Protein AF-A0A0F2RFH8-F1 (afdb_monomer_lite)

Sequence (452 aa):
MGGPVAKTPRGRERRIPNQRERCQLGYNLLRQLLGRSDRSDLLKQLDGLNDIDDVLRFQPAYIPLLLNAAWELRGEAKFADLFVNAVTGQPVEARDEPIAPCGRTFNEVMQSHLYGAARLYFLRLEQDWAAARAREEQRRWKQQQAKKRATLGGRLSVGLKELTTKPKVFAPEDFRADYEGFGLYEAIKPYLEHEWQFRLVPLYARLSTRQAQAYDELIQFFRTPKEMETALMVRSEDVSMARGYSRAHAEALQGIQPSTNRRPPPDEDPAEAAARRSAALKDERRVFDLLLTRNLDCLEVLKAMGAGADGALRRLTTIFRDDVWSVVRNETYLRNALNCPDNIVAVLGPSCRAMPPEIATILGQIQNRILTRDLLTLAKERFPAKDLETYLSDPDRKPIWNQLPAKFNNNYNYQPDAPTDSGNAKNRDNLSMVCEGIFSSLKSGQVEKVKP

Foldseek 3Di:
DDDDDDDDPDDDQDPDPCPQVLVLLLVVVLLVVCVVVVVVVVNVVCPPVNGPLSCLQPPLLCVVVSLVVLVVCCPPPSSVLQQAACPPRGGDDDQCGQGPPRRDGSLRVLLVSLLSSLVNNLVVVLLVVLVVVQVVVVVVVVVVLVVLCVDPVSVVVVVVCPVPDDDDHRDSVVCSVVDQCRCLSVLCSVLSRDNLCSVCSVLSSLDGSLLSNLCRNVVNVQNDPVSSVLSSVDDSVLSNLLLLLQLLLLCLVLVHDDPPPDDDDPPDDPVVVVVSVVSSVVSSNVSSCCCSPPLVVLSVLLVVVPPCSSVLSSQLCNQQPVCSSVQSNDPQLSQQLVLADPLLCVQLRSLSSLAGNVLSVLLVLQPDSVLSNLLSNLVPVVDDSVLSSCLRNDPLNVVLSNCVNVVPVPQAQEDQPDDPPPPRYDHSVNSNVVSVQSSVCSVVSHDPPPPD

Radius of gyration: 34.82 Å; chains: 1; bounding box: 86×60×110 Å

pLDDT: mean 86.09, std 13.56, range [26.39, 97.12]

Structure (mmCIF, N/CA/C/O backbone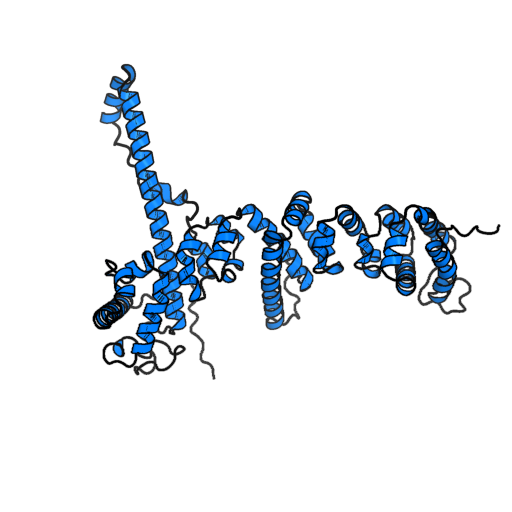):
data_AF-A0A0F2RFH8-F1
#
_entry.id   AF-A0A0F2RFH8-F1
#
loop_
_atom_site.group_PDB
_atom_site.id
_atom_site.type_symbol
_atom_site.label_atom_id
_atom_site.label_alt_id
_atom_site.label_comp_id
_atom_site.label_asym_id
_atom_site.label_entity_id
_atom_site.label_seq_id
_atom_site.pdbx_PDB_ins_code
_atom_site.Cartn_x
_atom_site.Cartn_y
_atom_site.Cartn_z
_atom_site.occupancy
_atom_site.B_iso_or_equiv
_atom_site.auth_seq_id
_atom_site.auth_comp_id
_atom_site.auth_asym_id
_atom_site.auth_atom_id
_atom_site.pdbx_PDB_model_num
ATOM 1 N N . MET A 1 1 ? -36.971 -4.981 -13.001 1.00 31.44 1 MET A N 1
ATOM 2 C CA . MET A 1 1 ? -37.107 -3.533 -12.736 1.00 31.44 1 MET A CA 1
ATOM 3 C C . MET A 1 1 ? -36.526 -3.261 -11.359 1.00 31.44 1 MET A C 1
ATOM 5 O O . MET A 1 1 ? -37.121 -3.676 -10.376 1.00 31.44 1 MET A O 1
ATOM 9 N N . GLY A 1 2 ? -35.319 -2.695 -11.294 1.00 32.84 2 GLY A N 1
ATOM 10 C CA . GLY A 1 2 ? -34.631 -2.409 -10.034 1.00 32.84 2 GLY A CA 1
ATOM 11 C C . GLY A 1 2 ? -35.089 -1.067 -9.476 1.00 32.84 2 GLY A C 1
ATOM 12 O O . GLY A 1 2 ? -34.859 -0.035 -10.103 1.00 32.84 2 GLY A O 1
ATOM 13 N N . GLY A 1 3 ? -35.767 -1.086 -8.329 1.00 26.39 3 GLY A N 1
ATOM 14 C CA . GLY A 1 3 ? -36.083 0.132 -7.587 1.00 26.39 3 GLY A CA 1
ATOM 15 C C . GLY A 1 3 ? -34.804 0.807 -7.070 1.00 26.39 3 GLY A C 1
ATOM 16 O O . GLY A 1 3 ? -33.810 0.122 -6.816 1.00 26.39 3 GLY A O 1
ATOM 17 N N . PRO A 1 4 ? -34.791 2.141 -6.924 1.00 31.55 4 PRO A N 1
ATOM 18 C CA . PRO A 1 4 ? -33.611 2.861 -6.476 1.00 31.55 4 PRO A CA 1
ATOM 19 C C . PRO A 1 4 ? -33.274 2.482 -5.030 1.00 31.55 4 PRO A C 1
ATOM 21 O O . PRO A 1 4 ? -34.081 2.665 -4.119 1.00 31.55 4 PRO A O 1
ATOM 24 N N . VAL A 1 5 ? -32.047 2.002 -4.816 1.00 36.28 5 VAL A N 1
ATOM 25 C CA . VAL A 1 5 ? -31.424 1.942 -3.490 1.00 36.28 5 VAL A CA 1
ATOM 26 C C . VAL A 1 5 ? -31.411 3.367 -2.946 1.00 36.28 5 VAL A C 1
ATOM 28 O O . VAL A 1 5 ? -30.807 4.259 -3.548 1.00 36.28 5 VAL A O 1
ATOM 31 N N . ALA A 1 6 ? -32.109 3.599 -1.836 1.00 30.52 6 ALA A N 1
ATOM 32 C CA . ALA A 1 6 ? -32.204 4.906 -1.204 1.00 30.52 6 ALA A CA 1
ATOM 33 C C . ALA A 1 6 ? -30.827 5.351 -0.679 1.00 30.52 6 ALA A C 1
ATOM 35 O O . ALA A 1 6 ? -30.482 5.155 0.483 1.00 30.52 6 ALA A O 1
ATOM 36 N N . LYS A 1 7 ? -30.023 5.979 -1.542 1.00 32.56 7 LYS A N 1
ATOM 37 C CA . LYS A 1 7 ? -28.852 6.753 -1.129 1.00 32.56 7 LYS A CA 1
ATOM 38 C C . LYS A 1 7 ? -29.349 8.061 -0.528 1.00 32.56 7 LYS A C 1
ATOM 40 O O . LYS A 1 7 ? -29.766 8.964 -1.250 1.00 32.56 7 LYS A O 1
ATOM 45 N N . THR A 1 8 ? -29.303 8.187 0.795 1.00 32.25 8 THR A N 1
ATOM 46 C CA . THR A 1 8 ? -29.510 9.487 1.439 1.00 32.25 8 THR A CA 1
ATOM 47 C C . THR A 1 8 ? -28.302 10.398 1.198 1.00 32.25 8 THR A C 1
ATOM 49 O O . THR A 1 8 ? -27.169 9.987 1.470 1.00 32.25 8 THR A O 1
ATOM 52 N N . PRO A 1 9 ? -28.512 11.644 0.744 1.00 36.16 9 PRO A N 1
ATOM 53 C CA . PRO A 1 9 ? -27.461 12.643 0.664 1.00 36.16 9 PRO A CA 1
ATOM 54 C C . PRO A 1 9 ? -27.092 13.105 2.084 1.00 36.16 9 PRO A C 1
ATOM 56 O O . PRO A 1 9 ? -27.957 13.479 2.868 1.00 36.16 9 PRO A O 1
ATOM 59 N N . ARG A 1 10 ? -25.792 13.102 2.403 1.00 33.81 10 ARG A N 1
ATOM 60 C CA . ARG A 1 10 ? -25.182 13.725 3.598 1.00 33.81 10 ARG A CA 1
ATOM 61 C C . ARG A 1 10 ? -25.646 13.191 4.975 1.00 33.81 10 ARG A C 1
ATOM 63 O O . ARG A 1 10 ? -26.446 13.794 5.677 1.00 33.81 10 ARG A O 1
ATOM 70 N N . GLY A 1 11 ? -24.966 12.145 5.448 1.00 36.72 11 GLY A N 1
ATOM 71 C CA . GLY A 1 11 ? -24.173 12.257 6.685 1.00 36.72 11 GLY A CA 1
ATOM 72 C C . GLY A 1 11 ? -24.856 12.285 8.061 1.00 36.72 11 GLY A C 1
ATOM 73 O O . GLY A 1 11 ? -24.204 12.704 9.016 1.00 36.72 11 GLY A O 1
ATOM 74 N N . ARG A 1 12 ? -26.098 11.819 8.232 1.00 33.31 12 ARG A N 1
ATOM 75 C CA . ARG A 1 12 ? -26.599 11.423 9.565 1.00 33.31 12 ARG A CA 1
ATOM 76 C C . ARG A 1 12 ? -27.341 10.094 9.481 1.00 33.31 12 ARG A C 1
ATOM 78 O O . ARG A 1 12 ? -28.392 10.016 8.855 1.00 33.31 12 ARG A O 1
ATOM 85 N N . GLU A 1 13 ? -26.792 9.061 10.124 1.00 43.19 13 GLU A N 1
ATOM 86 C CA . GLU A 1 13 ? -27.504 7.801 10.348 1.00 43.19 13 GLU A CA 1
ATOM 87 C C . GLU A 1 13 ? -28.837 8.101 11.042 1.00 43.19 13 GLU A C 1
ATOM 89 O O . GLU A 1 13 ? -28.880 8.742 12.097 1.00 43.19 13 GLU A O 1
ATOM 94 N N . ARG A 1 14 ? -29.941 7.660 10.435 1.00 46.00 14 ARG A N 1
ATOM 95 C CA . ARG A 1 14 ? -31.269 7.746 11.040 1.00 46.00 14 ARG A CA 1
ATOM 96 C C . ARG A 1 14 ? -31.230 6.893 12.313 1.00 46.00 14 ARG A C 1
ATOM 98 O O . ARG A 1 14 ? -31.098 5.677 12.224 1.00 46.00 14 ARG A O 1
ATOM 105 N N . ARG A 1 15 ? -31.285 7.519 13.495 1.00 53.94 15 ARG A N 1
ATOM 106 C CA . ARG A 1 15 ? -31.368 6.788 14.770 1.00 53.94 15 ARG A CA 1
ATOM 107 C C . ARG A 1 15 ? -32.687 6.024 14.788 1.00 53.94 15 ARG A C 1
ATOM 109 O O . ARG A 1 15 ? -33.741 6.630 14.961 1.00 53.94 15 ARG A O 1
ATOM 116 N N . ILE A 1 16 ? -32.623 4.717 14.570 1.00 62.12 16 ILE A N 1
ATOM 117 C CA . ILE A 1 16 ? -33.781 3.842 14.708 1.00 62.12 16 ILE A CA 1
ATOM 118 C C . ILE A 1 16 ? -33.991 3.608 16.211 1.00 62.12 16 ILE A C 1
ATOM 120 O O . ILE A 1 16 ? -33.060 3.147 16.882 1.00 62.12 16 ILE A O 1
ATOM 124 N N . PRO A 1 17 ? -35.161 3.960 16.771 1.00 61.22 17 PRO A N 1
ATOM 125 C CA . PRO A 1 17 ? -35.435 3.728 18.183 1.00 61.22 17 PRO A CA 1
ATOM 126 C C . PRO A 1 17 ? -35.305 2.234 18.525 1.00 61.22 17 PRO A C 1
ATOM 128 O O . PRO A 1 17 ? -35.647 1.364 17.726 1.00 61.22 17 PRO A O 1
ATOM 131 N N . ASN A 1 18 ? -34.768 1.949 19.713 1.00 74.56 18 ASN A N 1
ATOM 132 C CA . ASN A 1 18 ? -34.681 0.623 20.342 1.00 74.56 18 ASN A CA 1
ATOM 133 C C . ASN A 1 18 ? -33.798 -0.425 19.631 1.00 74.56 18 ASN A C 1
ATOM 135 O O . ASN A 1 18 ? -33.775 -1.587 20.032 1.00 74.56 18 ASN A O 1
ATOM 139 N N . GLN A 1 19 ? -33.006 -0.054 18.616 1.00 81.19 19 GLN A N 1
ATOM 140 C CA . GLN A 1 19 ? -32.112 -1.008 17.937 1.00 81.19 19 GLN A CA 1
ATOM 141 C C . GLN A 1 19 ? -31.080 -1.625 18.897 1.00 81.19 19 GLN A C 1
ATOM 143 O O . GLN A 1 19 ? -30.835 -2.828 18.861 1.00 81.19 19 GLN A O 1
ATOM 148 N N . ARG A 1 20 ? -30.519 -0.812 19.800 1.00 83.56 20 ARG A N 1
ATOM 149 C CA . ARG A 1 20 ? -29.556 -1.270 20.810 1.00 83.56 20 ARG A CA 1
ATOM 150 C C . ARG A 1 20 ? -30.178 -2.260 21.798 1.00 83.56 20 ARG A C 1
ATOM 152 O O . ARG A 1 20 ? -29.546 -3.253 22.136 1.00 83.56 20 ARG A O 1
ATOM 159 N N . GLU A 1 21 ? -31.418 -2.015 22.211 1.00 87.06 21 GLU A N 1
ATOM 160 C CA . GLU A 1 21 ? -32.166 -2.901 23.111 1.00 87.06 21 GLU A CA 1
ATOM 161 C C . GLU A 1 21 ? -32.450 -4.254 22.449 1.00 87.06 21 GLU A C 1
ATOM 163 O O . GLU A 1 21 ? -32.272 -5.290 23.082 1.00 87.06 21 GLU A O 1
ATOM 168 N N . ARG A 1 22 ? -32.802 -4.269 21.154 1.00 86.88 22 ARG A N 1
ATOM 169 C CA . ARG A 1 22 ? -32.990 -5.518 20.392 1.00 86.88 22 ARG A CA 1
ATOM 170 C C . ARG A 1 22 ? -31.683 -6.299 20.233 1.00 86.88 22 ARG A C 1
ATOM 172 O O . ARG A 1 22 ? -31.687 -7.515 20.413 1.00 86.88 22 ARG A O 1
ATOM 179 N N . CYS A 1 23 ? -30.560 -5.624 19.967 1.00 88.75 23 CYS A N 1
ATOM 180 C CA . CYS A 1 23 ? -29.246 -6.279 19.949 1.00 88.75 23 CYS A CA 1
ATOM 181 C C . CYS A 1 23 ? -28.898 -6.884 21.319 1.00 88.75 23 CYS A C 1
ATOM 183 O O . CYS A 1 23 ? -28.441 -8.024 21.389 1.00 88.75 23 CYS A O 1
ATOM 185 N N . GLN A 1 24 ? -29.158 -6.152 22.407 1.00 92.25 24 GLN A N 1
ATOM 186 C CA . GLN A 1 24 ? -28.941 -6.646 23.767 1.00 92.25 24 GLN A CA 1
ATOM 187 C C . GLN A 1 24 ? -29.845 -7.846 24.094 1.00 92.25 24 GLN A C 1
ATOM 189 O O . GLN A 1 24 ? -29.381 -8.810 24.700 1.00 92.25 24 GLN A O 1
ATOM 194 N N . LEU A 1 25 ? -31.112 -7.830 23.661 1.00 91.38 25 LEU A N 1
ATOM 195 C CA . LEU A 1 25 ? -32.028 -8.965 23.800 1.00 91.38 25 LEU A CA 1
ATOM 196 C C . LEU A 1 25 ? -31.458 -10.213 23.111 1.00 91.38 25 LEU A C 1
ATOM 198 O O . LEU A 1 25 ? -31.361 -11.267 23.739 1.00 91.38 25 LEU A O 1
ATOM 202 N N . GLY A 1 26 ? -31.033 -10.084 21.849 1.00 90.75 26 GLY A N 1
ATOM 203 C CA . GLY A 1 26 ? -30.423 -11.184 21.099 1.00 90.75 26 GLY A CA 1
ATOM 204 C C . GLY A 1 26 ? -29.167 -11.734 21.775 1.00 90.75 26 GLY A C 1
ATOM 205 O O . GLY A 1 26 ? -29.015 -12.948 21.907 1.00 90.75 26 GLY A O 1
ATOM 206 N N . TYR A 1 27 ? -28.306 -10.852 22.287 1.00 93.12 27 TYR A N 1
ATOM 207 C CA . TYR A 1 27 ? -27.121 -11.251 23.047 1.00 93.12 27 TYR A CA 1
ATOM 208 C C . TYR A 1 27 ? -27.479 -12.026 24.325 1.00 93.12 27 TYR A C 1
ATOM 210 O O . TYR A 1 27 ? -26.920 -13.094 24.580 1.00 93.12 27 TYR A O 1
ATOM 218 N N . ASN A 1 28 ? -28.457 -11.545 25.095 1.00 92.75 28 ASN A N 1
ATOM 219 C CA . ASN A 1 28 ? -28.919 -12.216 26.310 1.00 92.75 28 ASN A CA 1
ATOM 220 C C . ASN A 1 28 ? -29.486 -13.614 26.013 1.00 92.75 28 ASN A C 1
ATOM 222 O O . ASN A 1 28 ? -29.192 -14.564 26.742 1.00 92.75 28 ASN A O 1
ATOM 226 N N . LEU A 1 29 ? -30.259 -13.761 24.931 1.00 91.12 29 LEU A N 1
ATOM 227 C CA . LEU A 1 29 ? -30.794 -15.054 24.492 1.00 91.12 29 LEU A CA 1
ATOM 228 C C . LEU A 1 29 ? -29.677 -16.032 24.110 1.00 91.12 29 LEU A C 1
ATOM 230 O O . LEU A 1 29 ? -29.691 -17.180 24.558 1.00 91.12 29 LEU A O 1
ATOM 234 N N . LEU A 1 30 ? -28.676 -15.573 23.350 1.00 90.38 30 LEU A N 1
ATOM 235 C CA . LEU A 1 30 ? -27.511 -16.389 23.000 1.00 90.38 30 LEU A CA 1
ATOM 236 C C . LEU A 1 30 ? -26.735 -16.838 24.238 1.00 90.38 30 LEU A C 1
ATOM 238 O O . LEU A 1 30 ? -26.418 -18.020 24.357 1.00 90.38 30 LEU A O 1
ATOM 242 N N . ARG A 1 31 ? -26.469 -15.938 25.195 1.00 89.19 31 ARG A N 1
ATOM 243 C CA . ARG A 1 31 ? -25.789 -16.301 26.451 1.00 89.19 31 ARG A CA 1
ATOM 244 C C . ARG A 1 31 ? -26.550 -17.374 27.225 1.00 89.19 31 ARG A C 1
ATOM 246 O O . ARG A 1 31 ? -25.933 -18.312 27.724 1.00 89.19 31 ARG A O 1
ATOM 253 N N . GLN A 1 32 ? -27.878 -17.269 27.306 1.00 88.06 32 GLN A N 1
ATOM 254 C CA . GLN A 1 32 ? -28.707 -18.275 27.975 1.00 88.06 32 GLN A CA 1
ATOM 255 C C . GLN A 1 32 ? -28.635 -19.643 27.284 1.00 88.06 32 GLN A C 1
ATOM 257 O O . GLN A 1 32 ? -28.575 -20.664 27.967 1.00 88.06 32 GLN A O 1
ATOM 262 N N . LEU A 1 33 ? -28.630 -19.680 25.948 1.00 86.19 33 LEU A N 1
ATOM 263 C CA . LEU A 1 33 ? -28.493 -20.927 25.190 1.00 86.19 33 LEU A CA 1
ATOM 264 C C . LEU A 1 33 ? -27.097 -21.542 25.319 1.00 86.19 33 LEU A C 1
ATOM 266 O O . LEU A 1 33 ? -26.973 -22.753 25.507 1.00 86.19 33 LEU A O 1
ATOM 270 N N . LEU A 1 34 ? -26.048 -20.720 25.291 1.00 84.50 34 LEU A N 1
ATOM 271 C CA . LEU A 1 34 ? -24.677 -21.170 25.533 1.00 84.50 34 LEU A CA 1
ATOM 272 C C . LEU A 1 34 ? -24.540 -21.772 26.938 1.00 84.50 34 LEU A C 1
ATOM 274 O O . LEU A 1 34 ? -23.960 -22.843 27.086 1.00 84.50 34 LEU A O 1
ATOM 278 N N . GLY A 1 35 ? -25.175 -21.153 27.943 1.00 81.88 35 GLY A N 1
ATOM 279 C CA . GLY A 1 35 ? -25.283 -21.675 29.312 1.00 81.88 35 GLY A CA 1
ATOM 280 C C . GLY A 1 35 ? -25.897 -23.072 29.407 1.00 81.88 35 GLY A C 1
ATOM 281 O O . GLY A 1 35 ? -25.498 -23.863 30.253 1.00 81.88 35 GLY A O 1
ATOM 282 N N . ARG A 1 36 ? -26.855 -23.391 28.532 1.00 82.75 36 ARG A N 1
ATOM 283 C CA . ARG A 1 36 ? -27.566 -24.681 28.521 1.00 82.75 36 ARG A CA 1
ATOM 284 C C . ARG A 1 36 ? -26.868 -25.766 27.703 1.00 82.75 36 ARG A C 1
ATOM 286 O O . ARG A 1 36 ? -27.165 -26.936 27.899 1.00 82.75 36 ARG A O 1
ATOM 293 N N . SER A 1 37 ? -25.990 -25.387 26.776 1.00 76.31 37 SER A N 1
ATOM 294 C CA . SER A 1 37 ? -25.338 -26.297 25.819 1.00 76.31 37 SER A CA 1
ATOM 295 C C . SER A 1 37 ? -23.946 -26.767 26.258 1.00 76.31 37 SER A C 1
ATOM 297 O O . SER A 1 37 ? -23.227 -27.367 25.465 1.00 76.31 37 SER A O 1
ATOM 299 N N . ASP A 1 38 ? -23.558 -26.486 27.506 1.00 69.00 38 ASP A N 1
ATOM 300 C CA . ASP A 1 38 ? -22.271 -26.853 28.120 1.00 69.00 38 ASP A CA 1
ATOM 301 C C . ASP A 1 38 ? -21.022 -26.387 27.332 1.00 69.00 38 ASP A C 1
ATOM 303 O O . ASP A 1 38 ? -19.909 -26.890 27.496 1.00 69.00 38 ASP A O 1
ATOM 307 N N . ARG A 1 39 ? -21.179 -25.348 26.493 1.00 72.56 39 ARG A N 1
ATOM 308 C CA . ARG A 1 39 ? -20.091 -24.638 25.792 1.00 72.56 39 ARG A CA 1
ATOM 309 C C . ARG A 1 39 ? -19.361 -23.691 26.746 1.00 72.56 39 ARG A C 1
ATOM 311 O O . ARG A 1 39 ? -19.347 -22.467 26.588 1.00 72.56 39 ARG A O 1
ATOM 318 N N . SER A 1 40 ? -18.790 -24.284 27.792 1.00 73.12 40 SER A N 1
ATOM 319 C CA . SER A 1 40 ? -18.107 -23.586 28.883 1.00 73.12 40 SER A CA 1
ATOM 320 C C . SER A 1 40 ? -16.874 -22.803 28.417 1.00 73.12 40 SER A C 1
ATOM 322 O O . SER A 1 40 ? -16.491 -21.828 29.056 1.00 73.12 40 SER A O 1
ATOM 324 N N . ASP A 1 41 ? -16.276 -23.183 27.289 1.00 80.94 41 ASP A N 1
ATOM 325 C CA . ASP A 1 41 ? -15.159 -22.499 26.640 1.00 80.94 41 ASP A CA 1
ATOM 326 C C . ASP A 1 41 ? -15.526 -21.076 26.199 1.00 80.94 41 ASP A C 1
ATOM 328 O O . ASP A 1 41 ? -14.827 -20.121 26.542 1.00 80.94 41 ASP A O 1
ATOM 332 N N . LEU A 1 42 ? -16.647 -20.917 25.495 1.00 80.69 42 LEU A N 1
ATOM 333 C CA . LEU A 1 42 ? -17.083 -19.623 24.977 1.00 80.69 42 LEU A CA 1
ATOM 334 C C . LEU A 1 42 ? -17.724 -18.755 26.065 1.00 80.69 42 LEU A C 1
ATOM 336 O O . LEU A 1 42 ? -17.512 -17.545 26.094 1.00 80.69 42 LEU A O 1
ATOM 340 N N . LEU A 1 43 ? -18.441 -19.368 27.012 1.00 82.44 43 LEU A N 1
ATOM 341 C CA . LEU A 1 43 ? -18.967 -18.657 28.181 1.00 82.44 43 LEU A CA 1
ATOM 342 C C . LEU A 1 43 ? -17.861 -18.057 29.048 1.00 82.44 43 LEU A C 1
ATOM 344 O O . LEU A 1 43 ? -18.018 -16.930 29.503 1.00 82.44 43 LEU A O 1
ATOM 348 N N . LYS A 1 44 ? -16.738 -18.764 29.232 1.00 84.94 44 LYS A N 1
ATOM 349 C CA . LYS A 1 44 ? -15.566 -18.229 29.945 1.00 84.94 44 LYS A CA 1
ATOM 350 C C . LYS A 1 44 ? -15.000 -16.980 29.268 1.00 84.94 44 LYS A C 1
ATOM 352 O O . LYS A 1 44 ? -14.571 -16.063 29.953 1.00 84.94 44 LYS A O 1
ATOM 357 N N . GLN A 1 45 ? -15.005 -16.930 27.936 1.00 84.62 45 GLN A N 1
ATOM 358 C CA . GLN A 1 45 ? -14.511 -15.772 27.173 1.00 84.62 45 GLN A CA 1
ATOM 359 C C . GLN A 1 45 ? -15.466 -14.570 27.230 1.00 84.62 45 GLN A C 1
ATOM 361 O O . GLN A 1 45 ? -15.033 -13.431 27.064 1.00 84.62 45 GLN A O 1
ATOM 366 N N . LEU A 1 46 ? -16.756 -14.822 27.472 1.00 86.69 46 LEU A N 1
ATOM 367 C CA . LEU A 1 46 ? -17.794 -13.802 27.651 1.00 86.69 46 LEU A CA 1
ATOM 368 C C . LEU A 1 46 ? -18.069 -13.471 29.124 1.00 86.69 46 LEU A C 1
ATOM 370 O O . LEU A 1 46 ? -19.000 -12.717 29.424 1.00 86.69 46 LEU A O 1
ATOM 374 N N . ASP A 1 47 ? -17.309 -14.053 30.049 1.00 86.69 47 ASP A N 1
ATOM 375 C CA . ASP A 1 47 ? -17.534 -13.852 31.471 1.00 86.69 47 ASP A CA 1
ATOM 376 C C . ASP A 1 47 ? -17.310 -12.383 31.857 1.00 86.69 47 ASP A C 1
ATOM 378 O O . ASP A 1 47 ? -16.405 -11.711 31.360 1.00 86.69 47 ASP A O 1
ATOM 382 N N . GLY A 1 48 ? -18.198 -11.852 32.696 1.00 85.12 48 GLY A N 1
ATOM 383 C CA . GLY A 1 48 ? -18.223 -10.431 33.058 1.00 85.12 48 GLY A CA 1
ATOM 384 C C . GLY A 1 48 ? -18.665 -9.449 31.957 1.00 85.12 48 GLY A C 1
ATOM 385 O O . GLY A 1 48 ? -18.843 -8.272 32.265 1.00 85.12 48 GLY A O 1
ATOM 386 N N . LEU A 1 49 ? -18.900 -9.885 30.709 1.00 91.06 49 LEU A N 1
ATOM 387 C CA . LEU A 1 49 ? -19.352 -9.022 29.603 1.00 91.06 49 LEU A CA 1
ATOM 388 C C . LEU A 1 49 ? -20.883 -9.039 29.497 1.00 91.06 49 LEU A C 1
ATOM 390 O O . LEU A 1 49 ? -21.467 -9.794 28.715 1.00 91.06 49 LEU A O 1
ATOM 394 N N . ASN A 1 50 ? -21.551 -8.242 30.329 1.00 88.81 50 ASN A N 1
ATOM 395 C CA . ASN A 1 50 ? -23.014 -8.240 30.431 1.00 88.81 50 ASN A CA 1
ATOM 396 C C . ASN A 1 50 ? -23.710 -7.499 29.296 1.00 88.81 50 ASN A C 1
ATOM 398 O O . ASN A 1 50 ? -24.780 -7.938 28.868 1.00 88.81 50 ASN A O 1
ATOM 402 N N . ASP A 1 51 ? -23.063 -6.481 28.737 1.00 91.56 51 ASP A N 1
ATOM 403 C CA . ASP A 1 51 ? -23.606 -5.722 27.620 1.00 91.56 51 ASP A CA 1
ATOM 404 C C . ASP A 1 51 ? -22.934 -6.087 26.291 1.00 91.56 51 ASP A C 1
ATOM 406 O O . ASP A 1 51 ? -21.744 -6.401 26.225 1.00 91.56 51 ASP A O 1
ATOM 410 N N . ILE A 1 52 ? -23.684 -6.000 25.190 1.00 90.06 52 ILE A N 1
ATOM 411 C CA . ILE A 1 52 ? -23.141 -6.225 23.840 1.00 90.06 52 ILE A CA 1
ATOM 412 C C . ILE A 1 52 ? -22.018 -5.231 23.507 1.00 90.06 52 ILE A C 1
ATOM 414 O O . ILE A 1 52 ? -21.043 -5.579 22.840 1.00 90.06 52 ILE A O 1
ATOM 418 N N . ASP A 1 53 ? -22.115 -4.006 24.029 1.00 91.50 53 ASP A N 1
ATOM 419 C CA . ASP A 1 53 ? -21.073 -2.985 23.918 1.00 91.50 53 ASP A CA 1
ATOM 420 C C . ASP A 1 53 ? -19.774 -3.416 24.609 1.00 91.50 53 ASP A C 1
ATOM 422 O O . ASP A 1 53 ? -18.695 -3.057 24.133 1.00 91.50 53 ASP A O 1
ATOM 426 N N . ASP A 1 54 ? -19.851 -4.206 25.686 1.00 93.06 54 ASP A N 1
ATOM 427 C CA . ASP A 1 54 ? -18.666 -4.757 26.341 1.00 93.06 54 ASP A CA 1
ATOM 428 C C . ASP A 1 54 ? -18.006 -5.800 25.441 1.00 93.06 54 ASP A C 1
ATOM 430 O O . ASP A 1 54 ? -16.792 -5.774 25.255 1.00 93.06 54 ASP A O 1
ATOM 434 N N . VAL A 1 55 ? -18.779 -6.662 24.781 1.00 92.88 55 VAL A N 1
ATOM 435 C CA . VAL A 1 55 ? -18.209 -7.611 23.811 1.00 92.88 55 VAL A CA 1
ATOM 436 C C . VAL A 1 55 ? -17.543 -6.870 22.652 1.00 92.88 55 VAL A C 1
ATOM 438 O O . VAL A 1 55 ? -16.400 -7.169 22.311 1.00 92.88 55 VAL A O 1
ATOM 441 N N . LEU A 1 56 ? -18.196 -5.846 22.094 1.00 93.75 56 LEU A N 1
ATOM 442 C CA . LEU A 1 56 ? -17.621 -5.008 21.035 1.00 93.75 56 LEU A CA 1
ATOM 443 C C . LEU A 1 56 ? -16.321 -4.322 21.484 1.00 93.75 56 LEU A C 1
ATOM 445 O O . LEU A 1 56 ? -15.373 -4.211 20.706 1.00 93.75 56 LEU A O 1
ATOM 449 N N . ARG A 1 57 ? -16.272 -3.865 22.738 1.00 93.19 57 ARG A N 1
ATOM 450 C CA . ARG A 1 57 ? -15.143 -3.127 23.309 1.00 93.19 57 ARG A CA 1
ATOM 451 C C . ARG A 1 57 ? -13.989 -4.032 23.742 1.00 93.19 57 ARG A C 1
ATOM 453 O O . ARG A 1 57 ? -12.837 -3.633 23.601 1.00 93.19 57 ARG A O 1
ATOM 460 N N . PHE A 1 58 ? -14.261 -5.205 24.306 1.00 93.56 58 PHE A N 1
ATOM 461 C CA . PHE A 1 58 ? -13.257 -6.077 24.925 1.00 93.56 58 PHE A CA 1
ATOM 462 C C . PHE A 1 58 ? -12.903 -7.294 24.074 1.00 93.56 58 PHE A C 1
ATOM 464 O O . PHE A 1 58 ? -11.744 -7.699 24.077 1.00 93.56 58 PHE A O 1
ATOM 471 N N . GLN A 1 59 ? -13.860 -7.841 23.327 1.00 93.81 59 GLN A N 1
ATOM 472 C CA . GLN A 1 59 ? -13.740 -9.122 22.632 1.00 93.81 59 GLN A CA 1
ATOM 473 C C . GLN A 1 59 ? -14.305 -9.067 21.194 1.00 93.81 59 GLN A C 1
ATOM 475 O O . GLN A 1 59 ? -15.138 -9.897 20.816 1.00 93.81 59 GLN A O 1
ATOM 480 N N . PRO A 1 60 ? -13.846 -8.123 20.343 1.00 94.81 60 PRO A N 1
ATOM 481 C CA . PRO A 1 60 ? -14.425 -7.905 19.015 1.00 94.81 60 PRO A CA 1
ATOM 482 C C . PRO A 1 60 ? -14.345 -9.143 18.108 1.00 94.81 60 PRO A C 1
ATOM 484 O O . PRO A 1 60 ? -15.233 -9.363 17.290 1.00 94.81 60 PRO A O 1
ATOM 487 N N . ALA A 1 61 ? -13.332 -9.997 18.285 1.00 94.00 61 ALA A N 1
ATOM 488 C CA . ALA A 1 61 ? -13.138 -11.213 17.496 1.00 94.00 61 ALA A CA 1
ATOM 489 C C . ALA A 1 61 ? -14.288 -12.236 17.611 1.00 94.00 61 ALA A C 1
ATOM 491 O O . ALA A 1 61 ? -14.450 -13.058 16.712 1.00 94.00 61 ALA A O 1
ATOM 492 N N . TYR A 1 62 ? -15.091 -12.186 18.680 1.00 92.44 62 TYR A N 1
ATOM 493 C CA . TYR A 1 62 ? -16.196 -13.125 18.912 1.00 92.44 62 TYR A CA 1
ATOM 494 C C . TYR A 1 62 ? -17.534 -12.658 18.329 1.00 92.44 62 TYR A C 1
ATOM 496 O O . TYR A 1 62 ? -18.472 -13.446 18.231 1.00 92.44 62 TYR A O 1
ATOM 504 N N . ILE A 1 63 ? -17.635 -11.397 17.906 1.00 94.19 63 ILE A N 1
ATOM 505 C CA . ILE A 1 63 ? -18.877 -10.823 17.376 1.00 94.19 63 ILE A CA 1
ATOM 506 C C . ILE A 1 63 ? -19.395 -11.577 16.144 1.00 94.19 63 ILE A C 1
ATOM 508 O O . ILE A 1 63 ? -20.587 -11.893 16.130 1.00 94.19 63 ILE A O 1
ATOM 512 N N . PRO A 1 64 ? -18.561 -11.945 15.149 1.00 94.50 64 PRO A N 1
ATOM 513 C CA . PRO A 1 64 ? -19.050 -12.715 14.012 1.00 94.50 64 PRO A CA 1
ATOM 514 C C . PRO A 1 64 ? -19.633 -14.066 14.402 1.00 94.50 64 PRO A C 1
ATOM 516 O O . PRO A 1 64 ? -20.659 -14.477 13.872 1.00 94.50 64 PRO A O 1
ATOM 519 N N . LEU A 1 65 ? -19.012 -14.743 15.369 1.00 92.19 65 LEU A N 1
ATOM 520 C CA . LEU A 1 65 ? -19.491 -16.029 15.861 1.00 92.19 65 LEU A CA 1
ATOM 521 C C . LEU A 1 65 ? -20.864 -15.888 16.531 1.00 92.19 65 LEU A C 1
ATOM 523 O O . LEU A 1 65 ? -21.755 -16.688 16.260 1.00 92.19 65 LEU A O 1
ATOM 527 N N . LEU A 1 66 ? -21.059 -14.846 17.345 1.00 92.25 66 LEU A N 1
ATOM 528 C CA . LEU A 1 66 ? -22.348 -14.553 17.977 1.00 92.25 66 LEU A CA 1
ATOM 529 C C . LEU A 1 66 ? -23.426 -14.185 16.948 1.00 92.25 66 LEU A C 1
ATOM 531 O O . LEU A 1 66 ? -24.535 -14.708 17.012 1.00 92.25 66 LEU A O 1
ATOM 535 N N . LEU A 1 67 ? -23.108 -13.324 15.979 1.00 93.31 67 LEU A N 1
ATOM 536 C CA . LEU A 1 67 ? -24.057 -12.920 14.938 1.00 93.31 67 LEU A CA 1
ATOM 537 C C . LEU A 1 67 ? -24.441 -14.087 14.023 1.00 93.31 67 LEU A C 1
ATOM 539 O O . LEU A 1 67 ? -25.621 -14.253 13.722 1.00 93.31 67 LEU A O 1
ATOM 543 N N . ASN A 1 68 ? -23.477 -14.917 13.616 1.00 93.88 68 ASN A N 1
ATOM 544 C CA . ASN A 1 68 ? -23.755 -16.121 12.834 1.00 93.88 68 ASN A CA 1
ATOM 545 C C . ASN A 1 68 ? -24.581 -17.132 13.647 1.00 93.88 68 ASN A C 1
ATOM 547 O O . ASN A 1 68 ? -25.523 -17.700 13.110 1.00 93.88 68 ASN A O 1
ATOM 551 N N . ALA A 1 69 ? -24.314 -17.309 14.945 1.00 91.38 69 ALA A N 1
ATOM 552 C CA . ALA A 1 69 ? -25.146 -18.164 15.794 1.00 91.38 69 ALA A CA 1
ATOM 553 C C . ALA A 1 69 ? -26.595 -17.650 15.892 1.00 91.38 69 ALA A C 1
ATOM 555 O O . ALA A 1 69 ? -27.529 -18.431 15.736 1.00 91.38 69 ALA A O 1
ATOM 556 N N . ALA A 1 70 ? -26.800 -16.341 16.087 1.00 91.75 70 ALA A N 1
ATOM 557 C CA . ALA A 1 70 ? -28.142 -15.752 16.067 1.00 91.75 70 ALA A CA 1
ATOM 558 C C . ALA A 1 70 ? -28.843 -15.960 14.716 1.00 91.75 70 ALA A C 1
ATOM 560 O O . ALA A 1 70 ? -30.039 -16.236 14.687 1.00 91.75 70 ALA A O 1
ATOM 561 N N . TRP A 1 71 ? -28.101 -15.850 13.612 1.00 92.62 71 TRP A N 1
ATOM 562 C CA . TRP A 1 71 ? -28.622 -16.079 12.266 1.00 92.62 71 TRP A CA 1
ATOM 563 C C . TRP A 1 71 ? -29.100 -17.517 12.047 1.00 92.62 71 TRP A C 1
ATOM 565 O O . TRP A 1 71 ? -30.172 -17.733 11.480 1.00 92.62 71 TRP A O 1
ATOM 575 N N . GLU A 1 72 ? -28.333 -18.509 12.498 1.00 91.94 72 GLU A N 1
ATOM 576 C CA . GLU A 1 72 ? -28.737 -19.917 12.399 1.00 91.94 72 GLU A CA 1
ATOM 577 C C . GLU A 1 72 ? -29.982 -20.208 13.250 1.00 91.94 72 GLU A C 1
ATOM 579 O O . GLU A 1 72 ? -30.862 -20.959 12.836 1.00 91.94 72 GLU A O 1
ATOM 584 N N . LEU A 1 73 ? -30.113 -19.542 14.400 1.00 90.31 73 LEU A N 1
ATOM 585 C CA . LEU A 1 73 ? -31.249 -19.696 15.310 1.00 90.31 73 LEU A CA 1
ATOM 586 C C . LEU A 1 73 ? -32.478 -18.866 14.914 1.00 90.31 73 LEU A C 1
ATOM 588 O O . LEU A 1 73 ? -33.489 -18.926 15.607 1.00 90.31 73 LEU A O 1
ATOM 592 N N . ARG A 1 74 ? -32.439 -18.104 13.812 1.00 91.19 74 ARG A N 1
ATOM 593 C CA . ARG A 1 74 ? -33.501 -17.149 13.436 1.00 91.19 74 ARG A CA 1
ATOM 594 C C . ARG A 1 74 ? -34.902 -17.759 13.306 1.00 91.19 74 ARG A C 1
ATOM 596 O O . ARG A 1 74 ? -35.881 -17.052 13.500 1.00 91.19 74 ARG A O 1
ATOM 603 N N . GLY A 1 75 ? -34.998 -19.052 12.987 1.00 85.69 75 GLY A N 1
ATOM 604 C CA . GLY A 1 75 ? -36.271 -19.776 12.891 1.00 85.69 75 GLY A CA 1
ATOM 605 C C . GLY A 1 75 ? -36.847 -20.221 14.240 1.00 85.69 75 GLY A C 1
ATOM 606 O O . GLY A 1 75 ? -37.998 -20.649 14.304 1.00 85.69 75 GLY A O 1
ATOM 607 N N . GLU A 1 76 ? -36.081 -20.135 15.330 1.00 88.62 76 GLU A N 1
ATOM 608 C CA . GLU A 1 76 ? -36.580 -20.460 16.661 1.00 88.62 76 GLU A CA 1
ATOM 609 C C . GLU A 1 76 ? -37.506 -19.361 17.186 1.00 88.62 76 GLU A C 1
ATOM 611 O O . GLU A 1 76 ? -37.225 -18.171 17.047 1.00 88.62 76 GLU A O 1
ATOM 616 N N . ALA A 1 77 ? -38.565 -19.751 17.902 1.00 86.50 77 ALA A N 1
ATOM 617 C CA . ALA A 1 77 ? -39.572 -18.823 18.428 1.00 86.50 77 ALA A CA 1
ATOM 618 C C . ALA A 1 77 ? -38.985 -17.664 19.259 1.00 86.50 77 ALA A C 1
ATOM 620 O O . ALA A 1 77 ? -39.555 -16.582 19.303 1.00 86.50 77 ALA A O 1
ATOM 621 N N . LYS A 1 78 ? -37.832 -17.872 19.911 1.00 86.50 78 LYS A N 1
ATOM 622 C CA . LYS A 1 78 ? -37.157 -16.838 20.712 1.00 86.50 78 LYS A CA 1
ATOM 623 C C . LYS A 1 78 ? -36.381 -15.813 19.878 1.00 86.50 78 LYS A C 1
ATOM 625 O O . LYS A 1 78 ? -36.135 -14.719 20.373 1.00 86.50 78 LYS A O 1
ATOM 630 N N . PHE A 1 79 ? -35.969 -16.165 18.661 1.00 87.19 79 PHE A N 1
ATOM 631 C CA . PHE A 1 79 ? -35.159 -15.321 17.775 1.00 87.19 79 PHE A CA 1
ATOM 632 C C . PHE A 1 79 ? -35.943 -14.789 16.573 1.00 87.19 79 PHE A C 1
ATOM 634 O O . PHE A 1 79 ? -35.508 -13.802 15.985 1.00 87.19 79 PHE A O 1
ATOM 641 N N . ALA A 1 80 ? -37.092 -15.382 16.236 1.00 86.25 80 ALA A N 1
ATOM 642 C CA . ALA A 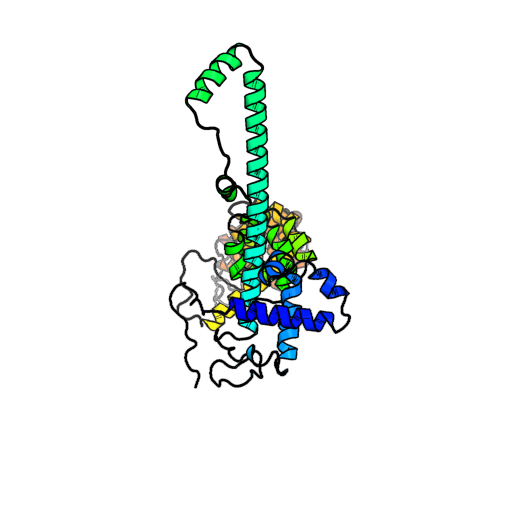1 80 ? -37.923 -14.981 15.100 1.00 86.25 80 ALA A CA 1
ATOM 643 C C . ALA A 1 80 ? -38.230 -13.471 15.091 1.00 86.25 80 ALA A C 1
ATOM 645 O O . ALA A 1 80 ? -38.033 -12.802 14.078 1.00 86.25 80 ALA A O 1
ATOM 646 N N . ASP A 1 81 ? -38.578 -12.900 16.248 1.00 87.88 81 ASP A N 1
ATOM 647 C CA . ASP A 1 81 ? -38.881 -11.469 16.391 1.00 87.88 81 ASP A CA 1
ATOM 648 C C . ASP A 1 81 ? -37.669 -10.547 16.164 1.00 87.88 81 ASP A C 1
ATOM 650 O O . ASP A 1 81 ? -37.826 -9.333 16.001 1.00 87.88 81 ASP A O 1
ATOM 654 N N . LEU A 1 82 ? -36.445 -11.080 16.180 1.00 88.38 82 LEU A N 1
ATOM 655 C CA . LEU A 1 82 ? -35.217 -10.331 15.897 1.00 88.38 82 LEU A CA 1
ATOM 656 C C . LEU A 1 82 ? -34.868 -10.321 14.405 1.00 88.38 82 LEU A C 1
ATOM 658 O O . LEU A 1 82 ? -34.149 -9.426 13.963 1.00 88.38 82 LEU A O 1
ATOM 662 N N . PHE A 1 83 ? -35.396 -11.274 13.636 1.00 91.56 83 PHE A N 1
ATOM 663 C CA . PHE A 1 83 ? -35.122 -11.455 12.212 1.00 91.56 83 PHE A CA 1
ATOM 664 C C . PHE A 1 83 ? -36.421 -11.408 11.412 1.00 91.56 83 PHE A C 1
ATOM 666 O O . PHE A 1 83 ? -36.788 -12.359 10.729 1.00 91.56 83 PHE A O 1
ATOM 673 N N . VAL A 1 84 ? -37.113 -10.274 11.497 1.00 92.31 84 VAL A N 1
ATOM 674 C CA . VAL A 1 84 ? -38.328 -9.996 10.723 1.00 92.31 84 VAL A CA 1
ATOM 675 C C . VAL A 1 84 ? -37.959 -9.162 9.503 1.00 92.31 84 VAL A C 1
ATOM 677 O O . VAL A 1 84 ? -37.238 -8.178 9.631 1.00 92.31 84 VAL A O 1
ATOM 680 N N . ASN A 1 85 ? -38.442 -9.523 8.324 1.00 92.25 85 ASN A N 1
ATOM 681 C CA . ASN A 1 85 ? -38.202 -8.803 7.086 1.00 92.25 85 ASN A CA 1
ATOM 682 C C . ASN A 1 85 ? -38.894 -7.432 7.145 1.00 92.25 85 ASN A C 1
ATOM 684 O O . ASN A 1 85 ? -40.082 -7.323 7.456 1.00 92.25 85 ASN A O 1
ATOM 688 N N . ALA A 1 86 ? -38.144 -6.369 6.849 1.00 88.56 86 ALA A N 1
ATOM 689 C CA . ALA A 1 86 ? -38.606 -4.985 6.963 1.00 88.56 86 ALA A CA 1
ATOM 690 C C . ALA A 1 86 ? -39.757 -4.628 6.011 1.00 88.56 86 ALA A C 1
ATOM 692 O O . ALA A 1 86 ? -40.461 -3.650 6.261 1.00 88.56 86 ALA A O 1
ATOM 693 N N . VAL A 1 87 ? -39.935 -5.389 4.929 1.00 89.38 87 VAL A N 1
ATOM 694 C CA . VAL A 1 87 ? -40.957 -5.148 3.904 1.00 89.38 87 VAL A CA 1
ATOM 695 C C . VAL A 1 87 ? -42.181 -6.028 4.132 1.00 89.38 87 VAL A C 1
ATOM 697 O O . VAL A 1 87 ? -43.303 -5.531 4.094 1.00 89.38 87 VAL A O 1
ATOM 700 N N . THR A 1 88 ? -41.979 -7.328 4.357 1.00 89.06 88 THR A N 1
ATOM 701 C CA . THR A 1 88 ? -43.080 -8.306 4.408 1.00 89.06 88 THR A CA 1
ATOM 702 C C . THR A 1 88 ? -43.612 -8.552 5.817 1.00 89.06 88 THR A C 1
ATOM 704 O O . THR A 1 88 ? -44.714 -9.078 5.965 1.00 89.06 88 THR A O 1
ATOM 707 N N . GLY A 1 89 ? -42.846 -8.207 6.858 1.00 85.69 89 GLY A N 1
ATOM 708 C CA . GLY A 1 89 ? -43.186 -8.534 8.244 1.00 85.69 89 GLY A CA 1
ATOM 709 C C . GLY A 1 89 ? -43.096 -10.030 8.574 1.00 85.69 89 GLY A C 1
ATOM 710 O O . GLY A 1 89 ? -43.482 -10.424 9.670 1.00 85.69 89 GLY A O 1
ATOM 711 N N . GLN A 1 90 ? -42.602 -10.855 7.647 1.00 89.00 90 GLN A N 1
ATOM 712 C CA . GLN A 1 90 ? -42.379 -12.293 7.832 1.00 89.00 90 GLN A CA 1
ATOM 713 C C . GLN A 1 90 ? -40.950 -12.569 8.319 1.00 89.00 90 GLN A C 1
ATOM 715 O O . GLN A 1 90 ? -40.105 -11.680 8.206 1.00 89.00 90 GLN A O 1
ATOM 720 N N . PRO A 1 91 ? -40.639 -13.762 8.854 1.00 89.69 91 PRO A N 1
ATOM 721 C CA . PRO A 1 91 ? -39.264 -14.136 9.174 1.00 89.69 91 PRO A CA 1
ATOM 722 C C . PRO A 1 91 ? -38.339 -14.005 7.959 1.00 89.69 91 PRO A C 1
ATOM 724 O O . PRO A 1 91 ? -38.731 -14.307 6.836 1.00 89.69 91 PRO A O 1
ATOM 727 N N . VAL A 1 92 ? -37.112 -13.547 8.188 1.00 91.50 92 VAL A N 1
ATOM 728 C CA . VAL A 1 92 ? -36.096 -13.395 7.142 1.00 91.50 92 VAL A CA 1
ATOM 729 C C . VAL A 1 92 ? -35.538 -14.761 6.745 1.00 91.50 92 VAL A C 1
ATOM 731 O O . VAL A 1 92 ? -35.022 -15.500 7.591 1.00 91.50 92 VAL A O 1
ATOM 734 N N . GLU A 1 93 ? -35.569 -15.078 5.451 1.00 90.12 93 GLU A N 1
ATOM 735 C CA . GLU A 1 93 ? -35.079 -16.363 4.942 1.00 90.12 93 GLU A CA 1
ATOM 736 C C . GLU A 1 93 ? -33.626 -16.274 4.459 1.00 90.12 93 GLU A C 1
ATOM 738 O O . GLU A 1 93 ? -32.814 -17.137 4.823 1.00 90.12 93 GLU A O 1
ATOM 743 N N . ALA A 1 94 ? -33.278 -15.211 3.722 1.00 91.44 94 ALA A N 1
ATOM 744 C CA . ALA A 1 94 ? -31.962 -15.006 3.114 1.00 91.44 94 ALA A CA 1
ATOM 745 C C . ALA A 1 94 ? -31.170 -13.808 3.686 1.00 91.44 94 ALA A C 1
ATOM 747 O O . ALA A 1 94 ? -31.723 -12.838 4.197 1.00 91.44 94 ALA A O 1
ATOM 748 N N . ARG A 1 95 ? -29.828 -13.868 3.613 1.00 92.44 95 ARG A N 1
ATOM 749 C CA . ARG A 1 95 ? -28.913 -12.867 4.221 1.00 92.44 95 ARG A CA 1
ATOM 750 C C . ARG A 1 95 ? -28.952 -11.488 3.555 1.00 92.44 95 ARG A C 1
ATOM 752 O O . ARG A 1 95 ? -28.521 -10.512 4.170 1.00 92.44 95 ARG A O 1
ATOM 759 N N . ASP A 1 96 ? -29.397 -11.427 2.309 1.00 93.12 96 ASP A N 1
ATOM 760 C CA . ASP A 1 96 ? -29.539 -10.225 1.487 1.00 93.12 96 ASP A CA 1
ATOM 761 C C . ASP A 1 96 ? -30.906 -9.543 1.648 1.00 93.12 96 ASP A C 1
ATOM 763 O O . ASP A 1 96 ? -31.114 -8.446 1.131 1.00 93.12 96 ASP A O 1
ATOM 767 N N . GLU A 1 97 ? -31.818 -10.137 2.415 1.00 93.44 97 GLU A N 1
ATOM 768 C CA . GLU A 1 97 ? -33.086 -9.509 2.761 1.00 93.44 97 GLU A CA 1
ATOM 769 C C . GLU A 1 97 ? -32.928 -8.449 3.869 1.00 93.44 97 GLU A C 1
ATOM 771 O O . GLU A 1 97 ? -32.129 -8.609 4.800 1.00 93.44 97 GLU A O 1
ATOM 776 N N . PRO A 1 98 ? -33.707 -7.355 3.816 1.00 93.19 98 PRO A N 1
ATOM 777 C CA . PRO A 1 98 ? -33.635 -6.285 4.803 1.00 93.19 98 PRO A CA 1
ATOM 778 C C . PRO A 1 98 ? -34.306 -6.680 6.129 1.00 93.19 98 PRO A C 1
ATOM 780 O O . PRO A 1 98 ? -35.474 -7.062 6.157 1.00 93.19 98 PRO A O 1
ATOM 783 N N . ILE A 1 99 ? -33.603 -6.495 7.249 1.00 90.94 99 ILE A N 1
ATOM 784 C CA . ILE A 1 99 ? -34.064 -6.848 8.600 1.00 90.94 99 ILE A CA 1
ATOM 785 C C . ILE A 1 99 ? -34.717 -5.635 9.287 1.00 90.94 99 ILE A C 1
ATOM 787 O O . ILE A 1 99 ? -34.144 -4.546 9.371 1.00 90.94 99 ILE A O 1
ATOM 791 N N . ALA A 1 100 ? -35.924 -5.804 9.820 1.00 87.38 100 ALA A N 1
ATOM 792 C CA . ALA A 1 100 ? -36.637 -4.820 10.624 1.00 87.38 100 ALA A CA 1
ATOM 793 C C . ALA A 1 100 ? -35.993 -4.664 12.018 1.00 87.38 100 ALA A C 1
ATOM 795 O O . ALA A 1 100 ? -35.555 -5.642 12.617 1.00 87.38 100 ALA A O 1
ATOM 796 N N . PRO A 1 101 ? -35.970 -3.454 12.605 1.00 85.19 101 PRO A N 1
ATOM 797 C CA . PRO A 1 101 ? -36.529 -2.204 12.097 1.00 85.19 101 PRO A CA 1
ATOM 798 C C . PRO A 1 101 ? -35.505 -1.379 11.300 1.00 85.19 101 PRO A C 1
ATOM 800 O O . PRO A 1 101 ? -35.819 -0.275 10.864 1.00 85.19 101 PRO A O 1
ATOM 803 N N . CYS A 1 102 ? -34.265 -1.861 11.160 1.00 84.56 102 CYS A N 1
ATOM 804 C CA . CYS A 1 102 ? -33.171 -1.072 10.602 1.00 84.56 102 CYS A CA 1
ATOM 805 C C . CYS A 1 102 ? -33.134 -1.039 9.073 1.00 84.56 102 CYS A C 1
ATOM 807 O O . CYS A 1 102 ? -32.479 -0.162 8.513 1.00 84.56 102 CYS A O 1
ATOM 809 N N . GLY A 1 103 ? -33.827 -1.967 8.411 1.00 88.00 103 GLY A N 1
ATOM 810 C CA . GLY A 1 103 ? -33.831 -2.120 6.959 1.00 88.00 103 GLY A CA 1
ATOM 811 C C . GLY A 1 103 ? -32.481 -2.554 6.385 1.00 88.00 103 GLY A C 1
ATOM 812 O O . GLY A 1 103 ? -32.298 -2.460 5.178 1.00 88.00 103 GLY A O 1
ATOM 813 N N . ARG A 1 104 ? -31.538 -2.986 7.235 1.00 91.25 104 ARG A N 1
ATOM 814 C CA . ARG A 1 104 ? -30.201 -3.443 6.837 1.00 91.25 104 ARG A CA 1
ATOM 815 C C . ARG A 1 104 ? -30.219 -4.943 6.573 1.00 91.25 104 ARG A C 1
ATOM 817 O O . ARG A 1 104 ? -30.889 -5.680 7.292 1.00 91.25 104 ARG A O 1
ATOM 824 N N . THR A 1 105 ? -29.451 -5.389 5.592 1.00 93.88 105 THR A N 1
ATOM 825 C CA . THR A 1 105 ? -29.169 -6.814 5.361 1.00 93.88 105 THR A CA 1
ATOM 826 C C . THR A 1 105 ? -28.285 -7.386 6.470 1.00 93.88 105 THR A C 1
ATOM 828 O O . THR A 1 105 ? -27.647 -6.639 7.220 1.00 93.88 105 THR A O 1
ATOM 831 N N . PHE A 1 106 ? -28.182 -8.713 6.574 1.00 92.81 106 PHE A N 1
ATOM 832 C CA . PHE A 1 106 ? -27.310 -9.341 7.574 1.00 92.81 106 PHE A CA 1
ATOM 833 C C . PHE A 1 106 ? -25.844 -8.898 7.423 1.00 92.81 106 PHE A C 1
ATOM 835 O O . PHE A 1 106 ? -25.172 -8.598 8.412 1.00 92.81 106 PHE A O 1
ATOM 842 N N . ASN A 1 107 ? -25.362 -8.781 6.182 1.00 91.94 107 ASN A N 1
ATOM 843 C CA . ASN A 1 107 ? -23.994 -8.345 5.894 1.00 91.94 107 ASN A CA 1
ATOM 844 C C . ASN A 1 107 ? -23.761 -6.881 6.305 1.00 91.94 107 ASN A C 1
ATOM 846 O O . ASN A 1 107 ? -22.733 -6.559 6.900 1.00 91.94 107 ASN A O 1
ATOM 850 N N . GLU A 1 108 ? -24.734 -5.998 6.073 1.00 92.81 108 GLU A N 1
ATOM 851 C CA . GLU A 1 108 ? -24.666 -4.605 6.532 1.00 92.81 108 GLU A CA 1
ATOM 852 C C . GLU A 1 108 ? -24.723 -4.506 8.064 1.00 92.81 108 GLU A C 1
ATOM 854 O O . GLU A 1 108 ? -24.044 -3.666 8.661 1.00 92.81 108 GLU A O 1
ATOM 859 N N . VAL A 1 109 ? -25.499 -5.369 8.732 1.00 92.50 109 VAL A N 1
ATOM 860 C CA . VAL A 1 109 ? -25.509 -5.474 10.199 1.00 92.50 109 VAL A CA 1
ATOM 861 C C . VAL A 1 109 ? -24.138 -5.918 10.713 1.00 92.50 109 VAL A C 1
ATOM 863 O O . VAL A 1 109 ? -23.618 -5.290 11.638 1.00 92.50 109 VAL A O 1
ATOM 866 N N . MET A 1 110 ? -23.524 -6.934 10.102 1.00 94.00 110 MET A N 1
ATOM 867 C CA . MET A 1 110 ? -22.171 -7.396 10.430 1.00 94.00 110 MET A CA 1
ATOM 868 C C . MET A 1 110 ? -21.144 -6.261 10.291 1.00 94.00 110 MET A C 1
ATOM 870 O O . MET A 1 110 ? -20.396 -5.979 11.228 1.00 94.00 110 MET A O 1
ATOM 874 N N . GLN A 1 111 ? -21.162 -5.538 9.167 1.00 94.31 111 GLN A N 1
ATOM 875 C CA . GLN A 1 111 ? -20.278 -4.393 8.928 1.00 94.31 111 GLN A CA 1
ATOM 876 C C . GLN A 1 111 ? -20.502 -3.259 9.942 1.00 94.31 111 GLN A C 1
ATOM 878 O O . GLN A 1 111 ? -19.555 -2.667 10.457 1.00 94.31 111 GLN A O 1
ATOM 883 N N . SER A 1 112 ? -21.757 -2.993 10.305 1.00 93.00 112 SER A N 1
ATOM 884 C CA . SER A 1 112 ? -22.096 -1.989 11.321 1.00 93.00 112 SER A CA 1
ATOM 885 C C . SER A 1 112 ? -21.519 -2.338 12.694 1.00 93.00 112 SER A C 1
ATOM 887 O O . SER A 1 112 ? -21.041 -1.457 13.411 1.00 93.00 112 SER A O 1
ATOM 889 N N . HIS A 1 113 ? -21.531 -3.623 13.057 1.00 94.88 113 HIS A N 1
ATOM 890 C CA . HIS A 1 113 ? -20.894 -4.095 14.282 1.00 94.88 113 HIS A CA 1
ATOM 891 C C . HIS A 1 113 ? -19.368 -4.028 14.192 1.00 94.88 113 HIS A C 1
ATOM 893 O O . HIS A 1 113 ? -18.739 -3.732 15.201 1.00 94.88 113 HIS A O 1
ATOM 899 N N . LEU A 1 114 ? -18.765 -4.218 13.013 1.00 96.56 114 LEU A N 1
ATOM 900 C CA . LEU A 1 114 ? -17.322 -4.038 12.820 1.00 96.56 114 LEU A CA 1
ATOM 901 C C . LEU A 1 114 ? -16.915 -2.581 13.061 1.00 96.56 114 LEU A C 1
ATOM 903 O O . LEU A 1 114 ? -15.962 -2.318 13.795 1.00 96.56 114 LEU A O 1
ATOM 907 N N . TYR A 1 115 ? -17.676 -1.629 12.515 1.00 96.25 115 TYR A N 1
ATOM 908 C CA . TYR A 1 115 ? -17.488 -0.203 12.792 1.00 96.25 115 TYR A CA 1
ATOM 909 C C . TYR A 1 115 ? -17.652 0.115 14.281 1.00 96.25 115 TYR A C 1
ATOM 911 O O . TYR A 1 115 ? -16.818 0.813 14.861 1.00 96.25 115 TYR A O 1
ATOM 919 N N . GLY A 1 116 ? -18.700 -0.421 14.915 1.00 95.06 116 GLY A N 1
ATOM 920 C CA . GLY A 1 116 ? -18.943 -0.265 16.349 1.00 95.06 116 GLY A CA 1
ATOM 921 C C . GLY A 1 116 ? -17.803 -0.822 17.205 1.00 95.06 116 GLY A C 1
ATOM 922 O O . GLY A 1 116 ? -17.302 -0.122 18.084 1.00 95.06 116 GLY A O 1
ATOM 923 N N . ALA A 1 117 ? -17.353 -2.039 16.903 1.00 96.62 117 ALA A N 1
ATOM 924 C CA . ALA A 1 117 ? -16.245 -2.721 17.560 1.00 96.62 117 ALA A CA 1
ATOM 925 C C . ALA A 1 117 ? -14.948 -1.918 17.453 1.00 96.62 117 ALA A C 1
ATOM 927 O O . ALA A 1 117 ? -14.350 -1.580 18.472 1.00 96.62 117 ALA A O 1
ATOM 928 N N . ALA A 1 118 ? -14.544 -1.548 16.234 1.00 97.12 118 ALA A N 1
ATOM 929 C CA . ALA A 1 118 ? -13.333 -0.765 16.008 1.00 97.12 118 ALA A CA 1
ATOM 930 C C . ALA A 1 118 ? -13.384 0.576 16.753 1.00 97.12 118 ALA A C 1
ATOM 932 O O . ALA A 1 118 ? -12.457 0.914 17.488 1.00 97.12 118 ALA A O 1
ATOM 933 N N . ARG A 1 119 ? -14.500 1.308 16.644 1.00 96.88 119 ARG A N 1
ATOM 934 C CA . ARG A 1 119 ? -14.679 2.595 17.325 1.00 96.88 119 ARG A CA 1
ATOM 935 C C . ARG A 1 119 ? -14.576 2.465 18.842 1.00 96.88 119 ARG A C 1
ATOM 937 O O . ARG A 1 119 ? -13.854 3.239 19.465 1.00 96.88 119 ARG A O 1
ATOM 944 N N . LEU A 1 120 ? -15.312 1.526 19.440 1.00 95.94 120 LEU A N 1
ATOM 945 C CA . LEU A 1 120 ? -15.338 1.342 20.893 1.00 95.94 120 LEU A CA 1
ATOM 946 C C . LEU A 1 120 ? -13.990 0.854 21.427 1.00 95.94 120 LEU A C 1
ATOM 948 O O . LEU A 1 120 ? -13.552 1.327 22.474 1.00 95.94 120 LEU A O 1
ATOM 952 N N . TYR A 1 121 ? -13.327 -0.051 20.706 1.00 96.62 121 TYR A N 1
ATOM 953 C CA . TYR A 1 121 ? -12.019 -0.574 21.085 1.00 96.62 121 TYR A CA 1
ATOM 954 C C . TYR A 1 121 ? -10.941 0.519 21.039 1.00 96.62 121 TYR A C 1
ATOM 956 O O . TYR A 1 121 ? -10.187 0.678 22.000 1.00 96.62 121 TYR A O 1
ATOM 964 N N . PHE A 1 122 ? -10.887 1.311 19.959 1.00 96.00 122 PHE A N 1
ATOM 965 C CA . PHE A 1 122 ? -9.886 2.376 19.802 1.00 96.00 122 PHE A CA 1
ATOM 966 C C . PHE A 1 122 ? -10.113 3.506 20.808 1.00 96.00 122 PHE A C 1
ATOM 968 O O . PHE A 1 122 ? -9.173 3.936 21.469 1.00 96.00 122 PHE A O 1
ATOM 975 N N . LEU A 1 123 ? -11.369 3.931 20.989 1.00 94.44 123 LEU A N 1
ATOM 976 C CA . LEU A 1 123 ? -11.721 4.981 21.944 1.00 94.44 123 LEU A CA 1
ATOM 977 C C . LEU A 1 123 ? -11.408 4.575 23.388 1.00 94.44 123 LEU A C 1
ATOM 979 O O . LEU A 1 123 ? -10.953 5.413 24.161 1.00 94.44 123 LEU A O 1
ATOM 983 N N . ARG A 1 124 ? -11.598 3.298 23.752 1.00 94.69 124 ARG A N 1
ATOM 984 C CA . ARG A 1 124 ? -11.176 2.795 25.067 1.00 94.69 124 ARG A CA 1
ATOM 985 C C . ARG A 1 124 ? -9.669 2.965 25.255 1.00 94.69 124 ARG A C 1
ATOM 987 O O . ARG A 1 124 ? -9.253 3.530 26.256 1.00 94.69 124 ARG A O 1
ATOM 994 N N . LEU A 1 125 ? -8.861 2.503 24.300 1.00 94.94 125 LEU A N 1
ATOM 995 C CA . LEU A 1 125 ? -7.401 2.589 24.410 1.00 94.94 125 LEU A CA 1
ATOM 996 C C . LEU A 1 125 ? -6.904 4.035 24.474 1.00 94.94 125 LEU A C 1
ATOM 998 O O . LEU A 1 125 ? -6.022 4.345 25.272 1.00 94.94 125 LEU A O 1
ATOM 1002 N N . GLU A 1 126 ? -7.507 4.919 23.684 1.00 94.38 126 GLU A N 1
ATOM 1003 C CA . GLU A 1 126 ? -7.239 6.355 23.729 1.00 94.38 126 GLU A CA 1
ATOM 1004 C C . GLU A 1 126 ? -7.556 6.945 25.115 1.00 94.38 126 GLU A C 1
ATOM 1006 O O . GLU A 1 126 ? -6.739 7.667 25.687 1.00 94.38 126 GLU A O 1
ATOM 1011 N N . GLN A 1 127 ? -8.720 6.614 25.687 1.00 93.88 127 GLN A N 1
ATOM 1012 C CA . GLN A 1 127 ? -9.128 7.073 27.019 1.00 93.88 127 GLN A CA 1
ATOM 1013 C C . GLN A 1 127 ? -8.229 6.521 28.129 1.00 93.88 127 GLN A C 1
ATOM 1015 O O . GLN A 1 127 ? -7.836 7.271 29.025 1.00 93.88 127 GLN A O 1
ATOM 1020 N N . ASP A 1 128 ? -7.874 5.239 28.061 1.00 94.88 128 ASP A N 1
ATOM 1021 C CA . ASP A 1 128 ? -6.993 4.586 29.029 1.00 94.88 128 ASP A CA 1
ATOM 1022 C C . ASP A 1 128 ? -5.596 5.223 29.014 1.00 94.88 128 ASP A C 1
ATOM 1024 O O . ASP A 1 128 ? -5.035 5.536 30.072 1.00 94.88 128 ASP A O 1
ATOM 1028 N N . TRP A 1 129 ? -5.056 5.487 27.820 1.00 95.94 129 TRP A N 1
ATOM 1029 C CA . TRP A 1 129 ? -3.781 6.179 27.644 1.00 95.94 129 TRP A CA 1
ATOM 1030 C C . TRP A 1 129 ? -3.836 7.611 28.192 1.00 95.94 129 TRP A C 1
ATOM 1032 O O . TRP A 1 129 ? -2.977 8.011 28.984 1.00 95.94 129 TRP A O 1
ATOM 1042 N N . ALA A 1 130 ? -4.880 8.366 27.846 1.00 94.44 130 ALA A N 1
ATOM 1043 C CA . ALA A 1 130 ? -5.052 9.748 28.280 1.00 94.44 130 ALA A CA 1
ATOM 1044 C C . ALA A 1 130 ? -5.201 9.856 29.809 1.00 94.44 130 ALA A C 1
ATOM 1046 O O . ALA A 1 130 ? -4.591 10.715 30.451 1.00 94.44 130 ALA A O 1
ATOM 1047 N N . ALA A 1 131 ? -5.942 8.928 30.423 1.00 94.69 131 ALA A N 1
ATOM 1048 C CA . ALA A 1 131 ? -6.074 8.834 31.872 1.00 94.69 131 ALA A CA 1
ATOM 1049 C C . ALA A 1 131 ? -4.740 8.483 32.552 1.00 94.69 131 ALA A C 1
ATOM 1051 O O . ALA A 1 131 ? -4.411 9.050 33.601 1.00 94.69 131 ALA A O 1
ATOM 1052 N N . ALA A 1 132 ? -3.951 7.574 31.972 1.00 94.62 132 ALA A N 1
ATOM 1053 C CA . ALA A 1 132 ? -2.618 7.252 32.472 1.00 94.62 132 ALA A CA 1
ATOM 1054 C C . ALA A 1 132 ? -1.681 8.470 32.406 1.00 94.62 132 ALA A C 1
ATOM 1056 O O . ALA A 1 132 ? -1.000 8.773 33.392 1.00 94.62 132 ALA A O 1
ATOM 1057 N N . ARG A 1 133 ? -1.712 9.220 31.297 1.00 94.69 133 ARG A N 1
ATOM 1058 C CA . ARG A 1 133 ? -0.894 10.422 31.096 1.00 94.69 133 ARG A CA 1
ATOM 1059 C C . ARG A 1 133 ? -1.260 11.547 32.064 1.00 94.69 133 ARG A C 1
ATOM 1061 O O . ARG A 1 133 ? -0.373 12.111 32.708 1.00 94.69 133 ARG A O 1
ATOM 1068 N N . ALA A 1 134 ? -2.554 11.793 32.269 1.00 92.81 134 ALA A N 1
ATOM 1069 C CA . ALA A 1 134 ? -3.042 12.753 33.258 1.00 92.81 134 ALA A CA 1
ATOM 1070 C C . ALA A 1 134 ? -2.579 12.405 34.685 1.00 92.81 134 ALA A C 1
ATOM 1072 O O . ALA A 1 134 ? -2.112 13.274 35.427 1.00 92.81 134 ALA A O 1
ATOM 1073 N N . ARG A 1 135 ? -2.634 11.120 35.073 1.00 93.81 135 ARG A N 1
ATOM 1074 C CA . ARG A 1 135 ? -2.128 10.652 36.378 1.00 93.81 135 ARG A CA 1
ATOM 1075 C C . ARG A 1 135 ? -0.618 10.849 36.514 1.00 93.81 135 ARG A C 1
ATOM 1077 O O . ARG A 1 135 ? -0.152 11.197 37.602 1.00 93.81 135 ARG A O 1
ATOM 1084 N N . GLU A 1 136 ? 0.147 10.620 35.451 1.00 93.19 136 GLU A N 1
ATOM 1085 C CA . GLU A 1 136 ? 1.598 10.810 35.449 1.00 93.19 136 GLU A CA 1
ATOM 1086 C C . GLU A 1 136 ? 1.978 12.287 35.624 1.00 93.19 136 GLU A C 1
ATOM 1088 O O . GLU A 1 136 ? 2.773 12.617 36.507 1.00 93.19 136 GLU A O 1
ATOM 1093 N N . GLU A 1 137 ? 1.363 13.190 34.860 1.00 92.38 137 GLU A N 1
ATOM 1094 C CA . GLU A 1 137 ? 1.614 14.632 34.972 1.00 92.38 137 GLU A CA 1
ATOM 1095 C C . GLU A 1 137 ? 1.157 15.190 36.328 1.00 92.38 137 GLU A C 1
ATOM 1097 O O . GLU A 1 137 ? 1.877 15.967 36.964 1.00 92.38 137 GLU A O 1
ATOM 1102 N N . GLN A 1 138 ? 0.038 14.697 36.868 1.00 91.62 138 GLN A N 1
ATOM 1103 C CA . GLN A 1 138 ? -0.388 15.023 38.229 1.00 91.62 138 GLN A CA 1
ATOM 1104 C C . GLN A 1 138 ? 0.661 14.608 39.275 1.00 91.62 138 GLN A C 1
ATOM 1106 O O . GLN A 1 138 ? 0.910 15.351 40.232 1.00 91.62 138 GLN A O 1
ATOM 1111 N N . ARG A 1 139 ? 1.288 13.432 39.120 1.00 90.75 139 ARG A N 1
ATOM 1112 C CA . ARG A 1 139 ? 2.364 12.957 40.009 1.00 90.75 139 ARG A CA 1
ATOM 1113 C C . ARG A 1 139 ? 3.621 13.816 39.869 1.00 90.75 139 ARG A C 1
ATOM 1115 O O . ARG A 1 139 ? 4.157 14.247 40.891 1.00 90.75 139 ARG A O 1
ATOM 1122 N N . ARG A 1 140 ? 4.053 14.121 38.640 1.00 90.69 140 ARG A N 1
ATOM 1123 C CA . ARG A 1 140 ? 5.207 14.998 38.360 1.00 90.69 140 ARG A CA 1
ATOM 1124 C C . ARG A 1 140 ? 5.011 16.386 38.970 1.00 90.69 140 ARG A C 1
ATOM 1126 O O . ARG A 1 140 ? 5.901 16.887 39.656 1.00 90.69 140 ARG A O 1
ATOM 1133 N N . TRP A 1 141 ? 3.825 16.973 38.811 1.00 87.69 141 TRP A N 1
ATOM 1134 C CA . TRP A 1 141 ? 3.488 18.267 39.405 1.00 87.69 141 TRP A CA 1
ATOM 1135 C C . TRP A 1 141 ? 3.531 18.230 40.937 1.00 87.69 141 TRP A C 1
ATOM 1137 O O . TRP A 1 141 ? 4.165 19.090 41.551 1.00 87.69 141 TRP A O 1
ATOM 1147 N N . LYS A 1 142 ? 2.941 17.204 41.571 1.00 87.56 142 LYS A N 1
ATOM 1148 C CA . LYS A 1 142 ? 3.003 17.028 43.035 1.00 87.56 142 LYS A CA 1
ATOM 1149 C C . LYS A 1 142 ? 4.445 16.896 43.538 1.00 87.56 142 LYS A C 1
ATOM 1151 O O . LYS A 1 142 ? 4.795 17.515 44.539 1.00 87.56 142 LYS A O 1
ATOM 1156 N N . GLN A 1 143 ? 5.298 16.152 42.833 1.00 88.62 143 GLN A N 1
ATOM 1157 C CA . GLN A 1 143 ? 6.719 16.020 43.179 1.00 88.62 143 GLN A CA 1
ATOM 1158 C C . GLN A 1 143 ? 7.479 17.345 43.037 1.00 88.62 143 GLN A C 1
ATOM 1160 O O . GLN A 1 143 ? 8.276 17.691 43.907 1.00 88.62 143 GLN A O 1
ATOM 1165 N N . GLN A 1 144 ? 7.223 18.116 41.977 1.00 86.25 144 GLN A N 1
ATOM 1166 C CA . GLN A 1 144 ? 7.822 19.443 41.806 1.00 86.25 144 GLN A CA 1
ATOM 1167 C C . GLN A 1 144 ? 7.382 20.413 42.909 1.00 86.25 144 GLN A C 1
ATOM 1169 O O . GLN A 1 144 ? 8.212 21.158 43.426 1.00 86.25 144 GLN A O 1
ATOM 1174 N N . GLN A 1 145 ? 6.106 20.384 43.305 1.00 82.56 145 GLN A N 1
ATOM 1175 C CA . GLN A 1 145 ? 5.608 21.186 44.424 1.00 82.56 145 GLN A CA 1
ATOM 1176 C C . GLN A 1 145 ? 6.245 20.768 45.751 1.00 82.56 145 GLN A C 1
ATOM 1178 O O . GLN A 1 145 ? 6.697 21.625 46.505 1.00 82.56 145 GLN A O 1
ATOM 1183 N N . ALA A 1 146 ? 6.369 19.465 46.015 1.00 83.38 146 ALA A N 1
ATOM 1184 C CA . ALA A 1 146 ? 7.053 18.961 47.205 1.00 83.38 146 ALA A CA 1
ATOM 1185 C C . ALA A 1 146 ? 8.527 19.406 47.255 1.00 83.38 146 ALA A C 1
ATOM 1187 O O . ALA A 1 146 ? 8.981 19.896 48.287 1.00 83.38 146 ALA A O 1
ATOM 1188 N N . LYS A 1 147 ? 9.254 19.331 46.128 1.00 83.56 147 LYS A N 1
ATOM 1189 C CA . LYS A 1 147 ? 10.637 19.832 46.015 1.00 83.56 147 LYS A CA 1
ATOM 1190 C C . LYS A 1 147 ? 10.731 21.342 46.248 1.00 83.56 147 LYS A C 1
ATOM 1192 O O . LYS A 1 147 ? 11.625 21.789 46.957 1.00 83.56 147 LYS A O 1
ATOM 1197 N N . LYS A 1 148 ? 9.800 22.134 45.703 1.00 78.69 148 LYS A N 1
ATOM 1198 C CA . LYS A 1 148 ? 9.747 23.587 45.943 1.00 78.69 148 LYS A CA 1
ATOM 1199 C C . LYS A 1 148 ? 9.463 23.901 47.412 1.00 78.69 148 LYS A C 1
ATOM 1201 O O . LYS A 1 148 ? 10.153 24.720 47.994 1.00 78.69 148 LYS A O 1
ATOM 1206 N N . ARG A 1 149 ? 8.528 23.199 48.054 1.00 75.81 149 ARG A N 1
ATOM 1207 C CA . ARG A 1 149 ? 8.234 23.350 49.493 1.00 75.81 149 ARG A CA 1
ATOM 1208 C C . ARG A 1 149 ? 9.374 22.877 50.413 1.00 75.81 149 ARG A C 1
ATOM 1210 O O . ARG A 1 149 ? 9.369 23.199 51.602 1.00 75.81 149 ARG A O 1
ATOM 1217 N N . ALA A 1 150 ? 10.341 22.115 49.904 1.00 75.75 150 ALA A N 1
ATOM 1218 C CA . ALA A 1 150 ? 11.506 21.687 50.675 1.00 75.75 150 ALA A CA 1
ATOM 1219 C C . ALA A 1 150 ? 12.550 22.807 50.861 1.00 75.75 150 ALA A C 1
ATOM 1221 O O . ALA A 1 150 ? 13.342 22.734 51.796 1.00 75.75 150 ALA A O 1
ATOM 1222 N N . THR A 1 151 ? 12.540 23.859 50.031 1.00 78.56 151 THR A N 1
ATOM 1223 C CA . THR A 1 151 ? 13.469 24.994 50.158 1.00 78.56 151 THR A CA 1
ATOM 1224 C C . THR A 1 151 ? 12.857 26.138 50.974 1.00 78.56 151 THR A C 1
ATOM 1226 O O . THR A 1 151 ? 11.655 26.401 50.905 1.00 78.56 151 THR A O 1
ATOM 1229 N N . LEU A 1 152 ? 13.681 26.853 51.750 1.00 66.12 152 LEU A N 1
ATOM 1230 C CA . LEU A 1 152 ? 13.243 27.940 52.645 1.00 66.12 152 LEU A CA 1
ATOM 1231 C C . LEU A 1 152 ? 12.510 29.071 51.890 1.00 66.12 152 LEU A C 1
ATOM 1233 O O . LEU A 1 152 ? 11.415 29.464 52.285 1.00 66.12 152 LEU A O 1
ATOM 1237 N N . GLY A 1 153 ? 13.044 29.516 50.744 1.00 70.12 153 GLY A N 1
ATOM 1238 C CA . GLY A 1 153 ? 12.378 30.495 49.865 1.00 70.12 153 GLY A CA 1
ATOM 1239 C C . GLY A 1 153 ? 11.162 29.938 49.108 1.00 70.12 153 GLY A C 1
ATOM 1240 O O . GLY A 1 153 ? 10.245 30.674 48.732 1.00 70.12 153 GLY A O 1
ATOM 1241 N N . GLY A 1 154 ? 11.103 28.621 48.915 1.00 65.88 154 GLY A N 1
ATOM 1242 C CA . GLY A 1 154 ? 9.961 27.954 48.304 1.00 65.88 154 GLY A CA 1
ATOM 1243 C C . GLY A 1 154 ? 8.759 27.819 49.242 1.00 65.88 154 GLY A C 1
ATOM 1244 O O . GLY A 1 154 ? 7.627 27.932 48.785 1.00 65.88 154 GLY A O 1
ATOM 1245 N N . ARG A 1 155 ? 8.964 27.675 50.560 1.00 66.62 155 ARG A N 1
ATOM 1246 C CA . ARG A 1 155 ? 7.866 27.638 51.551 1.00 66.62 155 ARG A CA 1
ATOM 1247 C C . ARG A 1 155 ? 7.058 28.938 51.592 1.00 66.62 155 ARG A C 1
ATOM 1249 O O . ARG A 1 155 ? 5.832 28.884 51.567 1.00 66.62 155 ARG A O 1
ATOM 1256 N N . LEU A 1 156 ? 7.736 30.088 51.592 1.00 64.56 156 LEU A N 1
ATOM 1257 C CA . LEU A 1 156 ? 7.094 31.411 51.601 1.00 64.56 156 LEU A CA 1
ATOM 1258 C C . LEU A 1 156 ? 6.347 31.706 50.290 1.00 64.56 156 LEU A C 1
ATOM 1260 O O . LEU A 1 156 ? 5.211 32.172 50.310 1.00 64.56 156 LEU A O 1
ATOM 1264 N N . SER A 1 157 ? 6.952 31.386 49.144 1.00 65.06 157 SER A N 1
ATOM 1265 C CA . SER A 1 157 ? 6.356 31.658 47.827 1.00 65.06 157 SER A CA 1
ATOM 1266 C C . SER A 1 157 ? 5.211 30.709 47.454 1.00 65.06 157 SER A C 1
ATOM 1268 O O . SER A 1 157 ? 4.256 31.132 46.800 1.00 65.06 157 SER A O 1
ATOM 1270 N N . VAL A 1 158 ? 5.270 29.439 47.871 1.00 62.41 158 VAL A N 1
ATOM 1271 C CA . VAL A 1 158 ? 4.194 28.461 47.639 1.00 62.41 158 VAL A CA 1
ATOM 1272 C C . VAL A 1 158 ? 2.983 28.755 48.529 1.00 62.41 158 VAL A C 1
ATOM 1274 O O . VAL A 1 158 ? 1.865 28.727 48.023 1.00 62.41 158 VAL A O 1
ATOM 1277 N N . GLY A 1 159 ? 3.187 29.138 49.797 1.00 61.25 159 GLY A N 1
ATOM 1278 C CA . GLY A 1 159 ? 2.094 29.545 50.690 1.00 61.25 159 GLY A CA 1
ATOM 1279 C C . GLY A 1 159 ? 1.314 30.764 50.177 1.00 61.25 159 GLY A C 1
ATOM 1280 O O . GLY A 1 159 ? 0.086 30.768 50.215 1.00 61.25 159 GLY A O 1
ATOM 1281 N N . LEU A 1 160 ? 2.005 31.760 49.604 1.00 60.66 160 LEU A N 1
ATOM 1282 C CA . LEU A 1 160 ? 1.359 32.941 49.012 1.00 60.66 160 LEU A CA 1
ATOM 1283 C C . LEU A 1 160 ? 0.597 32.617 47.708 1.00 60.66 160 LEU A C 1
ATOM 1285 O O . LEU A 1 160 ? -0.475 33.166 47.449 1.00 60.66 160 LEU A O 1
ATOM 1289 N N . LYS A 1 161 ? 1.138 31.711 46.877 1.00 61.16 161 LYS A N 1
ATOM 1290 C CA . LYS A 1 161 ? 0.499 31.276 45.620 1.00 61.16 161 LYS A CA 1
ATOM 1291 C C . LYS A 1 161 ? -0.697 30.353 45.837 1.00 61.16 161 LYS A C 1
ATOM 1293 O O . LYS A 1 161 ? -1.632 30.402 45.044 1.00 61.16 161 LYS A O 1
ATOM 1298 N N . GLU A 1 162 ? -0.702 29.529 46.878 1.00 61.66 162 GLU A N 1
ATOM 1299 C CA . GLU A 1 162 ? -1.819 28.616 47.170 1.00 61.66 162 GLU A CA 1
ATOM 1300 C C . GLU A 1 162 ? -3.069 29.335 47.679 1.00 61.66 162 GLU A C 1
ATOM 1302 O O . GLU A 1 162 ? -4.177 28.873 47.427 1.00 61.66 162 GLU A O 1
ATOM 1307 N N . LEU A 1 163 ? -2.907 30.505 48.302 1.00 58.50 163 LEU A N 1
ATOM 1308 C CA . LEU A 1 163 ? -4.023 31.373 48.693 1.00 58.50 163 LEU A CA 1
ATOM 1309 C C . LEU A 1 163 ? -4.692 32.077 47.498 1.00 58.50 163 LEU A C 1
ATOM 1311 O O . LEU A 1 163 ? -5.819 32.546 47.618 1.00 58.50 163 LEU A O 1
ATOM 1315 N N . THR A 1 164 ? -4.018 32.151 46.346 1.00 57.97 164 THR A N 1
ATOM 1316 C CA . THR A 1 164 ? -4.470 32.913 45.166 1.00 57.97 164 THR A CA 1
ATOM 1317 C C . THR A 1 164 ? -4.736 32.050 43.932 1.00 57.97 164 THR A C 1
ATOM 1319 O O . THR A 1 164 ? -5.469 32.471 43.038 1.00 57.97 164 THR A O 1
ATOM 1322 N N . THR A 1 165 ? -4.195 30.830 43.867 1.00 62.09 165 THR A N 1
ATOM 1323 C CA . THR A 1 165 ? -4.246 29.986 42.664 1.00 62.09 165 THR A CA 1
ATOM 1324 C C . THR A 1 165 ? -4.918 28.651 42.969 1.00 62.09 165 THR A C 1
ATOM 1326 O O . THR A 1 165 ? -4.440 27.886 43.806 1.00 62.09 165 THR A O 1
ATOM 1329 N N . LYS A 1 166 ? -6.009 28.332 42.258 1.00 65.94 166 LYS A N 1
ATOM 1330 C CA . LYS A 1 166 ? -6.641 27.004 42.330 1.00 65.94 166 LYS A CA 1
ATOM 1331 C C . LYS A 1 166 ? -5.625 25.909 41.956 1.00 65.94 166 LYS A C 1
ATOM 1333 O O . LYS A 1 166 ? -4.792 26.137 41.071 1.00 65.94 166 LYS A O 1
ATOM 1338 N N . PRO A 1 167 ? -5.675 24.724 42.594 1.00 67.75 167 PRO A N 1
ATOM 1339 C CA . PRO A 1 167 ? -4.776 23.624 42.264 1.00 67.75 167 PRO A CA 1
ATOM 1340 C C . PRO A 1 167 ? -4.918 23.251 40.786 1.00 67.75 167 PRO A C 1
ATOM 1342 O O . PRO A 1 167 ? -6.028 23.167 40.262 1.00 67.75 167 PRO A O 1
ATOM 1345 N N . LYS A 1 168 ? -3.785 23.028 40.110 1.00 77.94 168 LYS A N 1
ATOM 1346 C CA . LYS A 1 168 ? -3.777 22.617 38.704 1.00 77.94 168 LYS A CA 1
ATOM 1347 C C . LYS A 1 168 ? -4.364 21.206 38.600 1.00 77.94 168 LYS A C 1
ATOM 1349 O O . LYS A 1 168 ? -3.799 20.267 39.163 1.00 77.94 168 LYS A O 1
ATOM 1354 N N . VAL A 1 169 ? -5.490 21.083 37.902 1.00 81.75 169 VAL A N 1
ATOM 1355 C CA . VAL A 1 169 ? -6.126 19.808 37.554 1.00 81.75 169 VAL A CA 1
ATOM 1356 C C . VAL A 1 169 ? -5.674 19.435 36.147 1.00 81.75 169 VAL A C 1
ATOM 1358 O O . VAL A 1 169 ? -5.673 20.286 35.263 1.00 81.75 169 VAL A O 1
ATOM 1361 N N . PHE A 1 170 ? -5.256 18.187 35.960 1.00 87.31 170 PHE A N 1
ATOM 1362 C CA . PHE A 1 170 ? -4.905 17.638 34.651 1.00 87.31 170 PHE A CA 1
ATOM 1363 C C . PHE A 1 170 ? -6.056 16.741 34.195 1.00 87.31 170 PHE A C 1
ATOM 1365 O O . PHE A 1 170 ? -6.244 15.660 34.760 1.00 87.31 170 PHE A O 1
ATOM 1372 N N . ALA A 1 171 ? -6.856 17.208 33.236 1.00 88.12 171 ALA A N 1
ATOM 1373 C CA . ALA A 1 171 ? -7.980 16.443 32.709 1.00 88.12 171 ALA A CA 1
ATOM 1374 C C . ALA A 1 171 ? -7.477 15.458 31.634 1.00 88.12 171 ALA A C 1
ATOM 1376 O O . ALA A 1 171 ? -6.625 15.840 30.831 1.00 88.12 171 ALA A O 1
ATOM 1377 N N . PRO A 1 172 ? -7.951 14.196 31.590 1.00 89.88 172 PRO A N 1
ATOM 1378 C CA . PRO A 1 172 ? -7.584 13.255 30.528 1.00 89.88 172 PRO A CA 1
ATOM 1379 C C . PRO A 1 172 ? -7.817 13.817 29.120 1.00 89.88 172 PRO A C 1
ATOM 1381 O O . PRO A 1 172 ? -7.020 13.583 28.217 1.00 89.88 172 PRO A O 1
ATOM 1384 N N . GLU A 1 173 ? -8.879 14.598 28.935 1.00 90.12 173 GLU A N 1
ATOM 1385 C CA . GLU A 1 173 ? -9.267 15.195 27.658 1.00 90.12 173 GLU A CA 1
ATOM 1386 C C . GLU A 1 173 ? -8.165 16.068 27.048 1.00 90.12 173 GLU A C 1
ATOM 1388 O O . GLU A 1 173 ? -8.002 16.050 25.829 1.00 90.12 173 GLU A O 1
ATOM 1393 N N . ASP A 1 174 ? -7.373 16.746 27.884 1.00 89.56 174 ASP A N 1
ATOM 1394 C CA . ASP A 1 174 ? -6.281 17.628 27.454 1.00 89.56 174 ASP A CA 1
ATOM 1395 C C . ASP A 1 174 ? -5.142 16.861 26.766 1.00 89.56 174 ASP A C 1
ATOM 1397 O O . ASP A 1 174 ? -4.387 17.441 25.991 1.00 89.56 174 ASP A O 1
ATOM 1401 N N . PHE A 1 175 ? -5.013 15.558 27.036 1.00 91.19 175 PHE A N 1
ATOM 1402 C CA . PHE A 1 175 ? -3.931 14.727 26.504 1.00 91.19 175 PHE A CA 1
ATOM 1403 C C . PHE A 1 175 ? -4.338 13.945 25.262 1.00 91.19 175 PHE A C 1
ATOM 1405 O O . PHE A 1 175 ? -3.470 13.488 24.532 1.00 91.19 175 PHE A O 1
ATOM 1412 N N . ARG A 1 176 ? -5.637 13.770 24.992 1.00 89.75 176 ARG A N 1
ATOM 1413 C CA . ARG A 1 176 ? -6.118 12.866 23.929 1.00 89.75 176 ARG A CA 1
ATOM 1414 C C . ARG A 1 176 ? -5.483 13.140 22.563 1.00 89.75 176 ARG A C 1
ATOM 1416 O O . ARG A 1 176 ? -5.164 12.193 21.855 1.00 89.75 176 ARG A O 1
ATOM 1423 N N . ALA A 1 177 ? -5.268 14.411 22.225 1.00 90.81 177 ALA A N 1
ATOM 1424 C CA . ALA A 1 177 ? -4.662 14.825 20.959 1.00 90.81 177 ALA A CA 1
ATOM 1425 C C . ALA A 1 177 ? -3.194 14.379 20.791 1.00 90.81 177 ALA A C 1
ATOM 1427 O O . ALA A 1 177 ? -2.728 14.262 19.661 1.00 90.81 177 ALA A O 1
ATOM 1428 N N . ASP A 1 178 ? -2.488 14.103 21.891 1.00 91.31 178 ASP A N 1
ATOM 1429 C CA . ASP A 1 178 ? -1.095 13.640 21.888 1.00 91.31 178 ASP A CA 1
ATOM 1430 C C . ASP A 1 178 ? -0.981 12.119 21.673 1.00 91.31 178 ASP A C 1
ATOM 1432 O O . ASP A 1 178 ? 0.120 11.598 21.481 1.00 91.31 178 ASP A O 1
ATOM 1436 N N . TYR A 1 179 ? -2.095 11.379 21.723 1.00 92.69 179 TYR A N 1
ATOM 1437 C CA . TYR A 1 179 ? -2.098 9.941 21.474 1.00 92.69 179 TYR A CA 1
ATOM 1438 C C . TYR A 1 179 ? -1.834 9.656 19.990 1.00 92.69 179 TYR A C 1
ATOM 1440 O O . TYR A 1 179 ? -2.534 10.161 19.116 1.00 92.69 179 TYR A O 1
ATOM 1448 N N . GLU A 1 180 ? -0.870 8.785 19.680 1.00 92.19 180 GLU A N 1
ATOM 1449 C CA . GLU A 1 180 ? -0.506 8.470 18.287 1.00 92.19 180 GLU A CA 1
ATOM 1450 C C . GLU A 1 180 ? -1.659 7.868 17.467 1.00 92.19 180 GLU A C 1
ATOM 1452 O O . GLU A 1 180 ? -1.692 8.021 16.245 1.00 92.19 180 GLU A O 1
ATOM 1457 N N . GLY A 1 181 ? -2.600 7.191 18.132 1.00 92.12 181 GLY A N 1
ATOM 1458 C CA . GLY A 1 181 ? -3.820 6.645 17.535 1.00 92.12 181 GLY A CA 1
ATOM 1459 C C . GLY A 1 181 ? -5.012 7.610 17.558 1.00 92.12 181 GLY A C 1
ATOM 1460 O O . GLY A 1 181 ? -6.140 7.196 17.285 1.00 92.12 181 GLY A O 1
ATOM 1461 N N . PHE A 1 182 ? -4.822 8.886 17.908 1.00 93.81 182 PHE A N 1
ATOM 1462 C CA . PHE A 1 182 ? -5.902 9.871 17.881 1.00 93.81 182 PHE A CA 1
ATOM 1463 C C . PHE A 1 182 ? -6.430 10.032 16.447 1.00 93.81 182 PHE A C 1
ATOM 1465 O O . PHE A 1 182 ? -5.677 10.326 15.517 1.00 93.81 182 PHE A O 1
ATOM 1472 N N . GLY A 1 183 ? -7.730 9.799 16.248 1.00 93.38 183 GLY A N 1
ATOM 1473 C CA . GLY A 1 183 ? -8.359 9.810 14.920 1.00 93.38 183 GLY A CA 1
ATOM 1474 C C . GLY A 1 183 ? -8.164 8.533 14.087 1.00 93.38 183 GLY A C 1
ATOM 1475 O O . GLY A 1 183 ? -8.636 8.479 12.952 1.00 93.38 183 GLY A O 1
ATOM 1476 N N . LEU A 1 184 ? -7.543 7.484 14.640 1.00 95.56 184 LEU A N 1
ATOM 1477 C CA . LEU A 1 184 ? -7.269 6.221 13.942 1.00 95.56 184 LEU A CA 1
ATOM 1478 C C . LEU A 1 184 ? -8.529 5.556 13.373 1.00 95.56 184 LEU A C 1
ATOM 1480 O O . LEU A 1 184 ? -8.505 5.012 12.271 1.00 95.56 184 LEU A O 1
ATOM 1484 N N . TYR A 1 185 ? -9.644 5.620 14.106 1.00 96.25 185 TYR A N 1
ATOM 1485 C CA . TYR A 1 185 ? -10.914 5.055 13.647 1.00 96.25 185 TYR A CA 1
ATOM 1486 C C . TYR A 1 185 ? -11.362 5.676 12.322 1.00 96.25 185 TYR A C 1
ATOM 1488 O O . TYR A 1 185 ? -11.712 4.942 11.407 1.00 96.25 185 TYR A O 1
ATOM 1496 N N . GLU A 1 186 ? -11.310 7.003 12.191 1.00 95.31 186 GLU A N 1
ATOM 1497 C CA . GLU A 1 186 ? -11.740 7.678 10.962 1.00 95.31 186 GLU A CA 1
ATOM 1498 C C . GLU A 1 186 ? -10.809 7.364 9.783 1.00 95.31 186 GLU A C 1
ATOM 1500 O O . GLU A 1 186 ? -11.278 7.276 8.652 1.00 95.31 186 GLU A O 1
ATOM 1505 N N . ALA A 1 187 ? -9.519 7.122 10.043 1.00 94.69 187 ALA A N 1
ATOM 1506 C CA . ALA A 1 187 ? -8.565 6.702 9.017 1.00 94.69 187 ALA A CA 1
ATOM 1507 C C . ALA A 1 187 ? -8.819 5.268 8.515 1.00 94.69 187 ALA A C 1
ATOM 1509 O O . ALA A 1 187 ? -8.668 4.999 7.329 1.00 94.69 187 ALA A O 1
ATOM 1510 N N . ILE A 1 188 ? -9.208 4.345 9.401 1.00 94.94 188 ILE A N 1
ATOM 1511 C CA . ILE A 1 188 ? -9.373 2.919 9.064 1.00 94.94 188 ILE A CA 1
ATOM 1512 C C . ILE A 1 188 ? -10.797 2.580 8.608 1.00 94.94 188 ILE A C 1
ATOM 1514 O O . ILE A 1 188 ? -10.982 1.671 7.802 1.00 94.94 188 ILE A O 1
ATOM 1518 N N . LYS A 1 189 ? -11.811 3.301 9.098 1.00 95.56 189 LYS A N 1
ATOM 1519 C CA . LYS A 1 189 ? -13.237 3.038 8.846 1.00 95.56 189 LYS A CA 1
ATOM 1520 C C . LYS A 1 189 ? -13.593 2.793 7.370 1.00 95.56 189 LYS A C 1
ATOM 1522 O O . LYS A 1 189 ? -14.362 1.857 7.145 1.00 95.56 189 LYS A O 1
ATOM 1527 N N . PRO A 1 190 ? -13.076 3.549 6.376 1.00 94.56 190 PRO A N 1
ATOM 1528 C CA . PRO A 1 190 ? -13.381 3.294 4.966 1.00 94.56 190 PRO A CA 1
ATOM 1529 C C . PRO A 1 190 ? -12.978 1.894 4.488 1.00 94.56 190 PRO A C 1
ATOM 1531 O O . PRO A 1 190 ? -13.583 1.386 3.559 1.00 94.56 190 PRO A O 1
ATOM 1534 N N . TYR A 1 191 ? -12.002 1.263 5.145 1.00 93.69 191 TYR A N 1
ATOM 1535 C CA . TYR A 1 191 ? -11.417 -0.023 4.754 1.00 93.69 191 TYR A CA 1
ATOM 1536 C C . TYR A 1 191 ? -11.949 -1.207 5.572 1.00 93.69 191 TYR A C 1
ATOM 1538 O O . TYR A 1 191 ? -11.482 -2.336 5.408 1.00 93.69 191 TYR A O 1
ATOM 1546 N N . LEU A 1 192 ? -12.897 -0.968 6.485 1.00 94.69 192 LEU A N 1
ATOM 1547 C CA . LEU A 1 192 ? -13.534 -1.998 7.308 1.00 94.69 192 LEU A CA 1
ATOM 1548 C C . LEU A 1 192 ? -14.779 -2.556 6.597 1.00 94.69 192 LEU A C 1
ATOM 1550 O O . LEU A 1 192 ? -15.906 -2.105 6.806 1.00 94.69 192 LEU A O 1
ATOM 1554 N N . GLU A 1 193 ? -14.569 -3.546 5.739 1.00 92.50 193 GLU A N 1
ATOM 1555 C CA . GLU A 1 193 ? -15.598 -4.112 4.858 1.00 92.50 193 GLU A CA 1
ATOM 1556 C C . GLU A 1 193 ? -15.882 -5.597 5.106 1.00 92.50 193 GLU A C 1
ATOM 1558 O O . GLU A 1 193 ? -16.900 -6.120 4.653 1.00 92.50 193 GLU A O 1
ATOM 1563 N N . HIS A 1 194 ? -15.007 -6.304 5.821 1.00 93.06 194 HIS A N 1
ATOM 1564 C CA . HIS A 1 194 ? -15.020 -7.761 5.849 1.00 93.06 194 HIS A CA 1
ATOM 1565 C C . HIS A 1 194 ? -15.057 -8.350 7.259 1.00 93.06 194 HIS A C 1
ATOM 1567 O O . HIS A 1 194 ? -14.357 -7.912 8.167 1.00 93.06 194 HIS A O 1
ATOM 1573 N N . GLU A 1 195 ? -15.801 -9.446 7.417 1.00 93.75 195 GLU A N 1
ATOM 1574 C CA . GLU A 1 195 ? -15.966 -10.169 8.687 1.00 93.75 195 GLU A CA 1
ATOM 1575 C C . GLU A 1 195 ? -14.634 -10.606 9.320 1.00 93.75 195 GLU A C 1
ATOM 1577 O O . GLU A 1 195 ? -14.428 -10.501 10.528 1.00 93.75 195 GLU A O 1
ATOM 1582 N N . TRP A 1 196 ? -13.666 -11.046 8.517 1.00 93.75 196 TRP A N 1
ATOM 1583 C CA . TRP A 1 196 ? -12.372 -11.474 9.046 1.00 93.75 196 TRP A CA 1
ATOM 1584 C C . TRP A 1 196 ? -11.583 -10.336 9.710 1.00 93.75 196 TRP A C 1
ATOM 1586 O O . TRP A 1 196 ? -10.609 -10.622 10.397 1.00 93.75 196 TRP A O 1
ATOM 1596 N N . GLN A 1 197 ? -11.975 -9.067 9.550 1.00 96.19 197 GLN A N 1
ATOM 1597 C CA . GLN A 1 197 ? -11.300 -7.922 10.168 1.00 96.19 197 GLN A CA 1
ATOM 1598 C C . GLN A 1 197 ? -11.603 -7.776 11.661 1.00 96.19 197 GLN A C 1
ATOM 1600 O O . GLN A 1 197 ? -10.816 -7.147 12.366 1.00 96.19 197 GLN A O 1
ATOM 1605 N N . PHE A 1 198 ? -12.660 -8.407 12.186 1.00 96.75 198 PHE A N 1
ATOM 1606 C CA . PHE A 1 198 ? -12.947 -8.394 13.627 1.00 96.75 198 PHE A CA 1
ATOM 1607 C C . PHE A 1 198 ? -11.772 -8.925 14.462 1.00 96.75 198 PHE A C 1
ATOM 1609 O O . PHE A 1 198 ? -11.445 -8.359 15.505 1.00 96.75 198 PHE A O 1
ATOM 1616 N N . ARG A 1 199 ? -11.072 -9.959 13.971 1.00 95.50 199 ARG A N 1
ATOM 1617 C CA . ARG A 1 199 ? -9.876 -10.518 14.634 1.00 95.50 199 ARG A CA 1
ATOM 1618 C C . ARG A 1 199 ? -8.652 -9.601 14.567 1.00 95.50 199 ARG A C 1
ATOM 1620 O O . ARG A 1 199 ? -7.694 -9.810 15.300 1.00 95.50 199 ARG A O 1
ATOM 1627 N N . LEU A 1 200 ? -8.675 -8.610 13.679 1.00 96.56 200 LEU A N 1
ATOM 1628 C CA . LEU A 1 200 ? -7.580 -7.669 13.468 1.00 96.56 200 LEU A CA 1
ATOM 1629 C C . LEU A 1 200 ? -7.803 -6.341 14.181 1.00 96.56 200 LEU A C 1
ATOM 1631 O O . LEU A 1 200 ? -6.842 -5.599 14.323 1.00 96.56 200 LEU A O 1
ATOM 1635 N N . VAL A 1 201 ? -9.007 -6.053 14.691 1.00 96.75 201 VAL A N 1
ATOM 1636 C CA . VAL A 1 201 ? -9.292 -4.822 15.452 1.00 96.75 201 VAL A CA 1
ATOM 1637 C C . VAL A 1 201 ? -8.243 -4.562 16.548 1.00 96.75 201 VAL A C 1
ATOM 1639 O O . VAL A 1 201 ? -7.700 -3.456 16.576 1.00 96.75 201 VAL A O 1
ATOM 1642 N N . PRO A 1 202 ? -7.848 -5.542 17.390 1.00 95.94 202 PRO A N 1
ATOM 1643 C CA . PRO A 1 202 ? -6.790 -5.317 18.377 1.00 95.94 202 PRO A CA 1
ATOM 1644 C C . PRO A 1 202 ? -5.427 -4.947 17.774 1.00 95.94 202 PRO A C 1
ATOM 1646 O O . PRO A 1 202 ? -4.669 -4.206 18.394 1.00 95.94 202 PRO A O 1
ATOM 1649 N N . LEU A 1 203 ? -5.108 -5.449 16.578 1.00 96.31 203 LEU A N 1
ATOM 1650 C CA . LEU A 1 203 ? -3.856 -5.159 15.876 1.00 96.31 203 LEU A CA 1
ATOM 1651 C C . LEU A 1 203 ? -3.907 -3.818 15.150 1.00 96.31 203 LEU A C 1
ATOM 1653 O O . LEU A 1 203 ? -2.942 -3.064 15.210 1.00 96.31 203 LEU A O 1
ATOM 1657 N N . TYR A 1 204 ? -5.039 -3.478 14.535 1.00 96.31 204 TYR A N 1
ATOM 1658 C CA . TYR A 1 204 ? -5.269 -2.155 13.966 1.00 96.31 204 TYR A CA 1
ATOM 1659 C C . TYR A 1 204 ? -5.104 -1.069 15.019 1.00 96.31 204 TYR A C 1
ATOM 1661 O O . TYR A 1 204 ? -4.463 -0.067 14.741 1.00 96.31 204 TYR A O 1
ATOM 1669 N N . ALA A 1 205 ? -5.576 -1.304 16.245 1.00 95.44 205 ALA A N 1
ATOM 1670 C CA . ALA A 1 205 ? -5.438 -0.360 17.349 1.00 95.44 205 ALA A CA 1
ATOM 1671 C C . ALA A 1 205 ? -3.984 -0.062 17.764 1.00 95.44 205 ALA A C 1
ATOM 1673 O O . ALA A 1 205 ? -3.746 0.867 18.531 1.00 95.44 205 ALA A O 1
ATOM 1674 N N . ARG A 1 206 ? -3.017 -0.867 17.305 1.00 95.44 206 ARG A N 1
ATOM 1675 C CA . ARG A 1 206 ? -1.583 -0.656 17.549 1.00 95.44 206 ARG A CA 1
ATOM 1676 C C . ARG A 1 206 ? -0.929 0.231 16.490 1.00 95.44 206 ARG A C 1
ATOM 1678 O O . ARG A 1 206 ? 0.228 0.596 16.665 1.00 95.44 206 ARG A O 1
ATOM 1685 N N . LEU A 1 207 ? -1.628 0.544 15.398 1.00 95.00 207 LEU A N 1
ATOM 1686 C CA . LEU A 1 207 ? -1.153 1.501 14.407 1.00 95.00 207 LEU A CA 1
ATOM 1687 C C . LEU A 1 207 ? -1.233 2.920 14.966 1.00 95.00 207 LEU A C 1
ATOM 1689 O O . LEU A 1 207 ? -2.214 3.295 15.607 1.00 95.00 207 LEU A O 1
ATOM 1693 N N . SER A 1 208 ? -0.255 3.747 14.612 1.00 94.50 208 SER A N 1
ATOM 1694 C CA . SER A 1 208 ? -0.452 5.197 14.646 1.00 94.50 208 SER A CA 1
ATOM 1695 C C . SER A 1 208 ? -1.398 5.635 13.520 1.00 94.50 208 SER A C 1
ATOM 1697 O O . SER A 1 208 ? -1.460 5.012 12.454 1.00 94.50 208 SER A O 1
ATOM 1699 N N . THR A 1 209 ? -2.087 6.762 13.700 1.00 94.94 209 THR A N 1
ATOM 1700 C CA . THR A 1 209 ? -2.945 7.348 12.657 1.00 94.94 209 THR A CA 1
ATOM 1701 C C . THR A 1 209 ? -2.155 7.636 11.376 1.00 94.94 209 THR A C 1
ATOM 1703 O O . THR A 1 209 ? -2.658 7.406 10.279 1.00 94.94 209 THR A O 1
ATOM 1706 N N . ARG A 1 210 ? -0.883 8.048 11.496 1.00 93.38 210 ARG A N 1
ATOM 1707 C CA . ARG A 1 210 ? 0.014 8.266 10.347 1.00 93.38 210 ARG A CA 1
ATOM 1708 C C . ARG A 1 210 ? 0.338 6.973 9.603 1.00 93.38 210 ARG A C 1
ATOM 1710 O O . ARG A 1 210 ? 0.338 6.976 8.378 1.00 93.38 210 ARG A O 1
ATOM 1717 N N . GLN A 1 211 ? 0.599 5.869 10.309 1.00 92.56 211 GLN A N 1
ATOM 1718 C CA . GLN A 1 211 ? 0.798 4.567 9.660 1.00 92.56 211 GLN A CA 1
ATOM 1719 C C . GLN A 1 211 ? -0.475 4.106 8.948 1.00 92.56 211 GLN A C 1
ATOM 1721 O O . GLN A 1 211 ? -0.394 3.657 7.810 1.00 92.56 211 GLN A O 1
ATOM 1726 N N . ALA A 1 212 ? -1.645 4.252 9.576 1.00 93.94 212 ALA A N 1
ATOM 1727 C CA . ALA A 1 212 ? -2.913 3.898 8.943 1.00 93.94 212 ALA A CA 1
ATOM 1728 C C . ALA A 1 212 ? -3.172 4.720 7.668 1.00 93.94 212 ALA A C 1
ATOM 1730 O O . ALA A 1 212 ? -3.555 4.154 6.652 1.00 93.94 212 ALA A O 1
ATOM 1731 N N . GLN A 1 213 ? -2.890 6.026 7.690 1.00 93.25 213 GLN A N 1
ATOM 1732 C CA . GLN A 1 213 ? -2.966 6.893 6.506 1.00 93.25 213 GLN A CA 1
ATOM 1733 C C . GLN A 1 213 ? -1.931 6.533 5.433 1.00 93.25 213 GLN A C 1
ATOM 1735 O O . GLN A 1 213 ? -2.212 6.660 4.246 1.00 93.25 213 GLN A O 1
ATOM 1740 N N . ALA A 1 214 ? -0.739 6.083 5.832 1.00 90.75 214 ALA A N 1
ATOM 1741 C CA . ALA A 1 214 ? 0.281 5.635 4.893 1.00 90.75 214 ALA A CA 1
ATOM 1742 C C . ALA A 1 214 ? -0.147 4.340 4.177 1.00 90.75 214 ALA A C 1
ATOM 1744 O O . ALA A 1 214 ? -0.001 4.247 2.958 1.00 90.75 214 ALA A O 1
ATOM 1745 N N . TYR A 1 215 ? -0.710 3.371 4.913 1.00 90.19 215 TYR A N 1
ATOM 1746 C CA . TYR A 1 215 ? -1.238 2.122 4.350 1.00 90.19 215 TYR A CA 1
ATOM 1747 C C . TYR A 1 215 ? -2.510 2.330 3.522 1.00 90.19 215 TYR A C 1
ATOM 1749 O O . TYR A 1 215 ? -2.605 1.783 2.425 1.00 90.19 215 TYR A O 1
ATOM 1757 N N . ASP A 1 216 ? -3.459 3.128 4.019 1.00 90.44 216 ASP A N 1
ATOM 1758 C CA . ASP A 1 216 ? -4.670 3.542 3.299 1.00 90.44 216 ASP A CA 1
ATOM 1759 C C . ASP A 1 216 ? -5.460 2.334 2.745 1.00 90.44 216 ASP A C 1
ATOM 1761 O O . ASP A 1 216 ? -5.683 1.365 3.471 1.00 90.44 216 ASP A O 1
ATOM 1765 N N . GLU A 1 217 ? -5.829 2.327 1.456 1.00 88.62 217 GLU A N 1
ATOM 1766 C CA . GLU A 1 217 ? -6.494 1.198 0.787 1.00 88.62 217 GLU A CA 1
ATOM 1767 C C . GLU A 1 217 ? -5.736 -0.137 0.896 1.00 88.62 217 GLU A C 1
ATOM 1769 O O . GLU A 1 217 ? -6.340 -1.191 0.702 1.00 88.62 217 GLU A O 1
ATOM 1774 N N . LEU A 1 218 ? -4.438 -0.152 1.234 1.00 88.25 218 LEU A N 1
ATOM 1775 C CA . LEU A 1 218 ? -3.704 -1.407 1.418 1.00 88.25 218 LEU A CA 1
ATOM 1776 C C . LEU A 1 218 ? -4.116 -2.166 2.686 1.00 88.25 218 LEU A C 1
ATOM 1778 O O . LEU A 1 218 ? -3.858 -3.372 2.776 1.00 88.25 218 LEU A O 1
ATOM 1782 N N . ILE A 1 219 ? -4.776 -1.492 3.640 1.00 90.00 219 ILE A N 1
ATOM 1783 C CA . ILE A 1 219 ? -5.236 -2.091 4.901 1.00 90.00 219 ILE A CA 1
ATOM 1784 C C . ILE A 1 219 ? -6.152 -3.293 4.643 1.00 90.00 219 ILE A C 1
ATOM 1786 O O . ILE A 1 219 ? -6.049 -4.311 5.328 1.00 90.00 219 ILE A O 1
ATOM 1790 N N . GLN A 1 220 ? -6.995 -3.223 3.608 1.00 89.06 220 GLN A N 1
ATOM 1791 C CA . GLN A 1 220 ? -7.951 -4.282 3.264 1.00 89.06 220 GLN A CA 1
ATOM 1792 C C . GLN A 1 220 ? -7.293 -5.604 2.821 1.00 89.06 220 GLN A C 1
ATOM 1794 O O . GLN A 1 220 ? -7.955 -6.641 2.772 1.00 89.06 220 GLN A O 1
ATOM 1799 N N . PHE A 1 221 ? -5.996 -5.594 2.493 1.00 88.12 221 PHE A N 1
ATOM 1800 C CA . PHE A 1 221 ? -5.283 -6.790 2.040 1.00 88.12 221 PHE A CA 1
ATOM 1801 C C . PHE A 1 221 ? -4.589 -7.561 3.169 1.00 88.12 221 PHE A C 1
ATOM 1803 O O . PHE A 1 221 ? -4.225 -8.714 2.952 1.00 88.12 221 PHE A O 1
ATOM 1810 N N . PHE A 1 222 ? -4.431 -6.987 4.369 1.00 90.19 222 PHE A N 1
ATOM 1811 C CA . PHE A 1 222 ? -3.874 -7.717 5.515 1.00 90.19 222 PHE A CA 1
ATOM 1812 C C . PHE A 1 222 ? -4.937 -8.645 6.094 1.00 90.19 222 PHE A C 1
ATOM 1814 O O . PHE A 1 222 ? -5.738 -8.232 6.924 1.00 90.19 222 PHE A O 1
ATOM 1821 N N . ARG A 1 223 ? -4.976 -9.903 5.658 1.00 91.62 223 ARG A N 1
ATOM 1822 C CA . ARG A 1 223 ? -6.041 -10.841 6.034 1.00 91.62 223 ARG A CA 1
ATOM 1823 C C . ARG A 1 223 ? -5.757 -11.557 7.339 1.00 91.62 223 ARG A C 1
ATOM 1825 O O . ARG A 1 223 ? -6.697 -12.030 7.983 1.00 91.62 223 ARG A O 1
ATOM 1832 N N . THR A 1 224 ? -4.494 -11.674 7.731 1.00 91.50 224 THR A N 1
ATOM 1833 C CA . THR A 1 224 ? -4.070 -12.470 8.885 1.00 91.50 224 THR A CA 1
ATOM 1834 C C . THR A 1 224 ? -3.398 -11.623 9.970 1.00 91.50 224 THR A C 1
ATOM 1836 O O . THR A 1 224 ? -2.780 -10.600 9.667 1.00 91.50 224 THR A O 1
ATOM 1839 N N . PRO A 1 225 ? -3.457 -12.062 11.245 1.00 92.81 225 PRO A N 1
ATOM 1840 C CA . PRO A 1 225 ? -2.726 -11.416 12.333 1.00 92.81 225 PRO A CA 1
ATOM 1841 C C . PRO A 1 225 ? -1.231 -11.239 12.043 1.00 92.81 225 PRO A C 1
ATOM 1843 O O . PRO A 1 225 ? -0.693 -10.158 12.242 1.00 92.81 225 PRO A O 1
ATOM 1846 N N . LYS A 1 226 ? -0.585 -12.268 11.483 1.00 90.12 226 LYS A N 1
ATOM 1847 C CA . LYS A 1 226 ? 0.850 -12.272 11.162 1.00 90.12 226 LYS A CA 1
ATOM 1848 C C . LYS A 1 226 ? 1.238 -11.210 10.126 1.00 90.12 226 LYS A C 1
ATOM 1850 O O . LYS A 1 226 ? 2.268 -10.551 10.264 1.00 90.12 226 LYS A O 1
ATOM 1855 N N . GLU A 1 227 ? 0.426 -11.041 9.084 1.00 88.25 227 GLU A N 1
ATOM 1856 C CA . GLU A 1 227 ? 0.646 -9.999 8.073 1.00 88.25 227 GLU A CA 1
ATOM 1857 C C . GLU A 1 227 ? 0.532 -8.604 8.698 1.00 88.25 227 GLU A C 1
ATOM 1859 O O . GLU A 1 227 ? 1.386 -7.750 8.464 1.00 88.25 227 GLU A O 1
ATOM 1864 N N . MET A 1 228 ? -0.477 -8.394 9.549 1.00 91.38 228 MET A N 1
ATOM 1865 C CA . MET A 1 228 ? -0.676 -7.120 10.237 1.00 91.38 228 MET A CA 1
ATOM 1866 C C . MET A 1 228 ? 0.437 -6.833 11.257 1.00 91.38 228 MET A C 1
ATOM 1868 O O . MET A 1 228 ? 0.901 -5.704 11.368 1.00 91.38 228 MET A O 1
ATOM 1872 N N . GLU A 1 229 ? 0.927 -7.846 11.972 1.00 90.94 229 GLU A N 1
ATOM 1873 C CA . GLU A 1 229 ? 2.079 -7.719 12.873 1.00 90.94 229 GLU A CA 1
ATOM 1874 C C . GLU A 1 229 ? 3.354 -7.319 12.137 1.00 90.94 229 GLU A C 1
ATOM 1876 O O . GLU A 1 229 ? 4.103 -6.478 12.628 1.00 90.94 229 GLU A O 1
ATOM 1881 N N . THR A 1 230 ? 3.574 -7.865 10.941 1.00 86.75 230 THR A N 1
ATOM 1882 C CA . THR A 1 230 ? 4.701 -7.467 10.089 1.00 86.75 230 THR A CA 1
ATOM 1883 C C . THR A 1 230 ? 4.558 -6.005 9.663 1.00 86.75 230 THR A C 1
ATOM 1885 O O . THR A 1 230 ? 5.514 -5.238 9.753 1.00 86.75 230 THR A O 1
ATOM 1888 N N . ALA A 1 231 ? 3.343 -5.590 9.294 1.00 86.69 231 ALA A N 1
ATOM 1889 C CA . ALA A 1 231 ? 3.034 -4.212 8.929 1.00 86.69 231 ALA A CA 1
ATOM 1890 C C . ALA A 1 231 ? 3.240 -3.217 10.092 1.00 86.69 231 ALA A C 1
ATOM 1892 O O . ALA A 1 231 ? 3.691 -2.090 9.878 1.00 86.69 231 ALA A O 1
ATOM 1893 N N . LEU A 1 232 ? 2.967 -3.621 11.336 1.00 90.00 232 LEU A N 1
ATOM 1894 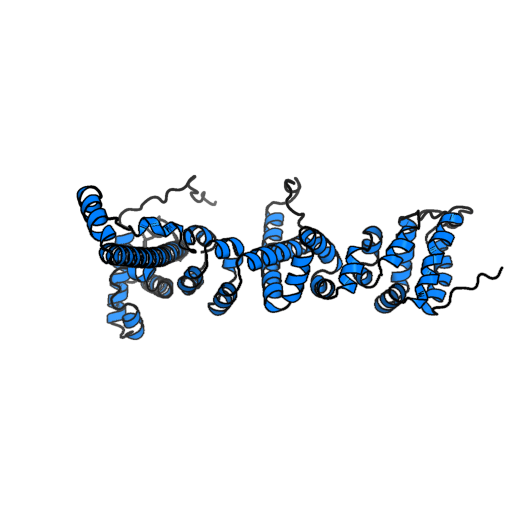C CA . LEU A 1 232 ? 3.172 -2.776 12.520 1.00 90.00 232 LEU A CA 1
ATOM 1895 C C . LEU A 1 232 ? 4.646 -2.425 12.771 1.00 90.00 232 LEU A C 1
ATOM 1897 O O . LEU A 1 232 ? 4.923 -1.397 13.387 1.00 90.00 232 LEU A O 1
ATOM 1901 N N . MET A 1 233 ? 5.585 -3.249 12.297 1.00 88.88 233 MET A N 1
ATOM 1902 C CA . MET A 1 233 ? 7.024 -3.034 12.500 1.00 88.88 233 MET A CA 1
ATOM 1903 C C . MET A 1 233 ? 7.626 -2.001 11.536 1.00 88.88 233 MET A C 1
ATOM 1905 O O . MET A 1 233 ? 8.768 -1.582 11.724 1.00 88.88 233 MET A O 1
ATOM 1909 N N . VAL A 1 234 ? 6.880 -1.579 10.511 1.00 87.06 234 VAL A N 1
ATOM 1910 C CA . VAL A 1 234 ? 7.360 -0.653 9.477 1.00 87.06 234 VAL A CA 1
ATOM 1911 C C . VAL A 1 234 ? 6.974 0.783 9.833 1.00 87.06 234 VAL A C 1
ATOM 1913 O O . VAL A 1 234 ? 5.830 1.072 10.197 1.00 87.06 234 VAL A O 1
ATOM 1916 N N . ARG A 1 235 ? 7.927 1.715 9.726 1.00 89.25 235 ARG A N 1
ATOM 1917 C CA . ARG A 1 235 ? 7.695 3.141 10.013 1.00 89.25 235 ARG A CA 1
ATOM 1918 C C . ARG A 1 235 ? 6.763 3.760 8.968 1.00 89.25 235 ARG A C 1
ATOM 1920 O O . ARG A 1 235 ? 6.828 3.411 7.795 1.00 89.25 235 ARG A O 1
ATOM 1927 N N . SER A 1 236 ? 5.938 4.734 9.362 1.00 89.50 236 SER A N 1
ATOM 1928 C CA . SER A 1 236 ? 4.983 5.398 8.450 1.00 89.50 236 SER A CA 1
ATOM 1929 C C . SER A 1 236 ? 5.639 6.066 7.240 1.00 89.50 236 SER A C 1
ATOM 1931 O O . SER A 1 236 ? 5.033 6.135 6.172 1.00 89.50 236 SER A O 1
ATOM 1933 N N . GLU A 1 237 ? 6.861 6.570 7.409 1.00 89.31 237 GLU A N 1
ATOM 1934 C CA . GLU A 1 237 ? 7.641 7.200 6.339 1.00 89.31 237 GLU A CA 1
ATOM 1935 C C . GLU A 1 237 ? 8.059 6.163 5.292 1.00 89.31 237 GLU A C 1
ATOM 1937 O O . GLU A 1 237 ? 7.837 6.365 4.099 1.00 89.31 237 GLU A O 1
ATOM 1942 N N . ASP A 1 238 ? 8.565 5.012 5.743 1.00 88.25 238 ASP A N 1
ATOM 1943 C CA . ASP A 1 238 ? 8.948 3.895 4.876 1.00 88.25 238 ASP A CA 1
ATOM 1944 C C . ASP A 1 238 ? 7.738 3.303 4.154 1.00 88.25 238 ASP A C 1
ATOM 1946 O O . ASP A 1 238 ? 7.819 3.033 2.958 1.00 88.25 238 ASP A O 1
ATOM 1950 N N . VAL A 1 239 ? 6.597 3.173 4.842 1.00 89.81 239 VAL A N 1
ATOM 1951 C CA . VAL A 1 239 ? 5.328 2.754 4.224 1.00 89.81 239 VAL A CA 1
ATOM 1952 C C . VAL A 1 239 ? 4.905 3.743 3.140 1.00 89.81 239 VAL A C 1
ATOM 1954 O O . VAL A 1 239 ? 4.604 3.323 2.028 1.00 89.81 239 VAL A O 1
ATOM 1957 N N . SER A 1 240 ? 4.912 5.047 3.434 1.00 90.31 240 SER A N 1
ATOM 1958 C CA . SER A 1 240 ? 4.529 6.084 2.464 1.00 90.31 240 SER A CA 1
ATOM 1959 C C . SER A 1 240 ? 5.415 6.052 1.217 1.00 90.31 240 SER A C 1
ATOM 1961 O O . SER A 1 240 ? 4.903 6.086 0.100 1.00 90.31 240 SER A O 1
ATOM 1963 N N . MET A 1 241 ? 6.736 5.935 1.395 1.00 90.88 241 MET A N 1
ATOM 1964 C CA . MET A 1 241 ? 7.691 5.854 0.286 1.00 90.88 241 MET A CA 1
ATOM 1965 C C . MET A 1 241 ? 7.535 4.559 -0.514 1.00 90.88 241 MET A C 1
ATOM 1967 O O . MET A 1 241 ? 7.377 4.605 -1.732 1.00 90.88 241 MET A O 1
ATOM 1971 N N . ALA A 1 242 ? 7.517 3.404 0.159 1.00 92.19 242 ALA A N 1
ATOM 1972 C CA . ALA A 1 242 ? 7.340 2.111 -0.496 1.00 92.19 242 ALA A CA 1
ATOM 1973 C C . ALA A 1 242 ? 6.020 2.058 -1.269 1.00 92.19 242 ALA A C 1
ATOM 1975 O O . ALA A 1 242 ? 5.984 1.547 -2.387 1.00 92.19 242 ALA A O 1
ATOM 1976 N N . ARG A 1 243 ? 4.946 2.634 -0.721 1.00 91.62 243 ARG A N 1
ATOM 1977 C CA . ARG A 1 243 ? 3.657 2.744 -1.401 1.00 91.62 243 ARG A CA 1
ATOM 1978 C C . ARG A 1 243 ? 3.724 3.659 -2.620 1.00 91.62 243 ARG A C 1
ATOM 1980 O O . ARG A 1 243 ? 3.231 3.264 -3.671 1.00 91.62 243 ARG A O 1
ATOM 1987 N N . GLY A 1 244 ? 4.362 4.826 -2.513 1.00 91.56 244 GLY A N 1
ATOM 1988 C CA . GLY A 1 244 ? 4.581 5.732 -3.647 1.00 91.56 244 GLY A CA 1
ATOM 1989 C C . GLY A 1 244 ? 5.275 5.029 -4.817 1.00 91.56 244 GLY A C 1
ATOM 1990 O O . GLY A 1 244 ? 4.757 5.020 -5.935 1.00 91.56 244 GLY A O 1
ATOM 1991 N N . TYR A 1 245 ? 6.367 4.317 -4.532 1.00 94.12 245 TYR A N 1
ATOM 1992 C CA . TYR A 1 245 ? 7.097 3.536 -5.532 1.00 94.12 245 TYR A CA 1
ATOM 1993 C C . TYR A 1 245 ? 6.290 2.347 -6.067 1.00 94.12 245 TYR A C 1
ATOM 1995 O O . TYR A 1 245 ? 6.273 2.100 -7.273 1.00 94.12 245 TYR A O 1
ATOM 2003 N N . SER A 1 246 ? 5.563 1.637 -5.203 1.00 94.06 246 SER A N 1
ATOM 2004 C CA . SER A 1 246 ? 4.700 0.520 -5.614 1.00 94.06 246 SER A CA 1
ATOM 2005 C C . SER A 1 246 ? 3.584 0.976 -6.543 1.00 94.06 246 SER A C 1
ATOM 2007 O O . SER A 1 246 ? 3.312 0.323 -7.547 1.00 94.06 246 SER A O 1
ATOM 2009 N N . ARG A 1 247 ? 2.977 2.128 -6.250 1.00 92.69 247 ARG A N 1
ATOM 2010 C CA . ARG A 1 247 ? 1.972 2.756 -7.102 1.00 92.69 247 ARG A CA 1
ATOM 2011 C C . ARG A 1 247 ? 2.568 3.192 -8.429 1.00 92.69 247 ARG A C 1
ATOM 2013 O O . ARG A 1 247 ? 1.984 2.918 -9.468 1.00 92.69 247 ARG A O 1
ATOM 2020 N N . ALA A 1 248 ? 3.727 3.846 -8.412 1.00 93.12 248 ALA A N 1
ATOM 2021 C CA . ALA A 1 248 ? 4.406 4.276 -9.629 1.00 93.12 248 ALA A CA 1
ATOM 2022 C C . ALA A 1 248 ? 4.713 3.090 -10.562 1.00 93.12 248 ALA A C 1
ATOM 2024 O O . ALA A 1 248 ? 4.501 3.192 -11.771 1.00 93.12 248 ALA A O 1
ATOM 2025 N N . HIS A 1 249 ? 5.146 1.957 -9.999 1.00 94.56 249 HIS A N 1
ATOM 2026 C CA . HIS A 1 249 ? 5.339 0.698 -10.724 1.00 94.56 249 HIS A CA 1
ATOM 2027 C C . HIS A 1 249 ? 4.017 0.128 -11.257 1.00 94.56 249 HIS A C 1
ATOM 2029 O O . HIS A 1 249 ? 3.887 -0.107 -12.457 1.00 94.56 249 HIS A O 1
ATOM 2035 N N . ALA A 1 250 ? 3.012 -0.029 -10.395 1.00 93.62 250 ALA A N 1
ATOM 2036 C CA . ALA A 1 250 ? 1.720 -0.603 -10.759 1.00 93.62 250 ALA A CA 1
ATOM 2037 C C . ALA A 1 250 ? 0.983 0.218 -11.828 1.00 93.62 250 ALA A C 1
ATOM 2039 O O . ALA A 1 250 ? 0.496 -0.326 -12.816 1.00 93.62 250 ALA A O 1
ATOM 2040 N N . GLU A 1 251 ? 0.950 1.541 -11.685 1.00 92.12 251 GLU A N 1
ATOM 2041 C CA . GLU A 1 251 ? 0.362 2.437 -12.678 1.00 92.12 251 GLU A CA 1
ATOM 2042 C C . GLU A 1 251 ? 1.098 2.351 -14.017 1.00 92.12 251 GLU A C 1
ATOM 2044 O O . GLU A 1 251 ? 0.450 2.276 -15.059 1.00 92.12 251 GLU A O 1
ATOM 2049 N N . ALA A 1 252 ? 2.436 2.302 -14.009 1.00 92.38 252 ALA A N 1
ATOM 2050 C CA . ALA A 1 252 ? 3.215 2.153 -15.236 1.00 92.38 252 ALA A CA 1
ATOM 2051 C C . ALA A 1 252 ? 2.952 0.809 -15.936 1.00 92.38 252 ALA A C 1
ATOM 2053 O O . ALA A 1 252 ? 2.847 0.780 -17.162 1.00 92.38 252 ALA A O 1
ATOM 2054 N N . LEU A 1 253 ? 2.788 -0.288 -15.184 1.00 92.06 253 LEU A N 1
ATOM 2055 C CA . LEU A 1 253 ? 2.405 -1.591 -15.742 1.00 92.06 253 LEU A CA 1
ATOM 2056 C C . LEU A 1 253 ? 1.019 -1.568 -16.393 1.00 92.06 253 LEU A C 1
ATOM 2058 O O . LEU A 1 253 ? 0.828 -2.195 -17.436 1.00 92.06 253 LEU A O 1
ATOM 2062 N N . GLN A 1 254 ? 0.079 -0.839 -15.791 1.00 89.25 254 GLN A N 1
ATOM 2063 C CA . GLN A 1 254 ? -1.299 -0.705 -16.268 1.00 89.25 254 GLN A CA 1
ATOM 2064 C C . GLN A 1 254 ? -1.481 0.434 -17.289 1.00 89.25 254 GLN A C 1
ATOM 2066 O O . GLN A 1 254 ? -2.603 0.707 -17.716 1.00 89.25 254 GLN A O 1
ATOM 2071 N N . GLY A 1 255 ? -0.401 1.123 -17.681 1.00 87.06 255 GLY A N 1
ATOM 2072 C CA . GLY A 1 255 ? -0.449 2.248 -18.622 1.00 87.06 255 GLY A CA 1
ATOM 2073 C C . GLY A 1 255 ? -1.191 3.483 -18.092 1.00 87.06 255 GLY A C 1
ATOM 2074 O O . GLY A 1 255 ? -1.610 4.334 -18.875 1.00 87.06 255 GLY A O 1
ATOM 2075 N N . ILE A 1 256 ? -1.365 3.596 -16.773 1.00 85.69 256 ILE A N 1
ATOM 2076 C CA . ILE A 1 256 ? -2.035 4.722 -16.119 1.00 85.69 256 ILE A CA 1
ATOM 2077 C C . ILE A 1 256 ? -1.049 5.890 -16.025 1.00 85.69 256 ILE A C 1
ATOM 2079 O O . ILE A 1 256 ? 0.047 5.768 -15.473 1.00 85.69 256 ILE A O 1
ATOM 2083 N N . GLN A 1 257 ? -1.434 7.047 -16.566 1.00 77.88 257 GLN A N 1
ATOM 2084 C CA . GLN A 1 257 ? -0.597 8.241 -16.486 1.00 77.88 257 GLN A CA 1
ATOM 2085 C C . GLN A 1 257 ? -0.651 8.877 -15.088 1.00 77.88 257 GLN A C 1
ATOM 2087 O O . GLN A 1 257 ? -1.723 8.913 -14.481 1.00 77.88 257 GLN A O 1
ATOM 2092 N N . PRO A 1 258 ? 0.475 9.423 -14.586 1.00 69.38 258 PRO A N 1
ATOM 2093 C CA . PRO A 1 258 ? 0.509 10.108 -13.298 1.00 69.38 258 PRO A CA 1
ATOM 2094 C C . PRO A 1 258 ? -0.496 11.266 -13.285 1.00 69.38 258 PRO A C 1
ATOM 2096 O O . PRO A 1 258 ? -0.495 12.120 -14.174 1.00 69.38 258 PRO A O 1
ATOM 2099 N N . SER A 1 259 ? -1.373 11.296 -12.279 1.00 57.34 259 SER A N 1
ATOM 2100 C CA . SER A 1 259 ? -2.460 12.271 -12.193 1.00 57.34 259 SER A CA 1
ATOM 2101 C C . SER A 1 259 ? -1.954 13.650 -11.753 1.00 57.34 259 SER A C 1
ATOM 2103 O O . SER A 1 259 ? -2.129 14.066 -10.610 1.00 57.34 259 SER A O 1
ATOM 2105 N N . THR A 1 260 ? -1.355 14.407 -12.664 1.00 47.91 260 THR A N 1
ATOM 2106 C CA . THR A 1 260 ? -1.231 15.862 -12.523 1.00 47.91 260 THR A CA 1
ATOM 2107 C C . THR A 1 260 ? -2.339 16.512 -13.354 1.00 47.91 260 THR A C 1
ATOM 2109 O O . THR A 1 260 ? -2.154 16.930 -14.490 1.00 47.91 260 THR A O 1
ATOM 2112 N N . ASN A 1 261 ? -3.556 16.547 -12.803 1.00 43.72 261 ASN A N 1
ATOM 2113 C CA . ASN A 1 261 ? -4.698 17.325 -13.316 1.00 43.72 261 ASN A CA 1
ATOM 2114 C C . ASN A 1 261 ? -5.249 17.006 -14.722 1.00 43.72 261 ASN A C 1
ATOM 2116 O O . ASN A 1 261 ? -6.119 17.738 -15.201 1.00 43.72 261 ASN A O 1
ATOM 2120 N N . ARG A 1 262 ? -4.841 15.925 -15.394 1.00 48.28 262 ARG A N 1
ATOM 2121 C CA . ARG A 1 262 ? -5.525 15.506 -16.627 1.00 48.28 262 ARG A CA 1
ATOM 2122 C C . ARG A 1 262 ? -6.826 14.788 -16.282 1.00 48.28 262 ARG A C 1
ATOM 2124 O O . ARG A 1 262 ? -6.814 13.745 -15.632 1.00 48.28 262 ARG A O 1
ATOM 2131 N N . ARG A 1 263 ? -7.953 15.366 -16.720 1.00 52.19 263 ARG A N 1
ATOM 2132 C CA . ARG A 1 263 ? -9.228 14.642 -16.823 1.00 52.19 263 ARG A CA 1
ATOM 2133 C C . ARG A 1 263 ? -8.964 13.301 -17.525 1.00 52.19 263 ARG A C 1
ATOM 2135 O O . ARG A 1 263 ? -8.144 13.289 -18.449 1.00 52.19 263 ARG A O 1
ATOM 2142 N N . PRO A 1 264 ? -9.630 12.207 -17.106 1.00 56.72 264 PRO A N 1
ATOM 2143 C CA . PRO A 1 264 ? -9.588 10.966 -17.869 1.00 56.72 264 PRO A CA 1
ATOM 2144 C C . PRO A 1 264 ? -9.921 11.270 -19.339 1.00 56.72 264 PRO A C 1
ATOM 2146 O O . PRO A 1 264 ? -10.670 12.227 -19.592 1.00 56.72 264 PRO A O 1
ATOM 2149 N N . PRO A 1 265 ? -9.332 10.533 -20.297 1.00 60.81 265 PRO A N 1
ATOM 2150 C CA . PRO A 1 265 ? -9.628 10.725 -21.709 1.00 60.81 265 PRO A CA 1
ATOM 2151 C C . PRO A 1 265 ? -11.151 10.757 -21.905 1.00 60.81 265 PRO A C 1
ATOM 2153 O O . PRO A 1 265 ? -11.841 9.930 -21.308 1.00 60.81 265 PRO A O 1
ATOM 2156 N N . PRO A 1 266 ? -11.694 11.707 -22.686 1.00 62.25 266 PRO A N 1
ATOM 2157 C CA . PRO A 1 266 ? -13.141 11.876 -22.834 1.00 62.25 266 PRO A CA 1
ATOM 2158 C C . PRO A 1 266 ? -13.861 10.631 -23.384 1.00 62.25 266 PRO A C 1
ATOM 2160 O O . PRO A 1 266 ? -15.071 10.527 -23.212 1.00 62.25 266 PRO A O 1
ATOM 2163 N N . ASP A 1 267 ? -13.113 9.686 -23.962 1.00 71.38 267 ASP A N 1
ATOM 2164 C CA . ASP A 1 267 ? -13.619 8.475 -24.614 1.00 71.38 267 ASP A CA 1
ATOM 2165 C C . ASP A 1 267 ? -13.357 7.177 -23.820 1.00 71.38 267 ASP A C 1
ATOM 2167 O O . ASP A 1 267 ? -13.604 6.087 -24.332 1.00 71.38 267 ASP A O 1
ATOM 2171 N N . GLU A 1 268 ? -12.830 7.249 -22.591 1.00 75.00 268 GLU A N 1
ATOM 2172 C CA . GLU A 1 268 ? -12.577 6.043 -21.790 1.00 75.00 268 GLU A CA 1
ATOM 2173 C C . GLU A 1 268 ? -13.855 5.571 -21.077 1.00 75.00 268 GLU A C 1
ATOM 2175 O O . GLU A 1 268 ? -14.471 6.324 -20.317 1.00 75.00 268 GLU A O 1
ATOM 2180 N N . ASP A 1 269 ? -14.243 4.309 -21.297 1.00 83.94 269 ASP A N 1
ATOM 2181 C CA . ASP A 1 269 ? -15.371 3.685 -20.602 1.00 83.94 269 ASP A CA 1
ATOM 2182 C C . ASP A 1 269 ? -15.121 3.708 -19.075 1.00 83.94 269 ASP A C 1
ATOM 2184 O O . ASP A 1 269 ? -14.109 3.168 -18.604 1.00 83.94 269 ASP A O 1
ATOM 2188 N N . PRO A 1 270 ? -16.028 4.295 -18.266 1.00 83.56 270 PRO A N 1
ATOM 2189 C CA . PRO A 1 270 ? -15.911 4.309 -16.810 1.00 83.56 270 PRO A CA 1
ATOM 2190 C C . PRO A 1 270 ? -15.699 2.925 -16.184 1.00 83.56 270 PRO A C 1
ATOM 2192 O O . PRO A 1 270 ? -15.010 2.816 -15.165 1.00 83.56 270 PRO A O 1
ATOM 2195 N N . ALA A 1 271 ? -16.280 1.873 -16.769 1.00 85.31 271 ALA A N 1
ATOM 2196 C CA . ALA A 1 271 ? -16.118 0.507 -16.288 1.00 85.31 271 ALA A CA 1
ATOM 2197 C C . ALA A 1 271 ? -14.691 -0.010 -16.525 1.00 85.31 271 ALA A C 1
ATOM 2199 O O . ALA A 1 271 ? -14.097 -0.621 -15.633 1.00 85.31 271 ALA A O 1
ATOM 2200 N N . GLU A 1 272 ? -14.110 0.285 -17.689 1.00 84.50 272 GLU A N 1
ATOM 2201 C CA . GLU A 1 272 ? -12.738 -0.098 -18.023 1.00 84.50 272 GLU A CA 1
ATOM 2202 C C . GLU A 1 272 ? -11.721 0.667 -17.164 1.00 84.50 272 GLU A C 1
ATOM 2204 O O . GLU A 1 272 ? -10.808 0.067 -16.591 1.00 84.50 272 GLU A O 1
ATOM 2209 N N . ALA A 1 273 ? -11.927 1.973 -16.972 1.00 81.62 273 ALA A N 1
ATOM 2210 C CA . ALA A 1 273 ? -11.100 2.786 -16.084 1.00 81.62 273 ALA A CA 1
ATOM 2211 C C . ALA A 1 273 ? -11.136 2.270 -14.631 1.00 81.62 273 ALA A C 1
ATOM 2213 O O . ALA A 1 273 ? -10.101 2.203 -13.960 1.00 81.62 273 ALA A O 1
ATOM 2214 N N . ALA A 1 274 ? -12.312 1.867 -14.136 1.00 83.56 274 ALA A N 1
ATOM 2215 C CA . ALA A 1 274 ? -12.454 1.267 -12.811 1.00 83.56 274 ALA A CA 1
ATOM 2216 C C . ALA A 1 274 ? -11.742 -0.095 -12.713 1.00 83.56 274 ALA A C 1
ATOM 2218 O O . ALA A 1 274 ? -11.059 -0.360 -11.719 1.00 83.56 274 ALA A O 1
ATOM 2219 N N . ALA A 1 275 ? -11.840 -0.932 -13.749 1.00 86.88 275 ALA A N 1
ATOM 2220 C CA . ALA A 1 275 ? -11.155 -2.220 -13.806 1.00 86.88 275 ALA A CA 1
ATOM 2221 C C . ALA A 1 275 ? -9.625 -2.062 -13.796 1.00 86.88 275 ALA A C 1
ATOM 2223 O O . ALA A 1 275 ? -8.953 -2.731 -13.008 1.00 86.88 275 ALA A O 1
ATOM 2224 N N . ARG A 1 276 ? -9.071 -1.130 -14.588 1.00 85.81 276 ARG A N 1
ATOM 2225 C CA . ARG A 1 276 ? -7.625 -0.836 -14.599 1.00 85.81 276 ARG A CA 1
ATOM 2226 C C . ARG A 1 276 ? -7.134 -0.316 -13.252 1.00 85.81 276 ARG A C 1
ATOM 2228 O O . ARG A 1 276 ? -6.087 -0.748 -12.783 1.00 85.81 276 ARG A O 1
ATOM 2235 N N . ARG A 1 277 ? -7.900 0.553 -12.584 1.00 83.56 277 ARG A N 1
ATOM 2236 C CA . ARG A 1 277 ? -7.572 1.019 -11.222 1.00 83.56 277 ARG A CA 1
ATOM 2237 C C . ARG A 1 277 ? -7.589 -0.119 -10.205 1.00 83.56 277 ARG A C 1
ATOM 2239 O O . ARG A 1 277 ? -6.683 -0.214 -9.386 1.00 83.56 277 ARG A O 1
ATOM 2246 N N . SER A 1 278 ? -8.577 -1.011 -10.281 1.00 84.94 278 SER A N 1
ATOM 2247 C CA . SER A 1 278 ? -8.632 -2.195 -9.417 1.00 84.94 278 SER A CA 1
ATOM 2248 C C . SER A 1 278 ? -7.443 -3.135 -9.659 1.00 84.94 278 SER A C 1
ATOM 2250 O O . SER A 1 278 ? -6.869 -3.660 -8.703 1.00 84.94 278 SER A O 1
ATOM 2252 N N . ALA A 1 279 ? -7.035 -3.321 -10.918 1.00 89.25 279 ALA A N 1
ATOM 2253 C CA . ALA A 1 279 ? -5.836 -4.080 -11.266 1.00 89.25 279 ALA A CA 1
ATOM 2254 C C . ALA A 1 279 ? -4.563 -3.407 -10.725 1.00 89.25 279 ALA A C 1
ATOM 2256 O O . ALA A 1 279 ? -3.764 -4.068 -10.064 1.00 89.25 279 ALA A O 1
ATOM 2257 N N . ALA A 1 280 ? -4.429 -2.090 -10.905 1.00 89.44 280 ALA A N 1
ATOM 2258 C CA . ALA A 1 280 ? -3.310 -1.313 -10.382 1.00 89.44 280 ALA A CA 1
ATOM 2259 C C . ALA A 1 280 ? -3.209 -1.398 -8.855 1.00 89.44 280 ALA A C 1
ATOM 2261 O O . ALA A 1 280 ? -2.112 -1.534 -8.335 1.00 89.44 280 ALA A O 1
ATOM 2262 N N . LEU A 1 281 ? -4.325 -1.401 -8.122 1.00 88.00 281 LEU A N 1
ATOM 2263 C CA . LEU A 1 281 ? -4.301 -1.555 -6.665 1.00 88.00 281 LEU A CA 1
ATOM 2264 C C . LEU A 1 281 ? -3.814 -2.949 -6.228 1.00 88.00 281 LEU A C 1
ATOM 2266 O O . LEU A 1 281 ? -3.071 -3.077 -5.253 1.00 88.00 281 LEU A O 1
ATOM 2270 N N . LYS A 1 282 ? -4.200 -4.006 -6.955 1.00 89.62 282 LYS A N 1
ATOM 2271 C CA . LYS A 1 282 ? -3.696 -5.368 -6.702 1.00 89.62 282 LYS A CA 1
ATOM 2272 C C . LYS A 1 282 ? -2.194 -5.465 -6.972 1.00 89.62 282 LYS A C 1
ATOM 2274 O O . LYS A 1 282 ? -1.475 -6.083 -6.185 1.00 89.62 282 LYS A O 1
ATOM 2279 N N . ASP A 1 283 ? -1.725 -4.838 -8.049 1.00 91.88 283 ASP A N 1
ATOM 2280 C CA . ASP A 1 283 ? -0.299 -4.755 -8.363 1.00 91.88 283 ASP A CA 1
ATOM 2281 C C . ASP A 1 283 ? 0.458 -3.899 -7.340 1.00 91.88 283 ASP A C 1
ATOM 2283 O O . ASP A 1 283 ? 1.507 -4.333 -6.868 1.00 91.88 283 ASP A O 1
ATOM 2287 N N . GLU A 1 284 ? -0.098 -2.757 -6.915 1.00 93.44 284 GLU A N 1
ATOM 2288 C CA . GLU A 1 284 ? 0.454 -1.894 -5.859 1.00 93.44 284 GLU A CA 1
ATOM 2289 C C . GLU A 1 284 ? 0.688 -2.728 -4.601 1.00 93.44 284 GLU A C 1
ATOM 2291 O O . GLU A 1 284 ? 1.789 -2.721 -4.058 1.00 93.44 284 GLU A O 1
ATOM 2296 N N . ARG A 1 285 ? -0.300 -3.530 -4.184 1.00 90.75 285 ARG A N 1
ATOM 2297 C CA . ARG A 1 285 ? -0.155 -4.409 -3.021 1.00 90.75 285 ARG A CA 1
ATOM 2298 C C . ARG A 1 285 ? 0.957 -5.444 -3.196 1.00 90.75 285 ARG A C 1
ATOM 2300 O O . ARG A 1 285 ? 1.790 -5.600 -2.304 1.00 90.75 285 ARG A O 1
ATOM 2307 N N . ARG A 1 286 ? 0.967 -6.162 -4.322 1.00 92.06 286 ARG A N 1
ATOM 2308 C CA . ARG A 1 286 ? 1.975 -7.196 -4.610 1.00 92.06 286 ARG A CA 1
ATOM 2309 C C . ARG A 1 286 ? 3.385 -6.610 -4.565 1.00 92.06 286 ARG A C 1
ATOM 2311 O O . ARG A 1 286 ? 4.288 -7.205 -3.981 1.00 92.06 286 ARG A O 1
ATOM 2318 N N . VAL A 1 287 ? 3.570 -5.457 -5.196 1.00 92.50 287 VAL A N 1
ATOM 2319 C CA . VAL A 1 287 ? 4.859 -4.768 -5.290 1.00 92.50 287 VAL A CA 1
ATOM 2320 C C . VAL A 1 287 ? 5.274 -4.209 -3.936 1.00 92.50 287 VAL A C 1
ATOM 2322 O O . VAL A 1 287 ? 6.434 -4.348 -3.561 1.00 92.50 287 VAL A O 1
ATOM 2325 N N . PHE A 1 288 ? 4.326 -3.668 -3.174 1.00 92.44 288 PHE A N 1
ATOM 2326 C CA . PHE A 1 288 ? 4.553 -3.186 -1.818 1.00 92.44 288 PHE A CA 1
ATOM 2327 C C . PHE A 1 288 ? 5.082 -4.297 -0.908 1.00 92.44 288 PHE A C 1
ATOM 2329 O O . PHE A 1 288 ? 6.111 -4.129 -0.252 1.00 92.44 288 PHE A O 1
ATOM 2336 N N . ASP A 1 289 ? 4.444 -5.469 -0.938 1.00 86.88 289 ASP A N 1
ATOM 2337 C CA . ASP A 1 289 ? 4.904 -6.633 -0.180 1.00 86.88 289 ASP A CA 1
ATOM 2338 C C . ASP A 1 289 ? 6.303 -7.084 -0.641 1.00 86.88 289 ASP A C 1
ATOM 2340 O O . ASP A 1 289 ? 7.165 -7.380 0.189 1.00 86.88 289 ASP A O 1
ATOM 2344 N N . LEU A 1 290 ? 6.579 -7.097 -1.952 1.00 88.19 290 LEU A N 1
ATOM 2345 C CA . LEU A 1 290 ? 7.903 -7.441 -2.489 1.00 88.19 290 LEU A CA 1
ATOM 2346 C C . LEU A 1 290 ? 8.990 -6.440 -2.073 1.00 88.19 290 LEU A C 1
ATOM 2348 O O . LEU A 1 290 ? 10.094 -6.861 -1.719 1.00 88.19 290 LEU A O 1
ATOM 2352 N N . LEU A 1 291 ? 8.690 -5.141 -2.086 1.00 89.44 291 LEU A N 1
ATOM 2353 C CA . LEU A 1 291 ? 9.604 -4.086 -1.652 1.00 89.44 291 LEU A CA 1
ATOM 2354 C C . LEU A 1 291 ? 9.979 -4.240 -0.182 1.00 89.44 291 LEU A C 1
ATOM 2356 O O . LEU A 1 291 ? 11.160 -4.203 0.149 1.00 89.44 291 LEU A O 1
ATOM 2360 N N . LEU A 1 292 ? 9.001 -4.485 0.689 1.00 84.88 292 LEU A N 1
ATOM 2361 C CA . LEU A 1 292 ? 9.262 -4.597 2.123 1.00 84.88 292 LEU A CA 1
ATOM 2362 C C . LEU A 1 292 ? 9.893 -5.931 2.540 1.00 84.88 292 LEU A C 1
ATOM 2364 O O . LEU A 1 292 ? 10.550 -5.987 3.576 1.00 84.88 292 LEU A O 1
ATOM 2368 N N . THR A 1 293 ? 9.710 -7.005 1.764 1.00 82.06 293 THR A N 1
ATOM 2369 C CA . THR A 1 293 ? 10.180 -8.349 2.155 1.00 82.06 293 THR A CA 1
ATOM 2370 C C . THR A 1 293 ? 11.419 -8.834 1.411 1.00 82.06 293 THR A C 1
ATOM 2372 O O . THR A 1 293 ? 12.206 -9.586 1.981 1.00 82.06 293 THR A O 1
ATOM 2375 N N . ARG A 1 294 ? 11.598 -8.458 0.138 1.00 84.75 294 ARG A N 1
ATOM 2376 C CA . ARG A 1 294 ? 12.654 -9.005 -0.737 1.00 84.75 294 ARG A CA 1
ATOM 2377 C C . ARG A 1 294 ? 13.556 -7.951 -1.360 1.00 84.75 294 ARG A C 1
ATOM 2379 O O . ARG A 1 294 ? 14.688 -8.273 -1.703 1.00 84.75 294 ARG A O 1
ATOM 2386 N N . ASN A 1 295 ? 13.060 -6.728 -1.523 1.00 87.12 295 ASN A N 1
ATOM 2387 C CA . ASN A 1 295 ? 13.748 -5.656 -2.241 1.00 87.12 295 ASN A CA 1
ATOM 2388 C C . ASN A 1 295 ? 13.932 -4.409 -1.360 1.00 87.12 295 ASN A C 1
ATOM 2390 O O . ASN A 1 295 ? 13.824 -3.281 -1.842 1.00 87.12 295 ASN A O 1
ATOM 2394 N N . LEU A 1 296 ? 14.200 -4.606 -0.064 1.00 86.19 296 LEU A N 1
ATOM 2395 C CA 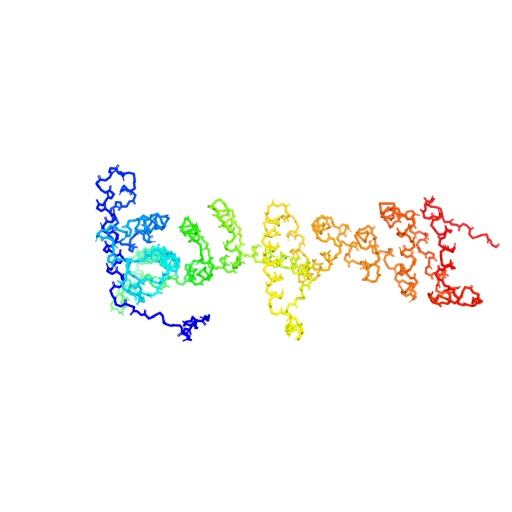. LEU A 1 296 ? 14.406 -3.504 0.880 1.00 86.19 296 LEU A CA 1
ATOM 2396 C C . LEU A 1 296 ? 15.628 -2.653 0.493 1.00 86.19 296 LEU A C 1
ATOM 2398 O O . LEU A 1 296 ? 15.628 -1.440 0.657 1.00 86.19 296 LEU A O 1
ATOM 2402 N N . ASP A 1 297 ? 16.640 -3.283 -0.097 1.00 88.75 297 ASP A N 1
ATOM 2403 C CA . ASP A 1 297 ? 17.802 -2.621 -0.686 1.00 88.75 297 ASP A CA 1
ATOM 2404 C C . ASP A 1 297 ? 17.418 -1.661 -1.825 1.00 88.75 297 ASP A C 1
ATOM 2406 O O . ASP A 1 297 ? 17.936 -0.549 -1.908 1.00 88.75 297 ASP A O 1
ATOM 2410 N N . CYS A 1 298 ? 16.449 -2.044 -2.661 1.00 91.62 298 CYS A N 1
ATOM 2411 C CA . CYS A 1 298 ? 15.939 -1.182 -3.727 1.00 91.62 298 CYS A CA 1
ATOM 2412 C C . CYS A 1 298 ? 15.214 0.047 -3.166 1.00 91.62 298 CYS A C 1
ATOM 2414 O O . CYS A 1 298 ? 15.284 1.118 -3.767 1.00 91.62 298 CYS A O 1
ATOM 2416 N N . LEU A 1 299 ? 14.537 -0.083 -2.018 1.00 90.19 299 LEU A N 1
ATOM 2417 C CA . LEU A 1 299 ? 13.890 1.049 -1.356 1.00 90.19 299 LEU A CA 1
ATOM 2418 C C . LEU A 1 299 ? 14.921 2.111 -0.946 1.00 90.19 299 LEU A C 1
ATOM 2420 O O . LEU A 1 299 ? 14.684 3.295 -1.168 1.00 90.19 299 LEU A O 1
ATOM 2424 N N . GLU A 1 300 ? 16.073 1.702 -0.413 1.00 90.06 300 GLU A N 1
ATOM 2425 C CA . GLU A 1 300 ? 17.156 2.625 -0.045 1.00 90.06 300 GLU A CA 1
ATOM 2426 C C . GLU A 1 300 ? 17.784 3.311 -1.266 1.00 90.06 300 GLU A C 1
ATOM 2428 O O . GLU A 1 300 ? 18.029 4.518 -1.237 1.00 90.06 300 GLU A O 1
ATOM 2433 N N . VAL A 1 301 ? 17.957 2.587 -2.379 1.00 93.12 301 VAL A N 1
ATOM 2434 C CA . VAL A 1 301 ? 18.413 3.186 -3.647 1.00 93.12 301 VAL A CA 1
ATOM 2435 C C . VAL A 1 301 ? 17.419 4.241 -4.139 1.00 93.12 301 VAL A C 1
ATOM 2437 O O . VAL A 1 301 ? 17.813 5.360 -4.463 1.00 93.12 301 VAL A O 1
ATOM 2440 N N . LEU A 1 302 ? 16.121 3.925 -4.150 1.00 93.31 302 LEU A N 1
ATOM 2441 C CA . LEU A 1 302 ? 15.083 4.865 -4.582 1.00 93.31 302 LEU A CA 1
ATOM 2442 C C . LEU A 1 302 ? 14.995 6.086 -3.657 1.00 93.31 302 LEU A C 1
ATOM 2444 O O . LEU A 1 302 ? 14.858 7.208 -4.138 1.00 93.31 302 LEU A O 1
ATOM 2448 N N . LYS A 1 303 ? 15.150 5.905 -2.340 1.00 91.31 303 LYS A N 1
ATOM 2449 C CA . LYS A 1 303 ? 15.268 7.020 -1.385 1.00 91.31 303 LYS A CA 1
ATOM 2450 C C . LYS A 1 303 ? 16.445 7.935 -1.720 1.00 91.31 303 LYS A C 1
ATOM 2452 O O . LYS A 1 303 ? 16.273 9.152 -1.743 1.00 91.31 303 LYS A O 1
ATOM 2457 N N . ALA A 1 304 ? 17.614 7.367 -2.019 1.00 92.31 304 ALA A N 1
ATOM 2458 C CA . ALA A 1 304 ? 18.806 8.135 -2.374 1.00 92.31 304 ALA A CA 1
ATOM 2459 C C . ALA A 1 304 ? 18.642 8.927 -3.686 1.00 92.31 304 ALA A C 1
ATOM 2461 O O . ALA A 1 304 ? 19.229 9.998 -3.834 1.00 92.31 304 ALA A O 1
ATOM 2462 N N . MET A 1 305 ? 17.809 8.448 -4.617 1.00 91.19 305 MET A N 1
ATOM 2463 C CA . MET A 1 305 ? 17.476 9.164 -5.857 1.00 91.19 305 MET A CA 1
ATOM 2464 C C . MET A 1 305 ? 16.580 10.399 -5.636 1.00 91.19 305 MET A C 1
ATOM 2466 O O . MET A 1 305 ? 16.505 11.269 -6.509 1.00 91.19 305 MET A O 1
ATOM 2470 N N . GLY A 1 306 ? 15.898 10.503 -4.491 1.00 90.12 306 GLY A N 1
ATOM 2471 C CA . GLY A 1 306 ? 15.078 11.658 -4.126 1.00 90.12 306 GLY A CA 1
ATOM 2472 C C . GLY A 1 306 ? 13.897 11.903 -5.074 1.00 90.12 306 GLY A C 1
ATOM 2473 O O . GLY A 1 306 ? 13.242 10.974 -5.541 1.00 90.12 306 GLY A O 1
ATOM 2474 N N . ALA A 1 307 ? 13.615 13.173 -5.382 1.00 86.81 307 ALA A N 1
ATOM 2475 C CA . ALA A 1 307 ? 12.415 13.587 -6.125 1.00 86.81 307 ALA A CA 1
ATOM 2476 C C . ALA A 1 307 ? 12.289 12.991 -7.546 1.00 86.81 307 ALA A C 1
ATOM 2478 O O . ALA A 1 307 ? 11.196 12.971 -8.107 1.00 86.81 307 ALA A O 1
ATOM 2479 N N . GLY A 1 308 ? 13.387 12.507 -8.137 1.00 88.00 308 GLY A N 1
ATOM 2480 C CA . GLY A 1 308 ? 13.384 11.873 -9.459 1.00 88.00 308 GLY A CA 1
ATOM 2481 C C . GLY A 1 308 ? 13.010 10.387 -9.456 1.00 88.00 308 GLY A C 1
ATOM 2482 O O . GLY A 1 308 ? 12.784 9.826 -10.530 1.00 88.00 308 GLY A O 1
ATOM 2483 N N . ALA A 1 309 ? 12.941 9.745 -8.284 1.00 92.50 309 ALA A N 1
ATOM 2484 C CA . ALA A 1 309 ? 12.771 8.299 -8.154 1.00 92.50 309 ALA A CA 1
ATOM 2485 C C . ALA A 1 309 ? 11.474 7.787 -8.800 1.00 92.50 309 ALA A C 1
ATOM 2487 O O . ALA A 1 309 ? 11.514 6.815 -9.549 1.00 92.50 309 ALA A O 1
ATOM 2488 N N . ASP A 1 310 ? 10.349 8.480 -8.605 1.00 91.44 310 ASP A N 1
ATOM 2489 C CA . ASP A 1 310 ? 9.057 8.095 -9.191 1.00 91.44 310 ASP A CA 1
ATOM 2490 C C . ASP A 1 310 ? 9.077 8.124 -10.724 1.00 91.44 310 ASP A C 1
ATOM 2492 O O . ASP A 1 310 ? 8.620 7.187 -11.383 1.00 91.44 310 ASP A O 1
ATOM 2496 N N . GLY A 1 311 ? 9.616 9.198 -11.309 1.00 91.19 311 GLY A N 1
ATOM 2497 C CA . GLY A 1 311 ? 9.717 9.347 -12.763 1.00 91.19 311 GLY A CA 1
ATOM 2498 C C . GLY A 1 311 ? 10.653 8.305 -13.375 1.00 91.19 311 GLY A C 1
ATOM 2499 O O . GLY A 1 311 ? 10.314 7.671 -14.378 1.00 91.19 311 GLY A O 1
ATOM 2500 N N . ALA A 1 312 ? 11.796 8.076 -12.724 1.00 92.31 312 ALA A N 1
ATOM 2501 C CA . ALA A 1 312 ? 12.736 7.027 -13.086 1.00 92.31 312 ALA A CA 1
ATOM 2502 C C . ALA A 1 312 ? 12.084 5.641 -13.025 1.00 92.31 312 ALA A C 1
ATOM 2504 O O . ALA A 1 312 ? 12.154 4.889 -13.997 1.00 92.31 312 ALA A O 1
ATOM 2505 N N . LEU A 1 313 ? 11.403 5.317 -11.925 1.00 94.88 313 LEU A N 1
ATOM 2506 C CA . LEU A 1 313 ? 10.769 4.021 -11.734 1.00 94.88 313 LEU A CA 1
ATOM 2507 C C . LEU A 1 313 ? 9.682 3.773 -12.777 1.00 94.88 313 LEU A C 1
ATOM 2509 O O . LEU A 1 313 ? 9.674 2.704 -13.379 1.00 94.88 313 LEU A O 1
ATOM 2513 N N . ARG A 1 314 ? 8.818 4.753 -13.072 1.00 93.94 314 ARG A N 1
ATOM 2514 C CA . ARG A 1 314 ? 7.800 4.628 -14.134 1.00 93.94 314 ARG A CA 1
ATOM 2515 C C . ARG A 1 314 ? 8.436 4.317 -15.479 1.00 93.94 314 ARG A C 1
ATOM 2517 O O . ARG A 1 314 ? 8.054 3.350 -16.134 1.00 93.94 314 ARG A O 1
ATOM 2524 N N . ARG A 1 315 ? 9.448 5.098 -15.861 1.00 92.56 315 ARG A N 1
ATOM 2525 C CA . ARG A 1 315 ? 10.177 4.904 -17.115 1.00 92.56 315 ARG A CA 1
ATOM 2526 C C . ARG A 1 315 ? 10.799 3.512 -17.181 1.00 92.56 315 ARG A C 1
ATOM 2528 O O . ARG A 1 315 ? 10.551 2.779 -18.132 1.00 92.56 315 ARG A O 1
ATOM 2535 N N . LEU A 1 316 ? 11.548 3.113 -16.156 1.00 94.38 316 LEU A N 1
ATOM 2536 C CA . LEU A 1 316 ? 12.181 1.796 -16.108 1.00 94.38 316 LEU A CA 1
ATOM 2537 C C . LEU A 1 316 ? 11.143 0.666 -16.109 1.00 94.38 316 LEU A C 1
ATOM 2539 O O . LEU A 1 316 ? 11.336 -0.336 -16.788 1.00 94.38 316 LEU A O 1
ATOM 2543 N N . THR A 1 317 ? 10.006 0.838 -15.441 1.00 95.19 317 THR A N 1
ATOM 2544 C CA . THR A 1 317 ? 8.929 -0.162 -15.414 1.00 95.19 317 THR A CA 1
ATOM 2545 C C . THR A 1 317 ? 8.344 -0.412 -16.801 1.00 95.19 317 THR A C 1
ATOM 2547 O O . THR A 1 317 ? 8.089 -1.562 -17.151 1.00 95.19 317 THR A O 1
ATOM 2550 N N . THR A 1 318 ? 8.195 0.620 -17.639 1.00 92.81 318 THR A N 1
ATOM 2551 C CA . THR A 1 318 ? 7.720 0.425 -19.025 1.00 92.81 318 THR A CA 1
ATOM 2552 C C . THR A 1 318 ? 8.679 -0.410 -19.882 1.00 92.81 318 THR A C 1
ATOM 2554 O O . THR A 1 318 ? 8.248 -1.045 -20.840 1.00 92.81 318 THR A O 1
ATOM 2557 N N . ILE A 1 319 ? 9.965 -0.451 -19.515 1.00 93.25 319 ILE A N 1
ATOM 2558 C CA . ILE A 1 319 ? 11.024 -1.157 -20.246 1.00 93.25 319 ILE A CA 1
ATOM 2559 C C . ILE A 1 319 ? 11.229 -2.569 -19.683 1.00 93.25 319 ILE A C 1
ATOM 2561 O O . ILE A 1 319 ? 11.281 -3.542 -20.431 1.00 93.25 319 ILE A O 1
ATOM 2565 N N . PHE A 1 320 ? 11.362 -2.674 -18.359 1.00 94.19 320 PHE A N 1
ATOM 2566 C CA . PHE A 1 320 ? 11.802 -3.876 -17.646 1.00 94.19 320 PHE A CA 1
ATOM 2567 C C . PHE A 1 320 ? 10.667 -4.620 -16.935 1.00 94.19 320 PHE A C 1
ATOM 2569 O O . PHE A 1 320 ? 10.854 -5.754 -16.506 1.00 94.19 320 PHE A O 1
ATOM 2576 N N . ARG A 1 321 ? 9.485 -4.012 -16.798 1.00 93.38 321 ARG A N 1
ATOM 2577 C CA . ARG A 1 321 ? 8.334 -4.576 -16.073 1.00 93.38 321 ARG A CA 1
ATOM 2578 C C . ARG A 1 321 ? 8.725 -5.006 -14.651 1.00 93.38 321 ARG A C 1
ATOM 2580 O O . ARG A 1 321 ? 9.152 -4.164 -13.864 1.00 93.38 321 ARG A O 1
ATOM 2587 N N . ASP A 1 322 ? 8.591 -6.284 -14.302 1.00 91.25 322 ASP A N 1
ATOM 2588 C CA . ASP A 1 322 ? 8.979 -6.813 -12.986 1.00 91.25 322 ASP A CA 1
ATOM 2589 C C . ASP A 1 322 ? 10.504 -6.940 -12.807 1.00 91.25 322 ASP A C 1
ATOM 2591 O O . ASP A 1 322 ? 10.990 -6.890 -11.676 1.00 91.25 322 ASP A O 1
ATOM 2595 N N . ASP A 1 323 ? 11.282 -7.012 -13.895 1.00 92.06 323 ASP A N 1
ATOM 2596 C CA . ASP A 1 323 ? 12.749 -7.085 -13.828 1.00 92.06 323 ASP A CA 1
ATOM 2597 C C . ASP A 1 323 ? 13.386 -5.751 -13.413 1.00 92.06 323 ASP A C 1
ATOM 2599 O O . ASP A 1 323 ? 14.595 -5.689 -13.172 1.00 92.06 323 ASP A O 1
ATOM 2603 N N . VAL A 1 324 ? 12.592 -4.682 -13.276 1.00 94.81 324 VAL A N 1
ATOM 2604 C CA . VAL A 1 324 ? 13.062 -3.359 -12.846 1.00 94.81 324 VAL A CA 1
ATOM 2605 C C . VAL A 1 324 ? 13.819 -3.416 -11.522 1.00 94.81 324 VAL A C 1
ATOM 2607 O O . VAL A 1 324 ? 14.817 -2.722 -11.359 1.00 94.81 324 VAL A O 1
ATOM 2610 N N . TRP A 1 325 ? 13.423 -4.298 -10.602 1.00 94.50 325 TRP A N 1
ATOM 2611 C CA . TRP A 1 325 ? 14.083 -4.438 -9.303 1.00 94.50 325 TRP A CA 1
ATOM 2612 C C . TRP A 1 325 ? 15.516 -4.963 -9.438 1.00 94.50 325 TRP A C 1
ATOM 2614 O O . TRP A 1 325 ? 16.399 -4.545 -8.694 1.00 94.50 325 TRP A O 1
ATOM 2624 N N . SER A 1 326 ? 15.785 -5.813 -10.437 1.00 93.50 326 SER A N 1
ATOM 2625 C CA . SER A 1 326 ? 17.150 -6.265 -10.744 1.00 93.50 326 SER A CA 1
ATOM 2626 C C . SER A 1 326 ? 18.032 -5.133 -11.281 1.00 93.50 326 SER A C 1
ATOM 2628 O O . SER A 1 326 ? 19.232 -5.104 -11.015 1.00 93.50 326 SER A O 1
ATOM 2630 N N . VAL A 1 327 ? 17.427 -4.183 -12.002 1.00 95.00 327 VAL A N 1
ATOM 2631 C CA . VAL A 1 327 ? 18.102 -2.991 -12.528 1.00 95.00 327 VAL A CA 1
ATOM 2632 C C . VAL A 1 327 ? 18.370 -1.999 -11.403 1.00 95.00 327 VAL A C 1
ATOM 2634 O O . VAL A 1 327 ? 19.496 -1.539 -11.282 1.00 95.00 327 VAL A O 1
ATOM 2637 N N . VAL A 1 328 ? 17.383 -1.718 -10.547 1.00 95.31 328 VAL A N 1
ATOM 2638 C CA . VAL A 1 328 ? 17.528 -0.794 -9.406 1.00 95.31 328 VAL A CA 1
ATOM 2639 C C . VAL A 1 328 ? 18.593 -1.278 -8.418 1.00 95.31 328 VAL A C 1
ATOM 2641 O O . VAL A 1 328 ? 19.370 -0.469 -7.921 1.00 95.31 328 VAL A O 1
ATOM 2644 N N . ARG A 1 329 ? 18.684 -2.592 -8.174 1.00 93.50 329 ARG A N 1
ATOM 2645 C CA . ARG A 1 329 ? 19.707 -3.192 -7.300 1.00 93.50 329 ARG A CA 1
ATOM 2646 C C . ARG A 1 329 ? 21.135 -3.035 -7.831 1.00 93.50 329 ARG A C 1
ATOM 2648 O O . ARG A 1 329 ? 22.080 -3.032 -7.048 1.00 93.50 329 ARG A O 1
ATOM 2655 N N . ASN A 1 330 ? 21.315 -2.958 -9.149 1.00 94.69 330 ASN A N 1
ATOM 2656 C CA . ASN A 1 330 ? 22.633 -2.879 -9.768 1.00 94.69 330 ASN A CA 1
ATOM 2657 C C . ASN A 1 330 ? 22.918 -1.445 -10.228 1.00 94.69 330 ASN A C 1
ATOM 2659 O O . ASN A 1 330 ? 22.388 -0.991 -11.238 1.00 94.69 330 ASN A O 1
ATOM 2663 N N . GLU A 1 331 ? 23.819 -0.759 -9.524 1.00 93.94 331 GLU A N 1
ATOM 2664 C CA . GLU A 1 331 ? 24.181 0.638 -9.796 1.00 93.94 331 GLU A CA 1
ATOM 2665 C C . GLU A 1 331 ? 24.596 0.884 -11.256 1.00 93.94 331 GLU A C 1
ATOM 2667 O O . GLU A 1 331 ? 24.200 1.883 -11.856 1.00 93.94 331 GLU A O 1
ATOM 2672 N N . THR A 1 332 ? 25.340 -0.049 -11.862 1.00 94.50 332 THR A N 1
ATOM 2673 C CA . THR A 1 332 ? 25.777 0.076 -13.260 1.00 94.50 332 THR A CA 1
ATOM 2674 C C . THR A 1 332 ? 24.586 -0.018 -14.208 1.00 94.50 332 THR A C 1
ATOM 2676 O O . THR A 1 332 ? 24.434 0.819 -15.095 1.00 94.50 332 THR A O 1
ATOM 2679 N N . TYR A 1 333 ? 23.700 -0.994 -14.002 1.00 95.56 333 TYR A N 1
ATOM 2680 C CA . TYR A 1 333 ? 22.500 -1.152 -14.828 1.00 95.56 333 TYR A CA 1
ATOM 2681 C C . TYR A 1 333 ? 21.542 0.023 -14.676 1.00 95.56 333 TYR A C 1
ATOM 2683 O O . TYR A 1 333 ? 21.013 0.507 -15.678 1.00 95.56 333 TYR A O 1
ATOM 2691 N N . LEU A 1 334 ? 21.354 0.507 -13.449 1.00 95.12 334 LEU A N 1
ATOM 2692 C CA . LEU A 1 334 ? 20.538 1.677 -13.167 1.00 95.12 334 LEU A CA 1
ATOM 2693 C C . LEU A 1 334 ? 21.105 2.915 -13.867 1.00 95.12 334 LEU A C 1
ATOM 2695 O O . LEU A 1 334 ? 20.384 3.581 -14.610 1.00 95.12 334 LEU A O 1
ATOM 2699 N N . ARG A 1 335 ? 22.406 3.191 -13.707 1.00 95.12 335 ARG A N 1
ATOM 2700 C CA . ARG A 1 335 ? 23.084 4.309 -14.378 1.00 95.12 335 ARG A CA 1
ATOM 2701 C C . ARG A 1 335 ? 22.935 4.218 -15.896 1.00 95.12 335 ARG A C 1
ATOM 2703 O O . ARG A 1 335 ? 22.571 5.211 -16.523 1.00 95.12 335 ARG A O 1
ATOM 2710 N N . ASN A 1 336 ? 23.178 3.052 -16.482 1.00 95.50 336 ASN A N 1
ATOM 2711 C CA . ASN A 1 336 ? 23.063 2.831 -17.923 1.00 95.50 336 ASN A CA 1
ATOM 2712 C C . ASN A 1 336 ? 21.635 3.084 -18.422 1.00 95.50 336 ASN A C 1
ATOM 2714 O O . ASN A 1 336 ? 21.417 3.886 -19.331 1.00 95.50 336 ASN A O 1
ATOM 2718 N N . ALA A 1 337 ? 20.644 2.467 -17.776 1.00 94.50 337 ALA A N 1
ATOM 2719 C CA . ALA A 1 337 ? 19.250 2.579 -18.180 1.00 94.50 337 ALA A CA 1
ATOM 2720 C C . ALA A 1 337 ? 18.706 4.011 -18.033 1.00 94.50 337 ALA A C 1
ATOM 2722 O O . ALA A 1 337 ? 17.957 4.470 -18.898 1.00 94.50 337 ALA A O 1
ATOM 2723 N N . LEU A 1 338 ? 19.095 4.741 -16.980 1.00 93.31 338 LEU A N 1
ATOM 2724 C CA . LEU A 1 338 ? 18.677 6.132 -16.762 1.00 93.31 338 LEU A CA 1
ATOM 2725 C C . LEU A 1 338 ? 19.281 7.109 -17.775 1.00 93.31 338 LEU A C 1
ATOM 2727 O O . LEU A 1 338 ? 18.603 8.053 -18.170 1.00 93.31 338 LEU A O 1
ATOM 2731 N N . ASN A 1 339 ? 20.522 6.881 -18.210 1.00 93.50 339 ASN A N 1
ATOM 2732 C CA . ASN A 1 339 ? 21.216 7.767 -19.151 1.00 93.50 339 ASN A CA 1
ATOM 2733 C C . ASN A 1 339 ? 20.988 7.398 -20.627 1.00 93.50 339 ASN A C 1
ATOM 2735 O O . ASN A 1 339 ? 21.428 8.125 -21.515 1.00 93.50 339 ASN A O 1
ATOM 2739 N N . CYS A 1 340 ? 20.315 6.282 -20.914 1.00 92.94 340 CYS A N 1
ATOM 2740 C CA . CYS A 1 340 ? 20.011 5.874 -22.282 1.00 92.94 340 CYS A CA 1
ATOM 2741 C C . CYS A 1 340 ? 18.874 6.743 -22.872 1.00 92.94 340 CYS A C 1
ATOM 2743 O O . CYS A 1 340 ? 17.803 6.785 -22.270 1.00 92.94 340 CYS A O 1
ATOM 2745 N N . PRO A 1 341 ? 19.043 7.411 -24.031 1.00 91.19 341 PRO A N 1
ATOM 2746 C CA . PRO A 1 341 ? 18.001 8.216 -24.677 1.00 91.19 341 PRO A CA 1
ATOM 2747 C C . PRO A 1 341 ? 16.744 7.422 -25.056 1.00 91.19 341 PRO A C 1
ATOM 2749 O O . PRO A 1 341 ? 16.836 6.274 -25.492 1.00 91.19 341 PRO A O 1
ATOM 2752 N N . ASP A 1 342 ? 15.566 8.048 -24.990 1.00 88.44 342 ASP A N 1
ATOM 2753 C CA . ASP A 1 342 ? 14.280 7.366 -25.229 1.00 88.44 342 ASP A CA 1
ATOM 2754 C C . ASP A 1 342 ? 14.157 6.748 -26.631 1.00 88.44 342 ASP A C 1
ATOM 2756 O O . ASP A 1 342 ? 13.605 5.659 -26.783 1.00 88.44 342 ASP A O 1
ATOM 2760 N N . ASN A 1 343 ? 14.729 7.382 -27.661 1.00 85.62 343 ASN A N 1
ATOM 2761 C CA . ASN A 1 343 ? 14.738 6.834 -29.022 1.00 85.62 343 ASN A CA 1
ATOM 2762 C C . ASN A 1 343 ? 15.600 5.566 -29.157 1.00 85.62 343 ASN A C 1
ATOM 2764 O O . ASN A 1 343 ? 15.332 4.746 -30.030 1.00 85.62 343 ASN A O 1
ATOM 2768 N N . ILE A 1 344 ? 16.620 5.402 -28.308 1.00 91.75 344 ILE A N 1
ATOM 2769 C CA . ILE A 1 344 ? 17.465 4.200 -28.249 1.00 91.75 344 ILE A CA 1
ATOM 2770 C C . ILE A 1 344 ? 16.777 3.129 -27.398 1.00 91.75 344 ILE A C 1
ATOM 2772 O O . ILE A 1 344 ? 16.706 1.965 -27.798 1.00 91.75 344 ILE A O 1
ATOM 2776 N N . VAL A 1 345 ? 16.210 3.528 -26.257 1.00 91.44 345 VAL A N 1
ATOM 2777 C CA . VAL A 1 345 ? 15.439 2.648 -25.371 1.00 91.44 345 VAL A CA 1
ATOM 2778 C C . VAL A 1 345 ? 14.263 2.000 -26.096 1.00 91.44 345 VAL A C 1
ATOM 2780 O O . VAL A 1 345 ? 14.050 0.802 -25.931 1.00 91.44 345 VAL A O 1
ATOM 2783 N N . ALA A 1 346 ? 13.544 2.743 -26.942 1.00 88.94 346 ALA A N 1
ATOM 2784 C CA . ALA A 1 346 ? 12.427 2.211 -27.723 1.00 88.94 346 ALA A CA 1
ATOM 2785 C C . ALA A 1 346 ? 12.823 1.022 -28.622 1.00 88.94 346 ALA A C 1
ATOM 2787 O O . ALA A 1 346 ? 11.989 0.169 -28.917 1.00 88.94 346 ALA A O 1
ATOM 2788 N N . VAL A 1 347 ? 14.092 0.943 -29.039 1.00 91.69 347 VAL A N 1
ATOM 2789 C CA . VAL A 1 347 ? 14.610 -0.143 -29.886 1.00 91.69 347 VAL A CA 1
ATOM 2790 C C . VAL A 1 347 ? 15.207 -1.266 -29.046 1.00 91.69 347 VAL A C 1
ATOM 2792 O O . VAL A 1 347 ? 14.851 -2.439 -29.206 1.00 91.69 347 VAL A O 1
ATOM 2795 N N . LEU A 1 348 ? 16.120 -0.918 -28.136 1.00 91.75 348 LEU A N 1
ATOM 2796 C CA . LEU A 1 348 ? 16.866 -1.903 -27.353 1.00 91.75 348 LEU A CA 1
ATOM 2797 C C . LEU A 1 348 ? 16.026 -2.551 -26.254 1.00 91.75 348 LEU A C 1
ATOM 2799 O O . LEU A 1 348 ? 16.297 -3.693 -25.882 1.00 91.75 348 LEU A O 1
ATOM 2803 N N . GLY A 1 349 ? 14.996 -1.862 -25.760 1.00 92.12 349 GLY A N 1
ATOM 2804 C CA . GLY A 1 349 ? 14.190 -2.332 -24.641 1.00 92.12 349 GLY A CA 1
ATOM 2805 C C . GLY A 1 349 ? 15.087 -2.695 -23.447 1.00 92.12 349 GLY A C 1
ATOM 2806 O O . GLY A 1 349 ? 15.962 -1.901 -23.096 1.00 92.12 349 GLY A O 1
ATOM 2807 N N . PRO A 1 350 ? 14.938 -3.894 -22.853 1.00 93.81 350 PRO A N 1
ATOM 2808 C CA . PRO A 1 350 ? 15.731 -4.317 -21.698 1.00 93.81 350 PRO A CA 1
ATOM 2809 C C . PRO A 1 350 ? 17.255 -4.302 -21.895 1.00 93.81 350 PRO A C 1
ATOM 2811 O O . PRO A 1 350 ? 17.994 -4.111 -20.932 1.00 93.81 350 PRO A O 1
ATOM 2814 N N . SER A 1 351 ? 17.762 -4.446 -23.122 1.00 94.44 351 SER A N 1
ATOM 2815 C CA . SER A 1 351 ? 19.213 -4.461 -23.358 1.00 94.44 351 SER A CA 1
ATOM 2816 C C . SER A 1 351 ? 19.883 -3.099 -23.143 1.00 94.44 351 SER A C 1
ATOM 2818 O O . SER A 1 351 ? 21.109 -3.022 -23.065 1.00 94.44 351 SER A O 1
ATOM 2820 N N . CYS A 1 352 ? 19.112 -2.019 -22.952 1.00 94.19 352 CYS A N 1
ATOM 2821 C CA . CYS A 1 352 ? 19.663 -0.706 -22.610 1.00 94.19 352 CYS A CA 1
ATOM 2822 C C . CYS A 1 352 ? 20.407 -0.690 -21.261 1.00 94.19 352 CYS A C 1
ATOM 2824 O O . CYS A 1 352 ? 21.308 0.126 -21.083 1.00 94.19 352 CYS A O 1
ATOM 2826 N N . ARG A 1 353 ? 20.121 -1.627 -20.340 1.00 94.69 353 ARG A N 1
ATOM 2827 C CA . ARG A 1 353 ? 20.855 -1.756 -19.064 1.00 94.69 353 ARG A CA 1
ATOM 2828 C C . ARG A 1 353 ? 22.346 -2.059 -19.246 1.00 94.69 353 ARG A C 1
ATOM 2830 O O . ARG A 1 353 ? 23.140 -1.783 -18.351 1.00 94.69 353 ARG A O 1
ATOM 2837 N N . ALA A 1 354 ? 22.728 -2.635 -20.385 1.00 95.00 354 ALA A N 1
ATOM 2838 C CA . ALA A 1 354 ? 24.114 -2.971 -20.693 1.00 95.00 354 ALA A CA 1
ATOM 2839 C C . ALA A 1 354 ? 24.855 -1.848 -21.432 1.00 95.00 354 ALA A C 1
ATOM 2841 O O . ALA A 1 354 ? 26.065 -1.946 -21.591 1.00 95.00 354 ALA A O 1
ATOM 2842 N N . MET A 1 355 ? 24.157 -0.800 -21.886 1.00 94.69 355 MET A N 1
ATOM 2843 C CA . MET A 1 355 ? 24.748 0.286 -22.668 1.00 94.69 355 MET A CA 1
ATOM 2844 C C . MET A 1 355 ? 25.343 1.366 -21.753 1.00 94.69 355 MET A C 1
ATOM 2846 O O . MET A 1 355 ? 24.579 2.090 -21.111 1.00 94.69 355 MET A O 1
ATOM 2850 N N . PRO A 1 356 ? 26.675 1.549 -21.728 1.00 95.25 356 PRO A N 1
ATOM 2851 C CA . PRO A 1 356 ? 27.289 2.630 -20.970 1.00 95.25 356 PRO A CA 1
ATOM 2852 C C . PRO A 1 356 ? 26.834 4.009 -21.485 1.00 95.25 356 PRO A C 1
ATOM 2854 O O . PRO A 1 356 ? 26.615 4.164 -22.696 1.00 95.25 356 PRO A O 1
ATOM 2857 N N . PRO A 1 357 ? 26.738 5.041 -20.621 1.00 94.50 357 PRO A N 1
ATOM 2858 C CA . PRO A 1 357 ? 26.328 6.389 -21.025 1.00 94.50 357 PRO A CA 1
ATOM 2859 C C . PRO A 1 357 ? 27.188 6.976 -22.152 1.00 94.50 357 PRO A C 1
ATOM 2861 O O . PRO A 1 357 ? 26.706 7.748 -22.982 1.00 94.50 357 PRO A O 1
ATOM 2864 N N . GLU A 1 358 ? 28.461 6.593 -22.217 1.00 94.31 358 GLU A N 1
ATOM 2865 C CA . GLU A 1 358 ? 29.393 7.021 -23.254 1.00 94.31 358 GLU A CA 1
ATOM 2866 C C . GLU A 1 358 ? 28.967 6.493 -24.631 1.00 94.31 358 GLU A C 1
ATOM 2868 O O . GLU A 1 358 ? 28.959 7.252 -25.596 1.00 94.31 358 GLU A O 1
ATOM 2873 N N . ILE A 1 359 ? 28.551 5.223 -24.722 1.00 94.69 359 ILE A N 1
ATOM 2874 C CA . ILE A 1 359 ? 28.045 4.623 -25.968 1.00 94.69 359 ILE A CA 1
ATOM 2875 C C . ILE A 1 359 ? 26.726 5.273 -26.379 1.00 94.69 359 ILE A C 1
ATOM 2877 O O . ILE A 1 359 ? 26.545 5.615 -27.548 1.00 94.69 359 ILE A O 1
ATOM 2881 N N . ALA A 1 360 ? 25.834 5.516 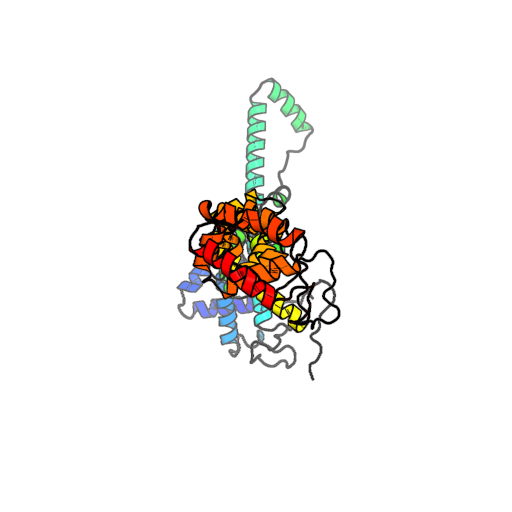-25.418 1.00 93.19 360 ALA A N 1
ATOM 2882 C CA . ALA A 1 360 ? 24.588 6.231 -25.671 1.00 93.19 360 ALA A CA 1
ATOM 2883 C C . ALA A 1 360 ? 24.842 7.649 -26.222 1.00 93.19 360 ALA A C 1
ATOM 2885 O O . ALA A 1 360 ? 24.173 8.080 -27.161 1.00 93.19 360 ALA A O 1
ATOM 2886 N N . THR A 1 361 ? 25.857 8.341 -25.691 1.00 93.94 361 THR A N 1
ATOM 2887 C CA . THR A 1 361 ? 26.290 9.665 -26.161 1.00 93.94 361 THR A CA 1
ATOM 2888 C C . THR A 1 361 ? 26.836 9.599 -27.584 1.00 93.94 361 THR A C 1
ATOM 2890 O O . THR A 1 361 ? 26.427 10.398 -28.421 1.00 93.94 361 THR A O 1
ATOM 2893 N N . ILE A 1 362 ? 27.709 8.630 -27.885 1.00 93.88 362 ILE A N 1
ATOM 2894 C CA . ILE A 1 362 ? 28.272 8.421 -29.229 1.00 93.88 362 ILE A CA 1
ATOM 2895 C C . ILE A 1 362 ? 27.152 8.188 -30.248 1.00 93.88 362 ILE A C 1
ATOM 2897 O O . ILE A 1 362 ? 27.090 8.863 -31.270 1.00 93.88 362 ILE A O 1
ATOM 2901 N N . LEU A 1 363 ? 26.215 7.285 -29.956 1.00 92.62 363 LEU A N 1
ATOM 2902 C CA . LEU A 1 363 ? 25.081 7.011 -30.845 1.00 92.62 363 LEU A CA 1
ATOM 2903 C C . LEU A 1 363 ? 24.135 8.213 -30.980 1.00 92.62 363 LEU A C 1
ATOM 2905 O O . LEU A 1 363 ? 23.520 8.400 -32.031 1.00 92.62 363 LEU A O 1
ATOM 2909 N N . GLY A 1 364 ? 24.048 9.051 -29.944 1.00 90.00 364 GLY A N 1
ATOM 2910 C CA . GLY A 1 364 ? 23.326 10.321 -29.968 1.00 90.00 364 GLY A CA 1
ATOM 2911 C C . GLY A 1 364 ? 23.964 11.402 -30.851 1.00 90.00 364 GLY A C 1
ATOM 2912 O O . GLY A 1 364 ? 23.276 12.354 -31.210 1.00 90.00 364 GLY A O 1
ATOM 2913 N N . GLN A 1 365 ? 25.239 11.265 -31.238 1.00 92.81 365 GLN A N 1
ATOM 2914 C CA . GLN A 1 365 ? 25.912 12.191 -32.163 1.00 92.81 365 GLN A CA 1
ATOM 2915 C C . GLN A 1 365 ? 25.524 11.961 -33.630 1.00 92.81 365 GLN A C 1
ATOM 2917 O O . GLN A 1 365 ? 25.824 12.804 -34.478 1.00 92.81 365 GLN A O 1
ATOM 2922 N N . ILE A 1 366 ? 24.871 10.842 -33.957 1.00 92.19 366 ILE A N 1
ATOM 2923 C CA . ILE A 1 366 ? 24.314 10.616 -35.294 1.00 92.19 366 ILE A CA 1
ATOM 2924 C C . ILE A 1 366 ? 23.102 11.544 -35.459 1.00 92.19 366 ILE A C 1
ATOM 2926 O O . ILE A 1 366 ? 22.113 11.425 -34.736 1.00 92.19 366 ILE A O 1
ATOM 2930 N N . GLN A 1 367 ? 23.175 12.481 -36.409 1.00 89.50 367 GLN A N 1
ATOM 2931 C CA . GLN A 1 367 ? 22.173 13.543 -36.570 1.00 89.50 367 GLN A CA 1
ATOM 2932 C C . GLN A 1 367 ? 20.788 12.989 -36.939 1.00 89.50 367 GLN A C 1
ATOM 2934 O O . GLN A 1 367 ? 19.762 13.473 -36.457 1.00 89.50 367 GLN A O 1
ATOM 2939 N N . ASN A 1 368 ? 20.749 11.948 -37.775 1.00 90.69 368 ASN A N 1
ATOM 2940 C CA . ASN A 1 368 ? 19.509 11.304 -38.185 1.00 90.69 368 ASN A CA 1
ATOM 2941 C C . ASN A 1 368 ? 19.065 10.260 -37.141 1.00 90.69 368 ASN A C 1
ATOM 2943 O O . ASN A 1 368 ? 19.569 9.140 -37.096 1.00 90.69 368 ASN A O 1
ATOM 2947 N N . ARG A 1 369 ? 18.064 10.607 -36.322 1.00 90.69 369 ARG A N 1
ATOM 2948 C CA . ARG A 1 369 ? 17.528 9.709 -35.279 1.00 90.69 369 ARG A CA 1
ATOM 2949 C C . ARG A 1 369 ? 16.889 8.434 -35.835 1.00 90.69 369 ARG A C 1
ATOM 2951 O O . ARG A 1 369 ? 16.905 7.411 -35.152 1.00 90.69 369 ARG A O 1
ATOM 2958 N N . ILE A 1 370 ? 16.325 8.493 -37.044 1.00 90.31 370 ILE A N 1
ATOM 2959 C CA . ILE A 1 370 ? 15.715 7.338 -37.716 1.00 90.31 370 ILE A CA 1
ATOM 2960 C C . ILE A 1 370 ? 16.815 6.358 -38.136 1.00 90.31 370 ILE A C 1
ATOM 2962 O O . ILE A 1 370 ? 16.687 5.162 -37.899 1.00 90.31 370 ILE A O 1
ATOM 2966 N N . LEU A 1 371 ? 17.943 6.869 -38.637 1.00 91.62 371 LEU A N 1
ATOM 2967 C CA . LEU A 1 371 ? 19.123 6.059 -38.942 1.00 91.62 371 LEU A CA 1
ATOM 2968 C C . LEU A 1 371 ? 19.647 5.324 -37.703 1.00 91.62 371 LEU A C 1
ATOM 2970 O O . LEU A 1 371 ? 19.864 4.118 -37.763 1.00 91.62 371 LEU A O 1
ATOM 2974 N N . THR A 1 372 ? 19.806 6.013 -36.567 1.00 92.69 372 THR A N 1
ATOM 2975 C CA . THR A 1 372 ? 20.238 5.371 -35.311 1.00 92.69 372 THR A CA 1
ATOM 2976 C C . THR A 1 372 ? 19.258 4.285 -34.869 1.00 92.69 372 THR A C 1
ATOM 2978 O O . THR A 1 372 ? 19.678 3.209 -34.442 1.00 92.69 372 THR A O 1
ATOM 2981 N N . ARG A 1 373 ? 17.949 4.544 -34.990 1.00 93.12 373 ARG A N 1
ATOM 2982 C CA . ARG A 1 373 ? 16.896 3.572 -34.670 1.00 93.12 373 ARG A CA 1
ATOM 2983 C C . ARG A 1 373 ? 17.020 2.318 -35.537 1.00 93.12 373 ARG A C 1
ATOM 2985 O O . ARG A 1 373 ? 17.006 1.207 -35.010 1.00 93.12 373 ARG A O 1
ATOM 2992 N N . ASP A 1 374 ? 17.161 2.491 -36.846 1.00 92.56 374 ASP A N 1
ATOM 2993 C CA . ASP A 1 374 ? 17.165 1.381 -37.799 1.00 92.56 374 ASP A CA 1
ATOM 2994 C C . ASP A 1 374 ? 18.490 0.602 -37.745 1.00 92.56 374 ASP A C 1
ATOM 2996 O O . ASP A 1 374 ? 18.475 -0.626 -37.775 1.00 92.56 374 ASP A O 1
ATOM 3000 N N . LEU A 1 375 ? 19.618 1.280 -37.506 1.00 93.88 375 LEU A N 1
ATOM 3001 C CA . LEU A 1 375 ? 20.913 0.660 -37.200 1.00 93.88 375 LEU A CA 1
ATOM 3002 C C . LEU A 1 375 ? 20.827 -0.272 -35.980 1.00 93.88 375 LEU A C 1
ATOM 3004 O O . LEU A 1 375 ? 21.271 -1.419 -36.032 1.00 93.88 375 LEU A O 1
ATOM 3008 N N . LEU A 1 376 ? 20.250 0.209 -34.874 1.00 94.75 376 LEU A N 1
ATOM 3009 C CA . LEU A 1 376 ? 20.086 -0.592 -33.658 1.00 94.75 376 LEU A CA 1
ATOM 3010 C C . LEU A 1 376 ? 19.059 -1.714 -33.835 1.00 94.75 376 LEU A C 1
ATOM 3012 O O . LEU A 1 376 ? 19.205 -2.778 -33.234 1.00 94.75 376 LEU A O 1
ATOM 3016 N N . THR A 1 377 ? 18.046 -1.498 -34.676 1.00 94.00 377 THR A N 1
ATOM 3017 C CA . THR A 1 377 ? 17.060 -2.526 -35.030 1.00 94.00 377 THR A CA 1
ATOM 3018 C C . THR A 1 377 ? 17.741 -3.667 -35.779 1.00 94.00 377 THR A C 1
ATOM 3020 O O . THR A 1 377 ? 17.617 -4.817 -35.369 1.00 94.00 377 THR A O 1
ATOM 3023 N N . LEU A 1 378 ? 18.559 -3.350 -36.788 1.00 94.50 378 LEU A N 1
ATOM 3024 C CA . LEU A 1 378 ? 19.358 -4.335 -37.520 1.00 94.50 378 LEU A CA 1
ATOM 3025 C C . LEU A 1 378 ? 20.347 -5.067 -36.600 1.00 94.50 378 LEU A C 1
ATOM 3027 O O . LEU A 1 378 ? 20.518 -6.278 -36.718 1.00 94.50 378 LEU A O 1
ATOM 3031 N N . ALA A 1 379 ? 20.967 -4.368 -35.642 1.00 93.38 379 ALA A N 1
ATOM 3032 C CA . ALA A 1 379 ? 21.865 -4.999 -34.672 1.00 93.38 379 ALA A CA 1
ATOM 3033 C C . ALA A 1 379 ? 21.122 -6.013 -33.785 1.00 93.38 379 ALA A C 1
ATOM 3035 O O . ALA A 1 379 ? 21.624 -7.107 -33.533 1.00 93.38 379 ALA A O 1
ATOM 3036 N N . LYS A 1 380 ? 19.907 -5.670 -33.348 1.00 93.25 380 LYS A N 1
ATOM 3037 C CA . LYS A 1 380 ? 19.036 -6.540 -32.546 1.00 93.25 380 LYS A CA 1
ATOM 3038 C C . LYS A 1 380 ? 18.493 -7.731 -33.340 1.00 93.25 380 LYS A C 1
ATOM 3040 O O . LYS A 1 380 ? 18.336 -8.807 -32.777 1.00 93.25 380 LYS A O 1
ATOM 3045 N N . GLU A 1 381 ? 18.215 -7.551 -34.629 1.00 92.94 381 GLU A N 1
ATOM 3046 C CA . GLU A 1 381 ? 17.823 -8.633 -35.542 1.00 92.94 381 GLU A CA 1
ATOM 3047 C C . GLU A 1 381 ? 19.000 -9.586 -35.817 1.00 92.94 381 GLU A C 1
ATOM 3049 O O . GLU A 1 381 ? 18.808 -10.794 -35.963 1.00 92.94 381 GLU A O 1
ATOM 3054 N N . ARG A 1 382 ? 20.232 -9.060 -35.860 1.00 93.06 382 ARG A N 1
ATOM 3055 C CA . ARG A 1 382 ? 21.438 -9.831 -36.181 1.00 93.06 382 ARG A CA 1
ATOM 3056 C C . ARG A 1 382 ? 22.013 -10.610 -35.001 1.00 93.06 382 ARG A C 1
ATOM 3058 O O . ARG A 1 382 ? 22.520 -11.715 -35.206 1.00 93.06 382 ARG A O 1
ATOM 3065 N N . PHE A 1 383 ? 22.014 -10.026 -33.806 1.00 93.75 383 PHE A N 1
ATOM 3066 C CA . PHE A 1 383 ? 22.693 -10.584 -32.638 1.00 93.75 383 PHE A CA 1
ATOM 3067 C C . PHE A 1 383 ? 21.705 -11.089 -31.584 1.00 93.75 383 PHE A C 1
ATOM 3069 O O . PHE A 1 383 ? 20.734 -10.398 -31.274 1.00 93.75 383 PHE A O 1
ATOM 3076 N N . PRO A 1 384 ? 21.975 -12.243 -30.944 1.00 93.88 384 PRO A N 1
ATOM 3077 C CA . PRO A 1 384 ? 21.295 -12.613 -29.709 1.00 93.88 384 PRO A CA 1
ATOM 3078 C C . PRO A 1 384 ? 21.423 -11.500 -28.661 1.00 93.88 384 PRO A C 1
ATOM 3080 O O . PRO A 1 384 ? 22.473 -10.867 -28.549 1.00 93.88 384 PRO A O 1
ATOM 3083 N N . ALA A 1 385 ? 20.387 -11.295 -27.841 1.00 90.12 385 ALA A N 1
ATOM 3084 C CA . ALA A 1 385 ? 20.352 -10.190 -26.875 1.00 90.12 385 ALA A CA 1
ATOM 3085 C C . ALA A 1 385 ? 21.587 -10.145 -25.952 1.00 90.12 385 ALA A C 1
ATOM 3087 O O . ALA A 1 385 ? 22.148 -9.079 -25.730 1.00 90.12 385 ALA A O 1
ATOM 3088 N N . LYS A 1 386 ? 22.061 -11.305 -25.472 1.00 92.75 386 LYS A N 1
ATOM 3089 C CA . LYS A 1 386 ? 23.258 -11.398 -24.615 1.00 92.75 386 LYS A CA 1
ATOM 3090 C C . LYS A 1 386 ? 24.540 -10.960 -25.325 1.00 92.75 386 LYS A C 1
ATOM 3092 O O . LYS A 1 386 ? 25.382 -10.302 -24.716 1.00 92.75 386 LYS A O 1
ATOM 3097 N N . ASP A 1 387 ? 24.681 -11.311 -26.598 1.00 93.94 387 ASP A N 1
ATOM 3098 C CA . ASP A 1 387 ? 25.850 -10.939 -27.392 1.00 93.94 387 ASP A CA 1
ATOM 3099 C C . ASP A 1 387 ? 25.836 -9.433 -27.653 1.00 93.94 387 ASP A C 1
ATOM 3101 O O . ASP A 1 387 ? 26.844 -8.766 -27.438 1.00 93.94 387 ASP A O 1
ATOM 3105 N N . LEU A 1 388 ? 24.673 -8.876 -28.011 1.00 94.25 388 LEU A N 1
ATOM 3106 C CA . LEU A 1 388 ? 24.510 -7.433 -28.181 1.00 94.25 388 LEU A CA 1
ATOM 3107 C C . LEU A 1 388 ? 24.802 -6.667 -26.882 1.00 94.25 388 LEU A C 1
ATOM 3109 O O . LEU A 1 388 ? 25.529 -5.679 -26.915 1.00 94.25 388 LEU A O 1
ATOM 3113 N N . GLU A 1 389 ? 24.289 -7.131 -25.739 1.00 94.25 389 GLU A N 1
ATOM 3114 C CA . GLU A 1 389 ? 24.592 -6.550 -24.422 1.00 94.25 389 GLU A CA 1
ATOM 3115 C C . GLU A 1 389 ? 26.101 -6.571 -24.139 1.00 94.25 389 GLU A C 1
ATOM 3117 O O . GLU A 1 389 ? 26.670 -5.557 -23.733 1.00 94.25 389 GLU A O 1
ATOM 3122 N N . THR A 1 390 ? 26.768 -7.686 -24.448 1.00 94.12 390 THR A N 1
ATOM 3123 C CA . THR A 1 390 ? 28.225 -7.810 -24.320 1.00 94.12 390 THR A CA 1
ATOM 3124 C C . THR A 1 390 ? 28.932 -6.792 -25.216 1.00 94.12 390 THR A C 1
ATOM 3126 O O . THR A 1 390 ? 29.778 -6.042 -24.735 1.00 94.12 390 THR A O 1
ATOM 3129 N N . TYR A 1 391 ? 28.543 -6.682 -26.488 1.00 94.38 391 TYR A N 1
ATOM 3130 C CA . TYR A 1 391 ? 29.168 -5.768 -27.453 1.00 94.38 391 TYR A CA 1
ATOM 3131 C C . TYR A 1 391 ? 28.945 -4.285 -27.146 1.00 94.38 391 TYR A C 1
ATOM 3133 O O . TYR A 1 391 ? 29.759 -3.448 -27.542 1.00 94.38 391 TYR A O 1
ATOM 3141 N N . LEU A 1 392 ? 27.851 -3.951 -26.463 1.00 93.19 392 LEU A N 1
ATOM 3142 C CA . LEU A 1 392 ? 27.580 -2.599 -25.976 1.00 93.19 392 LEU A CA 1
ATOM 3143 C C . LEU A 1 392 ? 28.429 -2.254 -24.749 1.00 93.19 392 LEU A C 1
ATOM 3145 O O . LEU A 1 392 ? 28.866 -1.113 -24.618 1.00 93.19 392 LEU A O 1
ATOM 3149 N N . SER A 1 393 ? 28.649 -3.223 -23.860 1.00 92.44 393 SER A N 1
ATOM 3150 C CA . SER A 1 393 ? 29.375 -3.020 -22.600 1.00 92.44 393 SER A CA 1
ATOM 3151 C C . SER A 1 393 ? 30.899 -3.136 -22.710 1.00 92.44 393 SER A C 1
ATOM 3153 O O . SER A 1 393 ? 31.603 -2.636 -21.836 1.00 92.44 393 SER A O 1
ATOM 3155 N N . ASP A 1 394 ? 31.411 -3.785 -23.758 1.00 92.81 394 ASP A N 1
ATOM 3156 C CA . ASP A 1 394 ? 32.834 -4.096 -23.891 1.00 92.81 394 ASP A CA 1
ATOM 3157 C C . ASP A 1 394 ? 33.682 -2.858 -24.258 1.00 92.81 394 ASP A C 1
ATOM 3159 O O . ASP A 1 394 ? 33.503 -2.287 -25.346 1.00 92.81 394 ASP A O 1
ATOM 3163 N N . PRO A 1 395 ? 34.649 -2.461 -23.405 1.00 89.69 395 PRO A N 1
ATOM 3164 C CA . PRO A 1 395 ? 35.572 -1.369 -23.696 1.00 89.69 395 PRO A CA 1
ATOM 3165 C C . PRO A 1 395 ? 36.354 -1.546 -25.004 1.00 89.69 395 PRO A C 1
ATOM 3167 O O . PRO A 1 395 ? 36.571 -0.553 -25.704 1.00 89.69 395 PRO A O 1
ATOM 3170 N N . ASP A 1 396 ? 36.717 -2.777 -25.377 1.00 90.38 396 ASP A N 1
ATOM 3171 C CA . ASP A 1 396 ? 37.521 -3.058 -26.576 1.00 90.38 396 ASP A CA 1
ATOM 3172 C C . ASP A 1 396 ? 36.742 -2.784 -27.869 1.00 90.38 396 ASP A C 1
ATOM 3174 O O . ASP A 1 396 ? 37.317 -2.509 -28.924 1.00 90.38 396 ASP A O 1
ATOM 3178 N N . ARG A 1 397 ? 35.406 -2.785 -27.788 1.00 91.50 397 ARG A N 1
ATOM 3179 C CA . ARG A 1 397 ? 34.498 -2.516 -28.911 1.00 91.50 397 ARG A CA 1
ATOM 3180 C C . ARG A 1 397 ? 34.098 -1.043 -29.008 1.00 91.50 397 ARG A C 1
ATOM 3182 O O . ARG A 1 397 ? 33.567 -0.616 -30.036 1.00 91.50 397 ARG A O 1
ATOM 3189 N N . LYS A 1 398 ? 34.416 -0.220 -28.000 1.00 91.44 398 LYS A N 1
ATOM 3190 C CA . LYS A 1 398 ? 34.170 1.235 -27.999 1.00 91.44 398 LYS A CA 1
ATOM 3191 C C . LYS A 1 398 ? 34.753 1.973 -29.218 1.00 91.44 398 LYS A C 1
ATOM 3193 O O . LYS A 1 398 ? 34.053 2.838 -29.750 1.00 91.44 398 LYS A O 1
ATOM 3198 N N . PRO A 1 399 ? 35.971 1.667 -29.717 1.00 93.19 399 PRO A N 1
ATOM 3199 C CA . PRO A 1 399 ? 36.510 2.313 -30.916 1.00 93.19 399 PRO A CA 1
ATOM 3200 C C . PRO A 1 399 ? 35.644 2.108 -32.163 1.00 93.19 399 PRO A C 1
ATOM 3202 O O . PRO A 1 399 ? 35.573 3.008 -32.996 1.00 93.19 399 PRO A O 1
ATOM 3205 N N . ILE A 1 400 ? 34.953 0.968 -32.274 1.00 92.31 400 ILE A N 1
ATOM 3206 C CA . ILE A 1 400 ? 34.050 0.671 -33.395 1.00 92.31 400 ILE A CA 1
ATOM 3207 C C . ILE A 1 400 ? 32.825 1.590 -33.320 1.00 92.31 400 ILE A C 1
ATOM 3209 O O . ILE A 1 400 ? 32.469 2.234 -34.306 1.00 92.31 400 ILE A O 1
ATOM 3213 N N . TRP A 1 401 ? 32.229 1.728 -32.130 1.00 92.94 401 TRP A N 1
ATOM 3214 C CA . TRP A 1 401 ? 31.103 2.637 -31.900 1.00 92.94 401 TRP A CA 1
ATOM 3215 C C . TRP A 1 401 ? 31.469 4.103 -32.187 1.00 92.94 401 TRP A C 1
ATOM 3217 O O . TRP A 1 401 ? 30.702 4.806 -32.845 1.00 92.94 401 TRP A O 1
ATOM 3227 N N . ASN A 1 402 ? 32.661 4.550 -31.775 1.00 93.31 402 ASN A N 1
ATOM 3228 C CA . ASN A 1 402 ? 33.160 5.919 -31.992 1.00 93.31 402 ASN A CA 1
ATOM 3229 C C . ASN A 1 402 ? 33.255 6.334 -33.470 1.00 93.31 402 ASN A C 1
ATOM 3231 O O . ASN A 1 402 ? 33.223 7.525 -33.772 1.00 93.31 402 ASN A O 1
ATOM 3235 N N . GLN A 1 403 ? 33.394 5.384 -34.395 1.00 91.06 403 GLN A N 1
ATOM 3236 C CA . GLN A 1 403 ? 33.521 5.687 -35.824 1.00 91.06 403 GLN A CA 1
ATOM 3237 C C . GLN A 1 403 ? 32.174 5.933 -36.507 1.00 91.06 403 GLN A C 1
ATOM 3239 O O . GLN A 1 403 ? 32.127 6.542 -37.579 1.00 91.06 403 GLN A O 1
ATOM 3244 N N . LEU A 1 404 ? 31.073 5.482 -35.898 1.00 91.44 404 LEU A N 1
ATOM 3245 C CA . LEU A 1 404 ? 29.753 5.530 -36.523 1.00 91.44 404 LEU A CA 1
ATOM 3246 C C . LEU A 1 404 ? 29.265 6.959 -36.799 1.00 91.44 404 LEU A C 1
ATOM 3248 O O . LEU A 1 404 ? 28.813 7.191 -37.922 1.00 91.44 404 LEU A O 1
ATOM 3252 N N . PRO A 1 405 ? 29.394 7.941 -35.881 1.00 93.12 405 PRO A N 1
ATOM 3253 C CA . PRO A 1 405 ? 28.961 9.309 -36.162 1.00 93.12 405 PRO A CA 1
ATOM 3254 C C . PRO A 1 405 ? 29.660 9.914 -37.379 1.00 93.12 405 PRO A C 1
ATOM 3256 O O . PRO A 1 405 ? 28.995 10.472 -38.247 1.00 93.12 405 PRO A O 1
ATOM 3259 N N . ALA A 1 406 ? 30.980 9.749 -37.499 1.00 89.88 406 ALA A N 1
ATOM 3260 C CA . ALA A 1 406 ? 31.734 10.257 -38.645 1.00 89.88 406 ALA A CA 1
ATOM 3261 C C . ALA A 1 406 ? 31.338 9.553 -39.954 1.00 89.88 406 ALA A C 1
ATOM 3263 O O . ALA A 1 406 ? 31.166 10.213 -40.980 1.00 89.88 406 ALA A O 1
ATOM 3264 N N . LYS A 1 407 ? 31.146 8.225 -39.913 1.00 88.62 407 LYS A N 1
ATOM 3265 C CA . LYS A 1 407 ? 30.734 7.425 -41.077 1.00 88.62 407 LYS A CA 1
ATOM 3266 C C . LYS A 1 407 ? 29.350 7.834 -41.587 1.00 88.62 407 LYS A C 1
ATOM 3268 O O . LYS A 1 407 ? 29.159 7.944 -42.796 1.00 88.62 407 LYS A O 1
ATOM 3273 N N . PHE A 1 408 ? 28.403 8.079 -40.683 1.00 90.69 408 PHE A N 1
ATOM 3274 C CA . PHE A 1 408 ? 27.011 8.335 -41.044 1.00 90.69 408 PHE A CA 1
ATOM 3275 C C . PHE A 1 408 ? 26.673 9.815 -41.267 1.00 90.69 408 PHE A C 1
ATOM 3277 O O . PHE A 1 408 ? 25.914 10.114 -42.183 1.00 90.69 408 PHE A O 1
ATOM 3284 N N . ASN A 1 409 ? 27.250 10.749 -40.507 1.00 90.00 409 ASN A N 1
ATOM 3285 C CA . ASN A 1 409 ? 26.906 12.171 -40.642 1.00 90.00 409 ASN A CA 1
ATOM 3286 C C . ASN A 1 409 ? 27.479 12.818 -41.911 1.00 90.00 409 ASN A C 1
ATOM 3288 O O . ASN A 1 409 ? 26.855 13.719 -42.460 1.00 90.00 409 ASN A O 1
ATOM 3292 N N . ASN A 1 410 ? 28.649 12.376 -42.379 1.00 82.69 410 ASN A N 1
ATOM 3293 C CA . ASN A 1 410 ? 29.319 13.022 -43.513 1.00 82.69 410 ASN A CA 1
ATOM 3294 C C . ASN A 1 410 ? 28.912 12.422 -44.863 1.00 82.69 410 ASN A C 1
ATOM 3296 O O . ASN A 1 410 ? 28.805 13.139 -45.852 1.00 82.69 410 ASN A O 1
ATOM 3300 N N . ASN A 1 411 ? 28.697 11.103 -44.904 1.00 76.94 411 ASN A N 1
ATOM 3301 C CA . ASN A 1 411 ? 28.702 10.347 -46.159 1.00 76.94 411 ASN A CA 1
ATOM 3302 C C . ASN A 1 411 ? 27.424 9.527 -46.396 1.00 76.94 411 ASN A C 1
ATOM 3304 O O . ASN A 1 411 ? 27.345 8.807 -47.391 1.00 76.94 411 ASN A O 1
ATOM 3308 N N . TYR A 1 412 ? 26.436 9.589 -45.494 1.00 83.44 412 TYR A N 1
ATOM 3309 C CA . TYR A 1 412 ? 25.280 8.693 -45.534 1.00 83.44 412 TYR A CA 1
ATOM 3310 C C . TYR A 1 412 ? 23.944 9.447 -45.471 1.00 83.44 412 TYR A C 1
ATOM 3312 O O . TYR A 1 412 ? 23.349 9.636 -44.410 1.00 83.44 412 TYR A O 1
ATOM 3320 N N . ASN A 1 413 ? 23.447 9.861 -46.640 1.00 87.50 413 ASN A N 1
ATOM 3321 C CA . ASN A 1 413 ? 22.136 10.497 -46.779 1.00 87.50 413 ASN A CA 1
ATOM 3322 C C . ASN A 1 413 ? 21.004 9.462 -46.632 1.00 87.50 413 ASN A C 1
ATOM 3324 O O . ASN A 1 413 ? 20.512 8.914 -47.620 1.00 87.50 413 ASN A O 1
ATOM 3328 N N . TYR A 1 414 ? 20.637 9.149 -45.387 1.00 90.25 414 TYR A N 1
ATOM 3329 C CA . TYR A 1 414 ? 19.654 8.112 -45.078 1.00 90.25 414 TYR A CA 1
ATOM 3330 C C . TYR A 1 414 ? 18.208 8.592 -45.215 1.00 90.25 414 TYR A C 1
ATOM 3332 O O . TYR A 1 414 ? 17.789 9.526 -44.525 1.00 90.25 414 TYR A O 1
ATOM 3340 N N . GLN A 1 415 ? 17.437 7.887 -46.041 1.00 89.31 415 GLN A N 1
ATOM 3341 C CA . GLN A 1 415 ? 15.996 8.051 -46.197 1.00 89.31 415 GLN A CA 1
ATOM 3342 C C . GLN A 1 415 ? 15.356 6.654 -46.238 1.00 89.31 415 GLN A C 1
ATOM 3344 O O . GLN A 1 415 ? 15.562 5.935 -47.216 1.00 89.31 415 GLN A O 1
ATOM 3349 N N . PRO A 1 416 ? 14.611 6.236 -45.197 1.00 85.50 416 PRO A N 1
ATOM 3350 C CA . PRO A 1 416 ? 14.132 4.856 -45.070 1.00 85.50 416 PRO A CA 1
ATOM 3351 C C . PRO A 1 416 ? 13.243 4.420 -46.243 1.00 85.50 416 PRO A C 1
ATOM 3353 O O . PRO A 1 416 ? 13.344 3.275 -46.673 1.00 85.50 416 PRO A O 1
ATOM 3356 N N . ASP A 1 417 ? 12.462 5.350 -46.798 1.00 85.62 417 ASP A N 1
ATOM 3357 C CA . ASP A 1 417 ? 11.488 5.102 -47.867 1.00 85.62 417 ASP A CA 1
ATOM 3358 C C . ASP A 1 417 ? 12.046 5.360 -49.282 1.00 85.62 417 ASP A C 1
ATOM 3360 O O . ASP A 1 417 ? 11.291 5.410 -50.254 1.00 85.62 417 ASP A O 1
ATOM 3364 N N . ALA A 1 418 ? 13.361 5.570 -49.427 1.00 84.88 418 ALA A N 1
ATOM 3365 C CA . ALA A 1 418 ? 13.956 5.808 -50.739 1.00 84.88 418 ALA A CA 1
ATOM 3366 C C . ALA A 1 418 ? 13.902 4.543 -51.629 1.00 84.88 418 ALA A C 1
ATOM 3368 O O . ALA A 1 418 ? 14.177 3.436 -51.148 1.00 84.88 418 ALA A O 1
ATOM 3369 N N . PRO A 1 419 ? 13.609 4.684 -52.939 1.00 82.50 419 PRO A N 1
ATOM 3370 C CA . PRO A 1 419 ? 13.693 3.578 -53.890 1.00 82.50 419 PRO A CA 1
ATOM 3371 C C . PRO A 1 419 ? 15.103 2.982 -53.929 1.00 82.50 419 PRO A C 1
ATOM 3373 O O . PRO A 1 419 ? 16.085 3.714 -53.814 1.00 82.50 419 PRO A O 1
ATOM 3376 N N . THR A 1 420 ? 15.217 1.674 -54.156 1.00 73.88 420 THR A N 1
ATOM 3377 C CA . THR A 1 420 ? 16.501 0.946 -54.166 1.00 73.88 420 THR A CA 1
ATOM 3378 C C . THR A 1 420 ? 17.506 1.492 -55.191 1.00 73.88 420 THR A C 1
ATOM 3380 O O . THR A 1 420 ? 18.711 1.442 -54.951 1.00 73.88 420 THR A O 1
ATOM 3383 N N . ASP A 1 421 ? 17.016 2.110 -56.271 1.00 71.88 421 ASP A N 1
ATOM 3384 C CA . ASP A 1 421 ? 17.825 2.693 -57.353 1.00 71.88 421 ASP A CA 1
ATOM 3385 C C . ASP A 1 421 ? 18.112 4.199 -57.177 1.00 71.88 421 ASP A C 1
ATOM 3387 O O . ASP A 1 421 ? 18.602 4.874 -58.085 1.00 71.88 421 ASP A O 1
ATOM 3391 N N . SER A 1 422 ? 17.809 4.766 -56.006 1.00 69.44 422 SER A N 1
ATOM 3392 C CA . SER A 1 422 ? 18.159 6.148 -55.681 1.00 69.44 422 SER A CA 1
ATOM 3393 C C . SER A 1 422 ? 19.685 6.305 -55.582 1.00 69.44 422 SER A C 1
ATOM 3395 O O . SER A 1 422 ? 20.323 5.853 -54.630 1.00 69.44 422 SER A O 1
ATOM 3397 N N . GLY A 1 423 ? 20.293 6.994 -56.554 1.00 67.88 423 GLY A N 1
ATOM 3398 C CA . GLY A 1 423 ? 21.746 7.211 -56.581 1.00 67.88 423 GLY A CA 1
ATOM 3399 C C . GLY A 1 423 ? 22.293 7.909 -55.324 1.00 67.88 423 GLY A C 1
ATOM 3400 O O . GLY A 1 423 ? 23.334 7.508 -54.797 1.00 67.88 423 GLY A O 1
ATOM 3401 N N . ASN A 1 424 ? 21.559 8.899 -54.796 1.00 78.06 424 ASN A N 1
ATOM 3402 C CA . ASN A 1 424 ? 22.031 9.773 -53.713 1.00 78.06 424 ASN A CA 1
ATOM 3403 C C . ASN A 1 424 ? 21.419 9.492 -52.332 1.00 78.06 424 ASN A C 1
ATOM 3405 O O . ASN A 1 424 ? 22.103 9.703 -51.332 1.00 78.06 424 ASN A O 1
ATOM 3409 N N . ALA A 1 425 ? 20.161 9.053 -52.237 1.00 78.56 425 ALA A N 1
ATOM 3410 C CA . ALA A 1 425 ? 19.543 8.684 -50.960 1.00 78.56 425 ALA A CA 1
ATOM 3411 C C . ALA A 1 425 ? 19.690 7.178 -50.709 1.00 78.56 425 ALA A C 1
ATOM 3413 O O . ALA A 1 425 ? 19.500 6.379 -51.624 1.00 78.56 425 ALA A O 1
ATOM 3414 N N . LYS A 1 426 ? 20.049 6.803 -49.480 1.00 84.81 426 LYS A N 1
ATOM 3415 C CA . LYS A 1 426 ? 20.275 5.415 -49.063 1.00 84.81 426 LYS A CA 1
ATOM 3416 C C . LYS A 1 426 ? 19.107 4.927 -48.217 1.00 84.81 426 LYS A C 1
ATOM 3418 O O . LYS A 1 426 ? 18.740 5.597 -47.251 1.00 84.81 426 LYS A O 1
ATOM 3423 N N . ASN A 1 427 ? 18.559 3.767 -48.560 1.00 87.94 427 ASN A N 1
ATOM 3424 C CA . ASN A 1 427 ? 17.417 3.166 -47.873 1.00 87.94 427 ASN A CA 1
ATOM 3425 C C . ASN A 1 427 ? 17.850 2.118 -46.829 1.00 87.94 427 ASN A C 1
ATOM 3427 O O . ASN A 1 427 ? 19.040 1.969 -46.521 1.00 87.94 427 ASN A O 1
ATOM 3431 N N . ARG A 1 428 ? 16.881 1.411 -46.230 1.00 87.31 428 ARG A N 1
ATOM 3432 C CA . ARG A 1 428 ? 17.145 0.382 -45.207 1.00 87.31 428 ARG A CA 1
ATOM 3433 C C . ARG A 1 428 ? 17.987 -0.789 -45.733 1.00 87.31 428 ARG A C 1
ATOM 3435 O O . ARG A 1 428 ? 18.831 -1.282 -44.988 1.00 87.31 428 ARG A O 1
ATOM 3442 N N . ASP A 1 429 ? 17.838 -1.182 -46.994 1.00 85.88 429 ASP A N 1
ATOM 3443 C CA . ASP A 1 429 ? 18.614 -2.284 -47.579 1.00 85.88 429 ASP A CA 1
ATOM 3444 C C . ASP A 1 429 ? 20.084 -1.895 -47.751 1.00 85.88 429 ASP A C 1
ATOM 3446 O O . ASP A 1 429 ? 20.985 -2.653 -47.382 1.00 85.88 429 ASP A O 1
ATOM 3450 N N . ASN A 1 430 ? 20.344 -0.663 -48.210 1.00 87.94 430 ASN A N 1
ATOM 3451 C CA . ASN A 1 430 ? 21.705 -0.125 -48.240 1.00 87.94 430 ASN A CA 1
ATOM 3452 C C . ASN A 1 430 ? 22.316 -0.080 -46.832 1.00 87.94 430 ASN A C 1
ATOM 3454 O O . ASN A 1 430 ? 23.502 -0.372 -46.662 1.00 87.94 430 ASN A O 1
ATOM 3458 N N . LEU A 1 431 ? 21.507 0.261 -45.820 1.00 89.50 431 LEU A N 1
ATOM 3459 C CA . LEU A 1 431 ? 21.967 0.303 -44.435 1.00 89.50 431 LEU A CA 1
ATOM 3460 C C . LEU A 1 431 ? 22.346 -1.096 -43.959 1.00 89.50 431 LEU A C 1
ATOM 3462 O O . LEU A 1 431 ? 23.404 -1.241 -43.354 1.00 89.50 431 LEU A O 1
ATOM 3466 N N . SER A 1 432 ? 21.545 -2.114 -44.282 1.00 89.19 432 SER A N 1
ATOM 3467 C CA . SER A 1 432 ? 21.846 -3.511 -43.957 1.00 89.19 432 SER A CA 1
ATOM 3468 C C . SER A 1 432 ? 23.214 -3.935 -44.497 1.00 89.19 432 SER A C 1
ATOM 3470 O O . SER A 1 432 ? 24.033 -4.427 -43.726 1.00 89.19 432 SER A O 1
ATOM 3472 N N . MET A 1 433 ? 23.514 -3.648 -45.770 1.00 87.50 433 MET A N 1
ATOM 3473 C CA . MET A 1 433 ? 24.815 -3.978 -46.376 1.00 87.50 433 MET A CA 1
ATOM 3474 C C . MET A 1 433 ? 25.986 -3.278 -45.671 1.00 87.50 433 MET A C 1
ATOM 3476 O O . MET A 1 433 ? 26.995 -3.901 -45.354 1.00 87.50 433 MET A O 1
ATOM 3480 N N . VAL A 1 434 ? 25.858 -1.980 -45.371 1.00 86.94 434 VAL A N 1
ATOM 3481 C CA . VAL A 1 434 ? 26.905 -1.232 -44.646 1.00 86.94 434 VAL A CA 1
ATOM 3482 C C . VAL A 1 434 ? 27.067 -1.745 -43.211 1.00 86.94 434 VAL A C 1
ATOM 3484 O O . VAL A 1 434 ? 28.176 -1.733 -42.664 1.00 86.94 434 VAL A O 1
ATOM 3487 N N . CYS A 1 435 ? 25.974 -2.199 -42.597 1.00 89.88 435 CYS A N 1
ATOM 3488 C CA . CYS A 1 435 ? 25.973 -2.764 -41.257 1.00 89.88 435 CYS A CA 1
ATOM 3489 C C . CYS A 1 435 ? 26.643 -4.137 -41.190 1.00 89.88 435 CYS A C 1
ATOM 3491 O O . CYS A 1 435 ? 27.174 -4.459 -40.134 1.00 89.88 435 CYS A O 1
ATOM 3493 N N . GLU A 1 436 ? 26.701 -4.922 -42.270 1.00 89.00 436 GLU A N 1
ATOM 3494 C CA . GLU A 1 436 ? 27.384 -6.226 -42.259 1.00 89.00 436 GLU A CA 1
ATOM 3495 C C . GLU A 1 436 ? 28.860 -6.107 -41.856 1.00 89.00 436 GLU A C 1
ATOM 3497 O O . GLU A 1 436 ? 29.315 -6.855 -40.985 1.00 89.00 436 GLU A O 1
ATOM 3502 N N . GLY A 1 437 ? 29.581 -5.124 -42.408 1.00 87.56 437 GLY A N 1
ATOM 3503 C CA . GLY A 1 437 ? 30.972 -4.841 -42.029 1.00 87.56 437 GLY A CA 1
ATOM 3504 C C . GLY A 1 437 ? 31.095 -4.403 -40.566 1.00 87.56 437 GLY A C 1
ATOM 3505 O O . GLY A 1 437 ? 31.872 -4.970 -39.798 1.00 87.56 437 GLY A O 1
ATOM 3506 N N . ILE A 1 438 ? 30.227 -3.482 -40.124 1.00 89.69 438 ILE A N 1
ATOM 3507 C CA . ILE A 1 438 ? 30.193 -3.001 -38.729 1.00 89.69 438 ILE A CA 1
ATOM 3508 C C . ILE A 1 438 ? 29.910 -4.157 -37.760 1.00 89.69 438 ILE A C 1
ATOM 3510 O O . ILE A 1 438 ? 30.562 -4.284 -36.727 1.00 89.69 438 ILE A O 1
ATOM 3514 N N . PHE A 1 439 ? 28.954 -5.023 -38.086 1.00 92.94 439 PHE A N 1
ATOM 3515 C CA . PHE A 1 439 ? 28.558 -6.161 -37.262 1.00 92.94 439 PHE A CA 1
ATOM 3516 C C . PHE A 1 439 ? 29.633 -7.253 -37.247 1.00 92.94 439 PHE A C 1
ATOM 3518 O O . PHE A 1 439 ? 29.854 -7.877 -36.209 1.00 92.94 439 PHE A O 1
ATOM 3525 N N . SER A 1 440 ? 30.361 -7.447 -38.349 1.00 90.62 440 SER A N 1
ATOM 3526 C CA . SER A 1 440 ? 31.544 -8.312 -38.385 1.00 90.62 440 SER A CA 1
ATOM 3527 C C . SER A 1 440 ? 32.668 -7.772 -37.489 1.00 90.62 440 SER A C 1
ATOM 3529 O O . SER A 1 440 ? 33.248 -8.518 -36.691 1.00 90.62 440 SER A O 1
ATOM 3531 N N . SER A 1 441 ? 32.916 -6.458 -37.527 1.00 89.44 441 SER A N 1
ATOM 3532 C CA . SER A 1 441 ? 33.842 -5.777 -36.616 1.00 89.44 441 SER A CA 1
ATOM 3533 C C . SER A 1 441 ? 33.419 -5.908 -35.155 1.00 89.44 441 SER A C 1
ATOM 3535 O O . SER A 1 441 ? 34.239 -6.269 -34.315 1.00 89.44 441 SER A O 1
ATOM 3537 N N . LEU A 1 442 ? 32.140 -5.688 -34.834 1.00 90.12 442 LEU A N 1
ATOM 3538 C CA . LEU A 1 442 ? 31.630 -5.866 -33.471 1.00 90.12 442 LEU A CA 1
ATOM 3539 C C . LEU A 1 442 ? 31.789 -7.315 -33.006 1.00 90.12 442 LEU A C 1
ATOM 3541 O O . LEU A 1 442 ? 32.240 -7.547 -31.890 1.00 90.12 442 LEU A O 1
ATOM 3545 N N . LYS A 1 443 ? 31.508 -8.305 -33.857 1.00 90.69 443 LYS A N 1
ATOM 3546 C CA . LYS A 1 443 ? 31.684 -9.715 -33.495 1.00 90.69 443 LYS A CA 1
ATOM 3547 C C . LYS A 1 443 ? 33.152 -10.057 -33.223 1.00 90.69 443 LYS A C 1
ATOM 3549 O O . LYS A 1 443 ? 33.451 -10.672 -32.202 1.00 90.69 443 LYS A O 1
ATOM 3554 N N . SER A 1 444 ? 34.058 -9.634 -34.105 1.00 88.19 444 SER A N 1
ATOM 3555 C CA . SER A 1 444 ? 35.498 -9.922 -34.014 1.00 88.19 444 SER A CA 1
ATOM 3556 C C . SER A 1 444 ? 36.254 -9.071 -32.987 1.00 88.19 444 SER A C 1
ATOM 3558 O O . SER A 1 444 ? 37.354 -9.447 -32.592 1.00 88.19 444 SER A O 1
ATOM 3560 N N . GLY A 1 445 ? 35.692 -7.935 -32.561 1.00 83.12 445 GLY A N 1
ATOM 3561 C CA . GLY A 1 445 ? 36.380 -6.950 -31.720 1.00 83.12 445 GLY A CA 1
ATOM 3562 C C . GLY A 1 445 ? 37.467 -6.161 -32.461 1.00 83.12 445 GLY A C 1
ATOM 3563 O O . GLY A 1 445 ? 38.203 -5.404 -31.837 1.00 83.12 445 GLY A O 1
ATOM 3564 N N . GLN A 1 446 ? 37.589 -6.320 -33.785 1.00 81.75 446 GLN A N 1
ATOM 3565 C CA . GLN A 1 446 ? 38.587 -5.629 -34.597 1.00 81.75 446 GLN A CA 1
ATOM 3566 C C . GLN A 1 446 ? 37.932 -4.534 -35.437 1.00 81.75 446 GLN A C 1
ATOM 3568 O O . GLN A 1 446 ? 36.982 -4.770 -36.186 1.00 81.75 446 GLN A O 1
ATOM 3573 N N . VAL A 1 447 ? 38.477 -3.323 -35.339 1.00 72.31 447 VAL A N 1
ATOM 3574 C CA . VAL A 1 447 ? 38.123 -2.212 -36.225 1.00 72.31 447 VAL A CA 1
ATOM 3575 C C . VAL A 1 447 ? 38.511 -2.593 -37.655 1.00 72.31 447 VAL A C 1
ATOM 3577 O O . 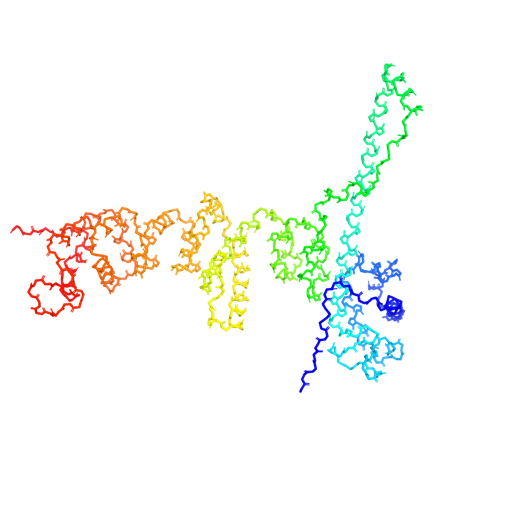VAL A 1 447 ? 39.673 -2.917 -37.909 1.00 72.31 447 VAL A O 1
ATOM 3580 N N . GLU A 1 448 ? 37.557 -2.550 -38.589 1.00 62.44 448 GLU A N 1
ATOM 3581 C CA . GLU A 1 448 ? 37.848 -2.689 -40.017 1.00 62.44 448 GLU A CA 1
ATOM 3582 C C . GLU A 1 448 ? 38.934 -1.676 -40.404 1.00 62.44 448 GLU A C 1
ATOM 3584 O O . GLU A 1 448 ? 38.743 -0.461 -40.320 1.00 62.44 448 GLU A O 1
ATOM 3589 N N . LYS A 1 449 ? 40.108 -2.172 -40.816 1.00 54.28 449 LYS A N 1
ATOM 3590 C CA . LYS A 1 449 ? 41.122 -1.321 -41.435 1.00 54.28 449 LYS A CA 1
ATOM 3591 C C . LYS A 1 449 ? 40.535 -0.855 -42.759 1.00 54.28 449 LYS A C 1
ATOM 3593 O O . LYS A 1 449 ? 40.491 -1.637 -43.707 1.00 54.28 449 LYS A O 1
ATOM 3598 N N . VAL A 1 450 ? 40.074 0.393 -42.807 1.00 44.41 450 VAL A N 1
ATOM 3599 C CA . VAL A 1 450 ? 39.739 1.066 -44.063 1.00 44.41 450 VAL A CA 1
ATOM 3600 C C . VAL A 1 450 ? 40.982 0.947 -44.939 1.00 44.41 450 VAL A C 1
ATOM 3602 O O . VAL A 1 450 ? 42.020 1.531 -44.624 1.00 44.41 450 VAL A O 1
ATOM 3605 N N . LYS A 1 451 ? 40.925 0.088 -45.964 1.00 31.52 451 LYS A N 1
ATOM 3606 C CA . LYS A 1 451 ? 41.974 0.067 -46.980 1.00 31.52 451 LYS A CA 1
ATOM 3607 C C . LYS A 1 451 ? 41.939 1.451 -47.642 1.00 31.52 451 LYS A C 1
ATOM 3609 O O . LYS A 1 451 ? 40.840 1.858 -48.021 1.00 31.52 451 LYS A O 1
ATOM 3614 N N . PRO A 1 452 ? 43.072 2.173 -47.666 1.00 35.28 452 PRO A N 1
ATOM 3615 C CA . PRO A 1 452 ? 43.141 3.508 -48.245 1.00 35.28 452 PRO A CA 1
ATOM 3616 C C . PRO A 1 452 ? 42.732 3.514 -49.717 1.00 35.28 452 PRO A C 1
ATOM 3618 O O . PRO A 1 452 ? 42.941 2.475 -50.391 1.00 35.28 452 PRO A O 1
#

Secondary structure (DSSP, 8-state):
--PPP---SSS-----TTHHHHHHHHHHHHHHHHHHTT-HHHHHHTTT--SHHHHHHH-GGGHHHHHHHHHHGGGSTTTGGGSBBTTT-SBP-STTSPBTTTTB-HHHHHHHHHHHHHHHHHHHHHHHHHHHHHHHHHHHHHHHHHHHHTSHHHHHHHHHHHTTSPPPP--GGGGGGGSTTTTHHHHHGGG---GGGGGGHHHHTTS-HHHHHHHGGGGGG--SHHHHHHHHTS-HHHHHHHHHHHHHHHHHHTTPPP-SSPPPPTT--HHHHHHHHHHHHHHHHHHHHHHHHT-HHHHHHHHHHGGGHHHHHHHHHHHHGGGHHHHHH-HHHHHHHHHS-HHHHHHHGGGGGG--HHHHHHHHT-S-HHHHHHHHHHHHHHS-HHHHHHHHH-GGGHHHHHHHHHHHHHH--B-TT--TT-SSSB-HHHHHHHHHHHHHHHHHT-------